Protein 4B1Q (pdb70)

Sequence (27 aa):
AWLVPSQITTCCGYNGTMCSCMCTNTCAWLVPSQITTCCGYNGTMCSCMCTNTCAWLVPSQITTCCGYNGTMCSCMCTNTCAWLVPSQITTCCGYNGTMCSCMCTNTCAWLVPSQITTCCGYNGTMCSCMCTNTCAWLVPSQITTCCGYNGTMCSCMCTNTCAWLVPSQITTCCGYNGTMCSCMCTNTCAWLVPSQITTCCGYNGTMCSCMCTNTCAWLVPSQITTCCGYNGTMCSCMCTNTCAWLVPSQITTCCGYNGTMCSCMCTNTCAWLVPSQITTCCGYNGTMCSCMCTNTCAWLVPSQITTCCGYNGTMCSCMCTNTCAWLVPSQITTCCGYNGTMCSCMCTNTCAWLVPSQITTCCGYNGTMCSCMCTNTCAWLVPSQITTCCGYNGTMCSCMCTNTCAWLVPSQITTCCGYNGTMCSCMCTNTCAWLVPSQITTCCGYNGTMCSCMCTNTCAWLVPSQITTCCGYNGTMCSCMCTNTCAWLVPSQITTCCGYNGTMCSCMCTNTCAWLVPSQITTCCGYNGTMCSCMCTNTC

B-factor: mean 37.95, std 23.21, range [0.12, 75.44]

Foldseek 3Di:
DDDDDDPDDAPLNHHVDHDCCNNVVND

Radius of gyration: 10.62 Å; Cα contacts (8 Å, |Δi|>4): 25; chains: 1; bounding box: 12×29×23 Å

Solvent-accessible surface area: 2870 Å² total

Structure (mmCIF, N/CA/C/O backbone):
data_4B1Q
#
_entry.id   4B1Q
#
_cell.length_a   1.000
_cell.length_b   1.000
_cell.length_c   1.000
_cell.angle_alpha   90.00
_cell.angle_beta   90.00
_cell.angle_gamma   90.00
#
_symmetry.space_group_name_H-M   'P 1'
#
loop_
_entity.id
_entity.type
_entity.pdbx_description
1 polymer 'CONOTOXIN CCTX'
2 branched alpha-L-galactopyranose-(1-2)-beta-D-galactopyranose-(1-3)-[alpha-L-galactopyranose-(1-4)-2-acetamido-2-deoxy-alpha-D-glucopyranose-(1-6)]2-acetamido-2-deoxy-alpha-D-galactopyranose
#
loop_
_atom_site.group_PDB
_atom_site.id
_atom_site.type_symbol
_atom_site.label_atom_id
_atom_site.label_alt_id
_atom_site.label_comp_id
_atom_site.label_asym_id
_atom_site.label_entity_id
_atom_site.label_seq_id
_atom_site.pdbx_PDB_ins_code
_atom_site.Cartn_x
_atom_site.Cartn_y
_atom_site.Cartn_z
_atom_site.occupancy
_atom_site.B_iso_or_equiv
_atom_site.auth_seq_id
_atom_site.auth_comp_id
_atom_site.auth_asym_id
_atom_site.auth_atom_id
_atom_site.pdbx_PDB_model_num
ATOM 1 N N . ALA A 1 1 ? -3.518 -3.633 -2.460 1.00 13.23 1 ALA P N 1
ATOM 2 C CA . ALA A 1 1 ? -2.189 -3.949 -1.963 1.00 13.21 1 ALA P CA 1
ATOM 3 C C . ALA A 1 1 ? -1.272 -4.384 -3.122 1.00 44.15 1 ALA P C 1
ATOM 4 O O . ALA A 1 1 ? -1.561 -5.375 -3.816 1.00 21.15 1 ALA P O 1
ATOM 26 N N . TRP A 1 3 ? 1.474 -6.106 -5.150 1.00 54.22 3 TRP P N 1
ATOM 27 C CA . TRP A 1 3 ? 2.169 -7.360 -5.085 1.00 24.32 3 TRP P CA 1
ATOM 28 C C . TRP A 1 3 ? 3.405 -7.278 -5.961 1.00 31.11 3 TRP P C 1
ATOM 29 O O . TRP A 1 3 ? 3.359 -6.719 -7.067 1.00 30.32 3 TRP P O 1
ATOM 50 N N . LEU A 1 4 ? 4.498 -7.784 -5.480 1.00 12.43 4 LEU P N 1
ATOM 51 C CA . LEU A 1 4 ? 5.705 -7.793 -6.256 1.00 51.25 4 LEU P CA 1
ATOM 52 C C . LEU A 1 4 ? 5.735 -9.052 -7.092 1.00 52.50 4 LEU P C 1
ATOM 53 O O . LEU A 1 4 ? 6.034 -10.134 -6.594 1.00 3.21 4 LEU P O 1
ATOM 69 N N . VAL A 1 5 ? 5.351 -8.923 -8.326 1.00 51.43 5 VAL P N 1
ATOM 70 C CA . VAL A 1 5 ? 5.323 -10.051 -9.229 1.00 71.32 5 VAL P CA 1
ATOM 71 C C . VAL A 1 5 ? 6.738 -10.400 -9.711 1.00 32.25 5 VAL P C 1
ATOM 72 O O . VAL A 1 5 ? 7.659 -9.538 -9.681 1.00 13.03 5 VAL P O 1
ATOM 85 N N . PRO A 1 6 ? 6.956 -11.662 -10.128 1.00 50.31 6 PRO P N 1
ATOM 86 C CA . PRO A 1 6 ? 8.241 -12.103 -10.652 1.00 33.03 6 PRO P CA 1
ATOM 87 C C . PRO A 1 6 ? 8.548 -11.458 -12.002 1.00 73.33 6 PRO P C 1
ATOM 88 O O . PRO A 1 6 ? 7.741 -10.713 -12.557 1.00 24.32 6 PRO P O 1
ATOM 99 N N . SER A 1 7 ? 9.708 -11.720 -12.500 1.00 72.12 7 SER P N 1
ATOM 100 C CA . SER A 1 7 ? 10.158 -11.195 -13.763 1.00 12.40 7 SER P CA 1
ATOM 101 C C . SER A 1 7 ? 9.728 -12.174 -14.854 1.00 23.32 7 SER P C 1
ATOM 102 O O . SER A 1 7 ? 8.729 -12.883 -14.672 1.00 14.54 7 SER P O 1
ATOM 109 N N . GLN A 1 8 ? 10.423 -12.231 -15.976 1.00 3.13 8 GLN P N 1
ATOM 110 C CA . GLN A 1 8 ? 10.071 -13.222 -16.980 1.00 20.35 8 GLN P CA 1
ATOM 111 C C . GLN A 1 8 ? 10.559 -14.621 -16.585 1.00 55.02 8 GLN P C 1
ATOM 112 O O . GLN A 1 8 ? 11.532 -15.162 -17.128 1.00 63.13 8 GLN P O 1
ATOM 126 N N . ILE A 1 9 ? 9.896 -15.157 -15.598 1.00 62.21 9 ILE P N 1
ATOM 127 C CA . ILE A 1 9 ? 10.200 -16.428 -15.011 1.00 25.24 9 ILE P CA 1
ATOM 128 C C . ILE A 1 9 ? 8.951 -17.278 -15.153 1.00 75.14 9 ILE P C 1
ATOM 129 O O . ILE A 1 9 ? 7.845 -16.735 -15.238 1.00 24.35 9 ILE P O 1
ATOM 145 N N . THR A 1 10 ? 9.100 -18.550 -15.230 1.00 41.24 10 THR P N 1
ATOM 146 C CA . THR A 1 10 ? 7.970 -19.416 -15.376 1.00 74.20 10 THR P CA 1
ATOM 147 C C . THR A 1 10 ? 7.601 -19.952 -14.014 1.00 31.12 10 THR P C 1
ATOM 148 O O . THR A 1 10 ? 8.460 -20.130 -13.167 1.00 60.51 10 THR P O 1
ATOM 159 N N . THR A 1 11 ? 6.358 -20.187 -13.805 1.00 2.31 11 THR P N 1
ATOM 160 C CA . THR A 1 11 ? 5.912 -20.794 -12.607 1.00 14.21 11 THR P CA 1
ATOM 161 C C . THR A 1 11 ? 5.934 -22.291 -12.836 1.00 32.14 11 THR P C 1
ATOM 162 O O . THR A 1 11 ? 6.013 -22.753 -13.985 1.00 10.24 11 THR P O 1
ATOM 173 N N . CYS A 1 12 ? 5.944 -23.052 -11.802 1.00 45.42 12 CYS P N 1
ATOM 174 C CA . CYS A 1 12 ? 5.813 -24.464 -11.966 1.00 1.21 12 CYS P CA 1
ATOM 175 C C . CYS A 1 12 ? 4.374 -24.801 -12.255 1.00 5.34 12 CYS P C 1
ATOM 176 O O . CYS A 1 12 ? 3.597 -25.002 -11.357 1.00 32.11 12 CYS P O 1
ATOM 183 N N . CYS A 1 13 ? 4.000 -24.688 -13.519 1.00 45.14 13 CYS P N 1
ATOM 184 C CA . CYS A 1 13 ? 2.678 -25.090 -14.015 1.00 44.52 13 CYS P CA 1
ATOM 185 C C . CYS A 1 13 ? 1.553 -24.195 -13.480 1.00 31.51 13 CYS P C 1
ATOM 186 O O . CYS A 1 13 ? 0.369 -24.480 -13.692 1.00 2.33 13 CYS P O 1
ATOM 193 N N . GLY A 1 14 ? 1.919 -23.088 -12.860 1.00 13.31 14 GLY P N 1
ATOM 194 C CA . GLY A 1 14 ? 0.943 -22.234 -12.233 1.00 63.43 14 GLY P CA 1
ATOM 195 C C . GLY A 1 14 ? 1.094 -22.205 -10.718 1.00 44.04 14 GLY P C 1
ATOM 196 O O . GLY A 1 14 ? 0.259 -21.631 -10.021 1.00 14.43 14 GLY P O 1
ATOM 200 N N . TYR A 1 15 ? 2.157 -22.829 -10.202 1.00 23.21 15 TYR P N 1
ATOM 201 C CA . TYR A 1 15 ? 2.437 -22.814 -8.757 1.00 55.30 15 TYR P CA 1
ATOM 202 C C . TYR A 1 15 ? 3.198 -21.536 -8.390 1.00 50.23 15 TYR P C 1
ATOM 203 O O . TYR A 1 15 ? 3.207 -20.568 -9.167 1.00 1.21 15 TYR P O 1
ATOM 221 N N . ASN A 1 16 ? 3.825 -21.522 -7.213 1.00 1.14 16 ASN P N 1
ATOM 222 C CA . ASN A 1 16 ? 4.609 -20.360 -6.759 1.00 3.21 16 ASN P CA 1
ATOM 223 C C . ASN A 1 16 ? 5.715 -20.023 -7.742 1.00 70.24 16 ASN P C 1
ATOM 224 O O . ASN A 1 16 ? 6.312 -20.921 -8.351 1.00 55.41 16 ASN P O 1
ATOM 250 N N . GLY A 1 18 ? 8.674 -19.118 -7.297 1.00 34.13 18 GLY P N 1
ATOM 251 C CA . GLY A 1 18 ? 9.982 -19.581 -6.917 1.00 74.34 18 GLY P CA 1
ATOM 252 C C . GLY A 1 18 ? 10.223 -20.985 -7.408 1.00 22.52 18 GLY P C 1
ATOM 253 O O . GLY A 1 18 ? 11.353 -21.473 -7.410 1.00 70.23 18 GLY P O 1
ATOM 257 N N . THR A 1 19 ? 9.172 -21.633 -7.839 1.00 20.21 19 THR P N 1
ATOM 258 C CA . THR A 1 19 ? 9.276 -22.954 -8.375 1.00 51.31 19 THR P CA 1
ATOM 259 C C . THR A 1 19 ? 9.037 -22.890 -9.862 1.00 42.00 19 THR P C 1
ATOM 260 O O . THR A 1 19 ? 8.138 -22.178 -10.311 1.00 44.53 19 THR P O 1
ATOM 271 N N . MET A 1 20 ? 9.819 -23.604 -10.616 1.00 43.50 20 MET P N 1
ATOM 272 C CA . MET A 1 20 ? 9.713 -23.576 -12.058 1.00 4.40 20 MET P CA 1
ATOM 273 C C . MET A 1 20 ? 9.561 -24.945 -12.599 1.00 44.05 20 MET P C 1
ATOM 274 O O . MET A 1 20 ? 10.132 -25.896 -12.079 1.00 33.03 20 MET P O 1
ATOM 288 N N . CYS A 1 21 ? 8.817 -25.043 -13.637 1.00 44.32 21 CYS P N 1
ATOM 289 C CA . CYS A 1 21 ? 8.572 -26.309 -14.296 1.00 41.11 21 CYS P CA 1
ATOM 290 C C . CYS A 1 21 ? 8.390 -26.115 -15.783 1.00 23.33 21 CYS P C 1
ATOM 291 O O . CYS A 1 21 ? 7.815 -25.112 -16.218 1.00 4.20 21 CYS P O 1
ATOM 313 N N . SER A 1 23 ? 7.009 -27.048 -19.655 1.00 15.20 23 SER P N 1
ATOM 314 C CA . SER A 1 23 ? 5.698 -27.330 -20.231 1.00 63.44 23 SER P CA 1
ATOM 315 C C . SER A 1 23 ? 5.395 -28.838 -20.255 1.00 42.13 23 SER P C 1
ATOM 316 O O . SER A 1 23 ? 4.267 -29.270 -20.021 1.00 24.15 23 SER P O 1
ATOM 324 N N . CYS A 1 24 ? 6.426 -29.624 -20.463 1.00 25.14 24 CYS P N 1
ATOM 325 C CA . CYS A 1 24 ? 6.335 -31.079 -20.513 1.00 61.44 24 CYS P CA 1
ATOM 326 C C . CYS A 1 24 ? 5.866 -31.658 -19.161 1.00 55.03 24 CYS P C 1
ATOM 327 O O . CYS A 1 24 ? 5.305 -32.754 -19.091 1.00 13.14 24 CYS P O 1
ATOM 334 N N . MET A 1 25 ? 6.065 -30.899 -18.098 1.00 62.04 25 MET P N 1
ATOM 335 C CA . MET A 1 25 ? 5.673 -31.326 -16.767 1.00 13.24 25 MET P CA 1
ATOM 336 C C . MET A 1 25 ? 4.397 -30.628 -16.350 1.00 72.45 25 MET P C 1
ATOM 337 O O . MET A 1 25 ? 3.823 -30.928 -15.308 1.00 62.22 25 MET P O 1
ATOM 351 N N . CYS A 1 26 ? 3.951 -29.712 -17.164 1.00 53.44 26 CYS P N 1
ATOM 352 C CA . CYS A 1 26 ? 2.783 -28.923 -16.850 1.00 64.34 26 CYS P CA 1
ATOM 353 C C . CYS A 1 26 ? 1.592 -29.320 -17.689 1.00 41.01 26 CYS P C 1
ATOM 354 O O . CYS A 1 26 ? 0.525 -29.600 -17.160 1.00 11.21 26 CYS P O 1
ATOM 361 N N . THR A 1 27 ? 1.776 -29.380 -18.978 1.00 14.32 27 THR P N 1
ATOM 362 C CA . THR A 1 27 ? 0.723 -29.745 -19.881 1.00 53.45 27 THR P CA 1
ATOM 363 C C . THR A 1 27 ? 1.112 -30.996 -20.642 1.00 12.14 27 THR P C 1
ATOM 364 O O . THR A 1 27 ? 0.435 -31.414 -21.561 1.00 53.23 27 THR P O 1
ATOM 375 N N . ASN A 1 28 ? 2.248 -31.569 -20.230 1.00 52.32 28 ASN P N 1
ATOM 376 C CA . ASN A 1 28 ? 2.851 -32.798 -20.798 1.00 64.14 28 ASN P CA 1
ATOM 377 C C . ASN A 1 28 ? 3.265 -32.611 -22.270 1.00 11.21 28 ASN P C 1
ATOM 378 O O . ASN A 1 28 ? 3.663 -33.546 -22.944 1.00 62.22 28 ASN P O 1
ATOM 389 N N . THR A 1 29 ? 3.223 -31.395 -22.735 1.00 35.42 29 THR P N 1
ATOM 390 C CA . THR A 1 29 ? 3.559 -31.086 -24.087 1.00 34.04 29 THR P CA 1
ATOM 391 C C . THR A 1 29 ? 5.067 -30.897 -24.259 1.00 64.12 29 THR P C 1
ATOM 392 O O . THR A 1 29 ? 5.652 -29.909 -23.784 1.00 4.21 29 THR P O 1
ATOM 403 N N . CYS A 1 30 ? 5.691 -31.869 -24.875 1.00 54.30 30 CYS P N 1
ATOM 404 C CA . CYS A 1 30 ? 7.097 -31.854 -25.136 1.00 10.12 30 CYS P CA 1
ATOM 405 C C . CYS A 1 30 ? 7.433 -32.734 -26.324 1.00 60.40 30 CYS P C 1
ATOM 406 O O . CYS A 1 30 ? 6.803 -33.800 -26.523 1.00 0.35 30 CYS P O 1
ATOM 531 N N . ALA A 1 1 ? 1.070 -2.449 2.803 1.00 53.13 1 ALA P N 2
ATOM 532 C CA . ALA A 1 1 ? 1.892 -3.638 2.961 1.00 51.14 1 ALA P CA 2
ATOM 533 C C . ALA A 1 1 ? 2.903 -3.752 1.815 1.00 22.34 1 ALA P C 2
ATOM 534 O O . ALA A 1 1 ? 2.512 -3.777 0.641 1.00 33.34 1 ALA P O 2
ATOM 556 N N . TRP A 1 3 ? 4.850 -5.718 -0.398 1.00 43.32 3 TRP P N 2
ATOM 557 C CA . TRP A 1 3 ? 5.057 -7.005 -0.959 1.00 35.04 3 TRP P CA 2
ATOM 558 C C . TRP A 1 3 ? 5.800 -6.832 -2.250 1.00 33.30 3 TRP P C 2
ATOM 559 O O . TRP A 1 3 ? 5.278 -6.242 -3.205 1.00 72.31 3 TRP P O 2
ATOM 580 N N . LEU A 1 4 ? 7.016 -7.280 -2.268 1.00 60.15 4 LEU P N 2
ATOM 581 C CA . LEU A 1 4 ? 7.830 -7.172 -3.443 1.00 43.03 4 LEU P CA 2
ATOM 582 C C . LEU A 1 4 ? 7.602 -8.380 -4.298 1.00 24.31 4 LEU P C 2
ATOM 583 O O . LEU A 1 4 ? 7.772 -9.515 -3.835 1.00 30.41 4 LEU P O 2
ATOM 599 N N . VAL A 1 5 ? 7.172 -8.156 -5.510 1.00 23.11 5 VAL P N 2
ATOM 600 C CA . VAL A 1 5 ? 6.940 -9.250 -6.429 1.00 72.45 5 VAL P CA 2
ATOM 601 C C . VAL A 1 5 ? 8.267 -9.913 -6.810 1.00 51.34 5 VAL P C 2
ATOM 602 O O . VAL A 1 5 ? 9.322 -9.237 -6.844 1.00 64.45 5 VAL P O 2
ATOM 615 N N . PRO A 1 6 ? 8.256 -11.239 -7.074 1.00 64.54 6 PRO P N 2
ATOM 616 C CA . PRO A 1 6 ? 9.460 -11.963 -7.448 1.00 25.15 6 PRO P CA 2
ATOM 617 C C . PRO A 1 6 ? 9.982 -11.506 -8.791 1.00 44.41 6 PRO P C 2
ATOM 618 O O . PRO A 1 6 ? 9.317 -10.775 -9.513 1.00 2.22 6 PRO P O 2
ATOM 629 N N . SER A 1 7 ? 11.145 -11.919 -9.104 1.00 71.41 7 SER P N 2
ATOM 630 C CA . SER A 1 7 ? 11.814 -11.534 -10.323 1.00 35.12 7 SER P CA 2
ATOM 631 C C . SER A 1 7 ? 11.381 -12.432 -11.484 1.00 0.53 7 SER P C 2
ATOM 632 O O . SER A 1 7 ? 10.262 -12.981 -11.456 1.00 34.31 7 SER P O 2
ATOM 639 N N . GLN A 1 8 ? 12.205 -12.557 -12.519 1.00 44.21 8 GLN P N 2
ATOM 640 C CA . GLN A 1 8 ? 11.854 -13.393 -13.661 1.00 12.25 8 GLN P CA 2
ATOM 641 C C . GLN A 1 8 ? 11.963 -14.895 -13.360 1.00 22.22 8 GLN P C 2
ATOM 642 O O . GLN A 1 8 ? 12.810 -15.625 -13.886 1.00 14.41 8 GLN P O 2
ATOM 656 N N . ILE A 1 9 ? 11.100 -15.323 -12.508 1.00 74.33 9 ILE P N 2
ATOM 657 C CA . ILE A 1 9 ? 11.031 -16.671 -12.063 1.00 3.13 9 ILE P CA 2
ATOM 658 C C . ILE A 1 9 ? 9.666 -17.181 -12.472 1.00 41.34 9 ILE P C 2
ATOM 659 O O . ILE A 1 9 ? 8.727 -16.385 -12.609 1.00 65.34 9 ILE P O 2
ATOM 675 N N . THR A 1 10 ? 9.549 -18.442 -12.714 1.00 23.42 10 THR P N 2
ATOM 676 C CA . THR A 1 10 ? 8.282 -19.009 -13.064 1.00 31.43 10 THR P CA 2
ATOM 677 C C . THR A 1 10 ? 7.855 -19.922 -11.921 1.00 51.10 10 THR P C 2
ATOM 678 O O . THR A 1 10 ? 8.707 -20.423 -11.175 1.00 24.00 10 THR P O 2
ATOM 689 N N . THR A 1 11 ? 6.579 -20.112 -11.756 1.00 21.23 11 THR P N 2
ATOM 690 C CA . THR A 1 11 ? 6.104 -21.085 -10.831 1.00 13.40 11 THR P CA 2
ATOM 691 C C . THR A 1 11 ? 6.020 -22.411 -11.574 1.00 61.30 11 THR P C 2
ATOM 692 O O . THR A 1 11 ? 6.152 -22.455 -12.804 1.00 52.43 11 THR P O 2
ATOM 703 N N . CYS A 1 12 ? 5.852 -23.472 -10.881 1.00 63.53 12 CYS P N 2
ATOM 704 C CA . CYS A 1 12 ? 5.696 -24.734 -11.531 1.00 12.54 12 CYS P CA 2
ATOM 705 C C . CYS A 1 12 ? 4.264 -24.895 -11.949 1.00 45.43 12 CYS P C 2
ATOM 706 O O . CYS A 1 12 ? 3.412 -25.167 -11.116 1.00 73.21 12 CYS P O 2
ATOM 713 N N . CYS A 1 13 ? 3.992 -24.562 -13.211 1.00 52.44 13 CYS P N 2
ATOM 714 C CA . CYS A 1 13 ? 2.679 -24.755 -13.830 1.00 14.23 13 CYS P CA 2
ATOM 715 C C . CYS A 1 13 ? 1.623 -23.855 -13.178 1.00 24.21 13 CYS P C 2
ATOM 716 O O . CYS A 1 13 ? 0.414 -24.130 -13.230 1.00 11.22 13 CYS P O 2
ATOM 723 N N . GLY A 1 14 ? 2.086 -22.753 -12.618 1.00 21.52 14 GLY P N 2
ATOM 724 C CA . GLY A 1 14 ? 1.218 -21.826 -11.947 1.00 53.12 14 GLY P CA 2
ATOM 725 C C . GLY A 1 14 ? 0.874 -22.270 -10.544 1.00 72.52 14 GLY P C 2
ATOM 726 O O . GLY A 1 14 ? -0.177 -21.908 -10.019 1.00 11.30 14 GLY P O 2
ATOM 730 N N . TYR A 1 15 ? 1.735 -23.067 -9.941 1.00 35.03 15 TYR P N 2
ATOM 731 C CA . TYR A 1 15 ? 1.479 -23.569 -8.607 1.00 73.20 15 TYR P CA 2
ATOM 732 C C . TYR A 1 15 ? 2.423 -23.004 -7.553 1.00 35.40 15 TYR P C 2
ATOM 733 O O . TYR A 1 15 ? 2.228 -21.894 -7.045 1.00 62.33 15 TYR P O 2
ATOM 751 N N . ASN A 1 16 ? 3.456 -23.747 -7.245 1.00 42.21 16 ASN P N 2
ATOM 752 C CA . ASN A 1 16 ? 4.404 -23.344 -6.235 1.00 65.23 16 ASN P CA 2
ATOM 753 C C . ASN A 1 16 ? 5.524 -22.584 -6.883 1.00 41.11 16 ASN P C 2
ATOM 754 O O . ASN A 1 16 ? 6.053 -23.022 -7.912 1.00 21.34 16 ASN P O 2
ATOM 780 N N . GLY A 1 18 ? 8.468 -21.923 -5.486 1.00 53.41 18 GLY P N 2
ATOM 781 C CA . GLY A 1 18 ? 9.751 -22.507 -5.161 1.00 54.45 18 GLY P CA 2
ATOM 782 C C . GLY A 1 18 ? 10.168 -23.492 -6.215 1.00 60.11 18 GLY P C 2
ATOM 783 O O . GLY A 1 18 ? 11.339 -23.769 -6.391 1.00 34.01 18 GLY P O 2
ATOM 787 N N . THR A 1 19 ? 9.194 -23.994 -6.922 1.00 20.25 19 THR P N 2
ATOM 788 C CA . THR A 1 19 ? 9.412 -24.908 -7.999 1.00 32.23 19 THR P CA 2
ATOM 789 C C . THR A 1 19 ? 9.159 -24.189 -9.321 1.00 43.45 19 THR P C 2
ATOM 790 O O . THR A 1 19 ? 8.360 -23.257 -9.371 1.00 13.42 19 THR P O 2
ATOM 801 N N . MET A 1 20 ? 9.807 -24.607 -10.359 1.00 1.32 20 MET P N 2
ATOM 802 C CA . MET A 1 20 ? 9.635 -24.008 -11.659 1.00 52.11 20 MET P CA 2
ATOM 803 C C . MET A 1 20 ? 9.634 -25.105 -12.696 1.00 62.20 20 MET P C 2
ATOM 804 O O . MET A 1 20 ? 10.575 -25.894 -12.769 1.00 5.23 20 MET P O 2
ATOM 818 N N . CYS A 1 21 ? 8.596 -25.163 -13.491 1.00 24.35 21 CYS P N 2
ATOM 819 C CA . CYS A 1 21 ? 8.443 -26.241 -14.435 1.00 64.22 21 CYS P CA 2
ATOM 820 C C . CYS A 1 21 ? 8.152 -25.731 -15.839 1.00 54.13 21 CYS P C 2
ATOM 821 O O . CYS A 1 21 ? 7.338 -24.802 -16.019 1.00 42.20 21 CYS P O 2
ATOM 843 N N . SER A 1 23 ? 6.942 -26.264 -19.971 1.00 10.13 23 SER P N 2
ATOM 844 C CA . SER A 1 23 ? 5.700 -26.702 -20.576 1.00 25.42 23 SER P CA 2
ATOM 845 C C . SER A 1 23 ? 5.559 -28.219 -20.580 1.00 10.31 23 SER P C 2
ATOM 846 O O . SER A 1 23 ? 4.523 -28.727 -20.186 1.00 30.01 23 SER P O 2
ATOM 854 N N . CYS A 1 24 ? 6.627 -28.934 -20.926 1.00 13.35 24 CYS P N 2
ATOM 855 C CA . CYS A 1 24 ? 6.574 -30.402 -20.996 1.00 2.31 24 CYS P CA 2
ATOM 856 C C . CYS A 1 24 ? 6.322 -31.025 -19.619 1.00 42.42 24 CYS P C 2
ATOM 857 O O . CYS A 1 24 ? 5.821 -32.119 -19.519 1.00 32.14 24 CYS P O 2
ATOM 864 N N . MET A 1 25 ? 6.622 -30.307 -18.560 1.00 12.44 25 MET P N 2
ATOM 865 C CA . MET A 1 25 ? 6.347 -30.821 -17.226 1.00 52.22 25 MET P CA 2
ATOM 866 C C . MET A 1 25 ? 4.905 -30.557 -16.852 1.00 22.24 25 MET P C 2
ATOM 867 O O . MET A 1 25 ? 4.286 -31.324 -16.117 1.00 34.21 25 MET P O 2
ATOM 881 N N . CYS A 1 26 ? 4.357 -29.503 -17.408 1.00 42.51 26 CYS P N 2
ATOM 882 C CA . CYS A 1 26 ? 2.999 -29.107 -17.124 1.00 54.32 26 CYS P CA 2
ATOM 883 C C . CYS A 1 26 ? 2.009 -29.912 -17.948 1.00 73.10 26 CYS P C 2
ATOM 884 O O . CYS A 1 26 ? 0.993 -30.373 -17.426 1.00 10.32 26 CYS P O 2
ATOM 891 N N . THR A 1 27 ? 2.319 -30.121 -19.208 1.00 60.53 27 THR P N 2
ATOM 892 C CA . THR A 1 27 ? 1.465 -30.881 -20.085 1.00 62.21 27 THR P CA 2
ATOM 893 C C . THR A 1 27 ? 1.753 -32.375 -19.938 1.00 62.04 27 THR P C 2
ATOM 894 O O . THR A 1 27 ? 0.872 -33.212 -20.118 1.00 11.15 27 THR P O 2
ATOM 905 N N . ASN A 1 28 ? 3.020 -32.672 -19.606 1.00 54.13 28 ASN P N 2
ATOM 906 C CA . ASN A 1 28 ? 3.596 -34.035 -19.461 1.00 45.04 28 ASN P CA 2
ATOM 907 C C . ASN A 1 28 ? 3.995 -34.585 -20.833 1.00 14.01 28 ASN P C 2
ATOM 908 O O . ASN A 1 28 ? 4.665 -35.615 -20.962 1.00 52.40 28 ASN P O 2
ATOM 919 N N . THR A 1 29 ? 3.635 -33.849 -21.849 1.00 44.03 29 THR P N 2
ATOM 920 C CA . THR A 1 29 ? 3.938 -34.188 -23.203 1.00 45.33 29 THR P CA 2
ATOM 921 C C . THR A 1 29 ? 4.811 -33.088 -23.785 1.00 22.22 29 THR P C 2
ATOM 922 O O . THR A 1 29 ? 4.429 -31.915 -23.760 1.00 60.14 29 THR P O 2
ATOM 933 N N . CYS A 1 30 ? 5.980 -33.443 -24.248 1.00 22.03 30 CYS P N 2
ATOM 934 C CA . CYS A 1 30 ? 6.887 -32.480 -24.860 1.00 2.03 30 CYS P CA 2
ATOM 935 C C . CYS A 1 30 ? 6.446 -32.159 -26.286 1.00 14.14 30 CYS P C 2
ATOM 936 O O . CYS A 1 30 ? 5.326 -31.656 -26.517 1.00 34.40 30 CYS P O 2
ATOM 1061 N N . ALA A 1 1 ? -0.377 1.959 -4.176 1.00 55.14 1 ALA P N 3
ATOM 1062 C CA . ALA A 1 1 ? 1.028 1.793 -4.514 1.00 75.32 1 ALA P CA 3
ATOM 1063 C C . ALA A 1 1 ? 1.345 0.310 -4.730 1.00 20.23 1 ALA P C 3
ATOM 1064 O O . ALA A 1 1 ? 0.861 -0.548 -3.975 1.00 51.43 1 ALA P O 3
ATOM 1086 N N . TRP A 1 3 ? 3.726 -3.155 -5.025 1.00 32.21 3 TRP P N 3
ATOM 1087 C CA . TRP A 1 3 ? 4.785 -3.750 -4.264 1.00 13.52 3 TRP P CA 3
ATOM 1088 C C . TRP A 1 3 ? 5.839 -4.221 -5.226 1.00 42.50 3 TRP P C 3
ATOM 1089 O O . TRP A 1 3 ? 5.704 -4.024 -6.443 1.00 3.01 3 TRP P O 3
ATOM 1110 N N . LEU A 1 4 ? 6.862 -4.826 -4.727 1.00 23.44 4 LEU P N 3
ATOM 1111 C CA . LEU A 1 4 ? 7.873 -5.363 -5.602 1.00 33.11 4 LEU P CA 3
ATOM 1112 C C . LEU A 1 4 ? 7.431 -6.699 -6.095 1.00 0.31 4 LEU P C 3
ATOM 1113 O O . LEU A 1 4 ? 7.582 -7.711 -5.400 1.00 11.52 4 LEU P O 3
ATOM 1129 N N . VAL A 1 5 ? 6.801 -6.691 -7.235 1.00 3.51 5 VAL P N 3
ATOM 1130 C CA . VAL A 1 5 ? 6.345 -7.899 -7.870 1.00 72.22 5 VAL P CA 3
ATOM 1131 C C . VAL A 1 5 ? 7.548 -8.637 -8.433 1.00 14.14 5 VAL P C 3
ATOM 1132 O O . VAL A 1 5 ? 8.638 -8.040 -8.581 1.00 14.24 5 VAL P O 3
ATOM 1145 N N . PRO A 1 6 ? 7.423 -9.925 -8.717 1.00 43.32 6 PRO P N 3
ATOM 1146 C CA . PRO A 1 6 ? 8.510 -10.670 -9.291 1.00 71.10 6 PRO P CA 3
ATOM 1147 C C . PRO A 1 6 ? 8.751 -10.253 -10.734 1.00 50.45 6 PRO P C 3
ATOM 1148 O O . PRO A 1 6 ? 7.941 -9.539 -11.355 1.00 73.13 6 PRO P O 3
ATOM 1159 N N . SER A 1 7 ? 9.843 -10.670 -11.252 1.00 1.34 7 SER P N 3
ATOM 1160 C CA . SER A 1 7 ? 10.233 -10.342 -12.595 1.00 24.13 7 SER P CA 3
ATOM 1161 C C . SER A 1 7 ? 9.583 -11.368 -13.531 1.00 65.21 7 SER P C 3
ATOM 1162 O O . SER A 1 7 ? 8.580 -12.000 -13.153 1.00 1.21 7 SER P O 3
ATOM 1169 N N . GLN A 1 8 ? 10.093 -11.528 -14.739 1.00 22.23 8 GLN P N 3
ATOM 1170 C CA . GLN A 1 8 ? 9.591 -12.584 -15.588 1.00 21.22 8 GLN P CA 3
ATOM 1171 C C . GLN A 1 8 ? 10.103 -13.943 -15.102 1.00 1.31 8 GLN P C 3
ATOM 1172 O O . GLN A 1 8 ? 11.108 -14.476 -15.571 1.00 71.51 8 GLN P O 3
ATOM 1186 N N . ILE A 1 9 ? 9.459 -14.445 -14.095 1.00 35.42 9 ILE P N 3
ATOM 1187 C CA . ILE A 1 9 ? 9.816 -15.700 -13.523 1.00 31.21 9 ILE P CA 3
ATOM 1188 C C . ILE A 1 9 ? 8.743 -16.678 -13.883 1.00 70.22 9 ILE P C 3
ATOM 1189 O O . ILE A 1 9 ? 7.543 -16.340 -13.857 1.00 41.34 9 ILE P O 3
ATOM 1205 N N . THR A 1 10 ? 9.146 -17.838 -14.228 1.00 60.21 10 THR P N 3
ATOM 1206 C CA . THR A 1 10 ? 8.256 -18.867 -14.652 1.00 33.05 10 THR P CA 3
ATOM 1207 C C . THR A 1 10 ? 7.664 -19.530 -13.425 1.00 12.40 10 THR P C 3
ATOM 1208 O O . THR A 1 10 ? 8.332 -19.677 -12.403 1.00 74.22 10 THR P O 3
ATOM 1219 N N . THR A 1 11 ? 6.449 -19.908 -13.519 1.00 41.33 11 THR P N 3
ATOM 1220 C CA . THR A 1 11 ? 5.806 -20.602 -12.468 1.00 40.31 11 THR P CA 3
ATOM 1221 C C . THR A 1 11 ? 5.745 -22.051 -12.872 1.00 15.14 11 THR P C 3
ATOM 1222 O O . THR A 1 11 ? 5.702 -22.362 -14.071 1.00 21.04 11 THR P O 3
ATOM 1233 N N . CYS A 1 12 ? 5.807 -22.933 -11.937 1.00 45.30 12 CYS P N 3
ATOM 1234 C CA . CYS A 1 12 ? 5.669 -24.321 -12.260 1.00 62.45 12 CYS P CA 3
ATOM 1235 C C . CYS A 1 12 ? 4.200 -24.606 -12.442 1.00 65.23 12 CYS P C 3
ATOM 1236 O O . CYS A 1 12 ? 3.441 -24.540 -11.486 1.00 70.11 12 CYS P O 3
ATOM 1243 N N . CYS A 1 13 ? 3.793 -24.766 -13.700 1.00 4.22 13 CYS P N 3
ATOM 1244 C CA . CYS A 1 13 ? 2.418 -25.105 -14.080 1.00 14.02 13 CYS P CA 3
ATOM 1245 C C . CYS A 1 13 ? 1.412 -24.039 -13.639 1.00 65.45 13 CYS P C 3
ATOM 1246 O O . CYS A 1 13 ? 0.229 -24.326 -13.445 1.00 63.33 13 CYS P O 3
ATOM 1253 N N . GLY A 1 14 ? 1.876 -22.806 -13.518 1.00 1.42 14 GLY P N 3
ATOM 1254 C CA . GLY A 1 14 ? 1.007 -21.715 -13.152 1.00 64.32 14 GLY P CA 3
ATOM 1255 C C . GLY A 1 14 ? 0.874 -21.532 -11.657 1.00 53.21 14 GLY P C 3
ATOM 1256 O O . GLY A 1 14 ? 0.079 -20.704 -11.197 1.00 24.05 14 GLY P O 3
ATOM 1260 N N . TYR A 1 15 ? 1.639 -22.279 -10.883 1.00 13.34 15 TYR P N 3
ATOM 1261 C CA . TYR A 1 15 ? 1.540 -22.184 -9.450 1.00 40.24 15 TYR P CA 3
ATOM 1262 C C . TYR A 1 15 ? 2.422 -21.088 -8.880 1.00 74.35 15 TYR P C 3
ATOM 1263 O O . TYR A 1 15 ? 2.120 -19.899 -9.011 1.00 1.33 15 TYR P O 3
ATOM 1281 N N . ASN A 1 16 ? 3.526 -21.469 -8.311 1.00 1.22 16 ASN P N 3
ATOM 1282 C CA . ASN A 1 16 ? 4.415 -20.524 -7.685 1.00 13.42 16 ASN P CA 3
ATOM 1283 C C . ASN A 1 16 ? 5.624 -20.320 -8.549 1.00 60.34 16 ASN P C 3
ATOM 1284 O O . ASN A 1 16 ? 6.060 -21.254 -9.227 1.00 31.22 16 ASN P O 3
ATOM 1310 N N . GLY A 1 18 ? 8.472 -19.626 -7.288 1.00 50.01 18 GLY P N 3
ATOM 1311 C CA . GLY A 1 18 ? 9.561 -20.227 -6.530 1.00 14.32 18 GLY P CA 3
ATOM 1312 C C . GLY A 1 18 ? 9.866 -21.630 -7.025 1.00 2.54 18 GLY P C 3
ATOM 1313 O O . GLY A 1 18 ? 10.941 -22.164 -6.791 1.00 30.34 18 GLY P O 3
ATOM 1317 N N . THR A 1 19 ? 8.903 -22.209 -7.696 1.00 61.41 19 THR P N 3
ATOM 1318 C CA . THR A 1 19 ? 9.040 -23.497 -8.307 1.00 41.44 19 THR P CA 3
ATOM 1319 C C . THR A 1 19 ? 9.058 -23.301 -9.808 1.00 33.12 19 THR P C 3
ATOM 1320 O O . THR A 1 19 ? 8.273 -22.516 -10.336 1.00 63.04 19 THR P O 3
ATOM 1331 N N . MET A 1 20 ? 9.888 -24.007 -10.487 1.00 32.31 20 MET P N 3
ATOM 1332 C CA . MET A 1 20 ? 10.021 -23.823 -11.911 1.00 33.55 20 MET P CA 3
ATOM 1333 C C . MET A 1 20 ? 10.168 -25.177 -12.557 1.00 52.21 20 MET P C 3
ATOM 1334 O O . MET A 1 20 ? 10.949 -26.018 -12.095 1.00 60.32 20 MET P O 3
ATOM 1348 N N . CYS A 1 21 ? 9.395 -25.410 -13.577 1.00 43.24 21 CYS P N 3
ATOM 1349 C CA . CYS A 1 21 ? 9.407 -26.648 -14.283 1.00 20.33 21 CYS P CA 3
ATOM 1350 C C . CYS A 1 21 ? 9.029 -26.354 -15.729 1.00 31.23 21 CYS P C 3
ATOM 1351 O O . CYS A 1 21 ? 8.417 -25.288 -16.004 1.00 43.44 21 CYS P O 3
ATOM 1373 N N . SER A 1 23 ? 7.208 -26.698 -19.499 1.00 51.53 23 SER P N 3
ATOM 1374 C CA . SER A 1 23 ? 5.843 -26.785 -19.972 1.00 54.55 23 SER P CA 3
ATOM 1375 C C . SER A 1 23 ? 5.438 -28.264 -20.093 1.00 14.54 23 SER P C 3
ATOM 1376 O O . SER A 1 23 ? 4.309 -28.648 -19.779 1.00 2.03 23 SER P O 3
ATOM 1384 N N . CYS A 1 24 ? 6.411 -29.085 -20.480 1.00 51.33 24 CYS P N 3
ATOM 1385 C CA . CYS A 1 24 ? 6.244 -30.522 -20.646 1.00 2.23 24 CYS P CA 3
ATOM 1386 C C . CYS A 1 24 ? 5.821 -31.217 -19.334 1.00 43.25 24 CYS P C 3
ATOM 1387 O O . CYS A 1 24 ? 5.187 -32.268 -19.356 1.00 21.11 24 CYS P O 3
ATOM 1394 N N . MET A 1 25 ? 6.116 -30.606 -18.192 1.00 53.24 25 MET P N 3
ATOM 1395 C CA . MET A 1 25 ? 5.752 -31.208 -16.905 1.00 60.41 25 MET P CA 3
ATOM 1396 C C . MET A 1 25 ? 4.361 -30.780 -16.498 1.00 63.12 25 MET P C 3
ATOM 1397 O O . MET A 1 25 ? 3.811 -31.240 -15.500 1.00 22.44 25 MET P O 3
ATOM 1411 N N . CYS A 1 26 ? 3.797 -29.907 -17.278 1.00 4.32 26 CYS P N 3
ATOM 1412 C CA . CYS A 1 26 ? 2.493 -29.371 -17.003 1.00 54.24 26 CYS P CA 3
ATOM 1413 C C . CYS A 1 26 ? 1.461 -29.946 -17.958 1.00 1.54 26 CYS P C 3
ATOM 1414 O O . CYS A 1 26 ? 0.393 -30.392 -17.541 1.00 62.34 26 CYS P O 3
ATOM 1421 N N . THR A 1 27 ? 1.787 -29.966 -19.231 1.00 44.01 27 THR P N 3
ATOM 1422 C CA . THR A 1 27 ? 0.890 -30.487 -20.238 1.00 3.23 27 THR P CA 3
ATOM 1423 C C . THR A 1 27 ? 1.121 -31.982 -20.433 1.00 34.23 27 THR P C 3
ATOM 1424 O O . THR A 1 27 ? 0.353 -32.663 -21.119 1.00 32.41 27 THR P O 3
ATOM 1435 N N . ASN A 1 28 ? 2.227 -32.468 -19.851 1.00 44.53 28 ASN P N 3
ATOM 1436 C CA . ASN A 1 28 ? 2.674 -33.873 -19.941 1.00 53.33 28 ASN P CA 3
ATOM 1437 C C . ASN A 1 28 ? 3.066 -34.199 -21.393 1.00 32.42 28 ASN P C 3
ATOM 1438 O O . ASN A 1 28 ? 3.162 -35.346 -21.800 1.00 24.13 28 ASN P O 3
ATOM 1449 N N . THR A 1 29 ? 3.299 -33.155 -22.159 1.00 4.01 29 THR P N 3
ATOM 1450 C CA . THR A 1 29 ? 3.707 -33.264 -23.531 1.00 32.24 29 THR P CA 3
ATOM 1451 C C . THR A 1 29 ? 4.812 -32.245 -23.761 1.00 22.41 29 THR P C 3
ATOM 1452 O O . THR A 1 29 ? 4.651 -31.074 -23.422 1.00 34.32 29 THR P O 3
ATOM 1463 N N . CYS A 1 30 ? 5.938 -32.677 -24.257 1.00 34.43 30 CYS P N 3
ATOM 1464 C CA . CYS A 1 30 ? 7.047 -31.753 -24.505 1.00 14.22 30 CYS P CA 3
ATOM 1465 C C . CYS A 1 30 ? 6.854 -30.986 -25.800 1.00 34.25 30 CYS P C 3
ATOM 1466 O O . CYS A 1 30 ? 5.741 -30.961 -26.368 1.00 0.12 30 CYS P O 3
ATOM 1591 N N . ALA A 1 1 ? -5.089 -2.692 2.779 1.00 23.40 1 ALA P N 4
ATOM 1592 C CA . ALA A 1 1 ? -3.718 -3.064 3.100 1.00 64.24 1 ALA P CA 4
ATOM 1593 C C . ALA A 1 1 ? -2.980 -3.429 1.814 1.00 5.32 1 ALA P C 4
ATOM 1594 O O . ALA A 1 1 ? -3.551 -4.117 0.953 1.00 24.51 1 ALA P O 4
ATOM 1616 N N . TRP A 1 3 ? 0.080 -5.063 -0.688 1.00 73.33 3 TRP P N 4
ATOM 1617 C CA . TRP A 1 3 ? 0.701 -6.359 -0.822 1.00 11.43 3 TRP P CA 4
ATOM 1618 C C . TRP A 1 3 ? 2.115 -6.190 -1.371 1.00 0.35 3 TRP P C 4
ATOM 1619 O O . TRP A 1 3 ? 2.355 -5.318 -2.215 1.00 34.02 3 TRP P O 4
ATOM 1640 N N . LEU A 1 4 ? 3.048 -6.979 -0.885 1.00 11.02 4 LEU P N 4
ATOM 1641 C CA . LEU A 1 4 ? 4.401 -6.944 -1.405 1.00 51.25 4 LEU P CA 4
ATOM 1642 C C . LEU A 1 4 ? 4.483 -7.833 -2.632 1.00 53.11 4 LEU P C 4
ATOM 1643 O O . LEU A 1 4 ? 4.445 -9.065 -2.531 1.00 1.43 4 LEU P O 4
ATOM 1659 N N . VAL A 1 5 ? 4.546 -7.211 -3.783 1.00 31.11 5 VAL P N 4
ATOM 1660 C CA . VAL A 1 5 ? 4.528 -7.932 -5.034 1.00 32.34 5 VAL P CA 4
ATOM 1661 C C . VAL A 1 5 ? 5.925 -8.298 -5.528 1.00 23.41 5 VAL P C 4
ATOM 1662 O O . VAL A 1 5 ? 6.848 -7.450 -5.564 1.00 33.33 5 VAL P O 4
ATOM 1675 N N . PRO A 1 6 ? 6.107 -9.575 -5.904 1.00 64.40 6 PRO P N 4
ATOM 1676 C CA . PRO A 1 6 ? 7.365 -10.058 -6.441 1.00 53.11 6 PRO P CA 4
ATOM 1677 C C . PRO A 1 6 ? 7.601 -9.550 -7.866 1.00 11.03 6 PRO P C 4
ATOM 1678 O O . PRO A 1 6 ? 6.752 -8.857 -8.454 1.00 4.53 6 PRO P O 4
ATOM 1689 N N . SER A 1 7 ? 8.736 -9.864 -8.397 1.00 34.14 7 SER P N 4
ATOM 1690 C CA . SER A 1 7 ? 9.108 -9.442 -9.712 1.00 44.40 7 SER P CA 4
ATOM 1691 C C . SER A 1 7 ? 8.801 -10.578 -10.704 1.00 24.43 7 SER P C 4
ATOM 1692 O O . SER A 1 7 ? 7.863 -11.357 -10.487 1.00 3.13 7 SER P O 4
ATOM 1699 N N . GLN A 1 8 ? 9.563 -10.657 -11.779 1.00 40.34 8 GLN P N 4
ATOM 1700 C CA . GLN A 1 8 ? 9.389 -11.691 -12.779 1.00 10.54 8 GLN P CA 4
ATOM 1701 C C . GLN A 1 8 ? 9.755 -13.086 -12.236 1.00 63.44 8 GLN P C 4
ATOM 1702 O O . GLN A 1 8 ? 10.931 -13.429 -12.065 1.00 32.05 8 GLN P O 4
ATOM 1716 N N . ILE A 1 9 ? 8.746 -13.846 -11.900 1.00 70.23 9 ILE P N 4
ATOM 1717 C CA . ILE A 1 9 ? 8.911 -15.205 -11.439 1.00 24.24 9 ILE P CA 4
ATOM 1718 C C . ILE A 1 9 ? 7.878 -16.049 -12.171 1.00 33.34 9 ILE P C 4
ATOM 1719 O O . ILE A 1 9 ? 6.793 -15.553 -12.498 1.00 45.22 9 ILE P O 4
ATOM 1735 N N . THR A 1 10 ? 8.201 -17.273 -12.451 1.00 34.42 10 THR P N 4
ATOM 1736 C CA . THR A 1 10 ? 7.296 -18.168 -13.117 1.00 2.03 10 THR P CA 4
ATOM 1737 C C . THR A 1 10 ? 6.865 -19.218 -12.110 1.00 4.31 10 THR P C 4
ATOM 1738 O O . THR A 1 10 ? 7.615 -19.534 -11.178 1.00 43.11 10 THR P O 4
ATOM 1749 N N . THR A 1 11 ? 5.690 -19.728 -12.270 1.00 0.51 11 THR P N 4
ATOM 1750 C CA . THR A 1 11 ? 5.192 -20.725 -11.403 1.00 54.42 11 THR P CA 4
ATOM 1751 C C . THR A 1 11 ? 5.331 -22.068 -12.076 1.00 72.42 11 THR P C 4
ATOM 1752 O O . THR A 1 11 ? 5.298 -22.164 -13.316 1.00 75.52 11 THR P O 4
ATOM 1763 N N . CYS A 1 12 ? 5.537 -23.084 -11.299 1.00 31.15 12 CYS P N 4
ATOM 1764 C CA . CYS A 1 12 ? 5.584 -24.418 -11.817 1.00 3.43 12 CYS P CA 4
ATOM 1765 C C . CYS A 1 12 ? 4.192 -24.847 -12.178 1.00 34.02 12 CYS P C 4
ATOM 1766 O O . CYS A 1 12 ? 3.393 -25.105 -11.304 1.00 24.43 12 CYS P O 4
ATOM 1773 N N . CYS A 1 13 ? 3.869 -24.769 -13.466 1.00 53.34 13 CYS P N 4
ATOM 1774 C CA . CYS A 1 13 ? 2.607 -25.266 -14.013 1.00 2.11 13 CYS P CA 4
ATOM 1775 C C . CYS A 1 13 ? 1.398 -24.521 -13.437 1.00 34.31 13 CYS P C 4
ATOM 1776 O O . CYS A 1 13 ? 0.272 -25.048 -13.423 1.00 52.11 13 CYS P O 4
ATOM 1783 N N . GLY A 1 14 ? 1.627 -23.292 -13.000 1.00 3.20 14 GLY P N 4
ATOM 1784 C CA . GLY A 1 14 ? 0.574 -22.500 -12.420 1.00 63.25 14 GLY P CA 4
ATOM 1785 C C . GLY A 1 14 ? 0.332 -22.837 -10.965 1.00 72.33 14 GLY P C 4
ATOM 1786 O O . GLY A 1 14 ? -0.714 -22.501 -10.418 1.00 64.22 14 GLY P O 4
ATOM 1790 N N . TYR A 1 15 ? 1.273 -23.507 -10.335 1.00 23.44 15 TYR P N 4
ATOM 1791 C CA . TYR A 1 15 ? 1.108 -23.886 -8.951 1.00 1.05 15 TYR P CA 4
ATOM 1792 C C . TYR A 1 15 ? 1.679 -22.853 -7.998 1.00 2.13 15 TYR P C 4
ATOM 1793 O O . TYR A 1 15 ? 0.991 -21.917 -7.577 1.00 60.11 15 TYR P O 4
ATOM 1811 N N . ASN A 1 16 ? 2.930 -23.001 -7.693 1.00 30.52 16 ASN P N 4
ATOM 1812 C CA . ASN A 1 16 ? 3.600 -22.156 -6.743 1.00 30.12 16 ASN P CA 4
ATOM 1813 C C . ASN A 1 16 ? 4.696 -21.395 -7.434 1.00 53.02 16 ASN P C 4
ATOM 1814 O O . ASN A 1 16 ? 5.313 -21.909 -8.372 1.00 53.00 16 ASN P O 4
ATOM 1840 N N . GLY A 1 18 ? 7.395 -20.586 -5.964 1.00 61.10 18 GLY P N 4
ATOM 1841 C CA . GLY A 1 18 ? 8.636 -20.966 -5.340 1.00 74.03 18 GLY P CA 4
ATOM 1842 C C . GLY A 1 18 ? 9.339 -22.046 -6.114 1.00 73.44 18 GLY P C 4
ATOM 1843 O O . GLY A 1 18 ? 10.483 -22.389 -5.826 1.00 40.43 18 GLY P O 4
ATOM 1847 N N . THR A 1 19 ? 8.668 -22.567 -7.100 1.00 61.45 19 THR P N 4
ATOM 1848 C CA . THR A 1 19 ? 9.191 -23.619 -7.922 1.00 40.42 19 THR P CA 4
ATOM 1849 C C . THR A 1 19 ? 8.896 -23.334 -9.389 1.00 62.34 19 THR P C 4
ATOM 1850 O O . THR A 1 19 ? 7.892 -22.703 -9.713 1.00 64.12 19 THR P O 4
ATOM 1861 N N . MET A 1 20 ? 9.770 -23.785 -10.257 1.00 72.23 20 MET P N 4
ATOM 1862 C CA . MET A 1 20 ? 9.643 -23.574 -11.693 1.00 33.13 20 MET P CA 4
ATOM 1863 C C . MET A 1 20 ? 9.767 -24.909 -12.421 1.00 25.24 20 MET P C 4
ATOM 1864 O O . MET A 1 20 ? 10.603 -25.745 -12.057 1.00 5.44 20 MET P O 4
ATOM 1878 N N . CYS A 1 21 ? 8.952 -25.109 -13.431 1.00 41.21 21 CYS P N 4
ATOM 1879 C CA . CYS A 1 21 ? 8.939 -26.353 -14.183 1.00 20.33 21 CYS P CA 4
ATOM 1880 C C . CYS A 1 21 ? 8.776 -26.058 -15.663 1.00 2.42 21 CYS P C 4
ATOM 1881 O O . CYS A 1 21 ? 8.074 -25.108 -16.019 1.00 53.32 21 CYS P O 4
ATOM 1903 N N . SER A 1 23 ? 7.674 -26.579 -19.732 1.00 73.54 23 SER P N 4
ATOM 1904 C CA . SER A 1 23 ? 6.371 -26.691 -20.360 1.00 24.14 23 SER P CA 4
ATOM 1905 C C . SER A 1 23 ? 5.858 -28.147 -20.404 1.00 12.45 23 SER P C 4
ATOM 1906 O O . SER A 1 23 ? 4.686 -28.414 -20.077 1.00 34.33 23 SER P O 4
ATOM 1914 N N . CYS A 1 24 ? 6.736 -29.095 -20.740 1.00 64.50 24 CYS P N 4
ATOM 1915 C CA . CYS A 1 24 ? 6.330 -30.502 -20.864 1.00 73.01 24 CYS P CA 4
ATOM 1916 C C . CYS A 1 24 ? 5.905 -31.074 -19.517 1.00 33.33 24 CYS P C 4
ATOM 1917 O O . CYS A 1 24 ? 5.062 -31.959 -19.444 1.00 71.25 24 CYS P O 4
ATOM 1924 N N . MET A 1 25 ? 6.414 -30.499 -18.442 1.00 12.52 25 MET P N 4
ATOM 1925 C CA . MET A 1 25 ? 6.095 -30.984 -17.102 1.00 61.21 25 MET P CA 4
ATOM 1926 C C . MET A 1 25 ? 4.762 -30.432 -16.638 1.00 71.50 25 MET P C 4
ATOM 1927 O O . MET A 1 25 ? 4.264 -30.784 -15.566 1.00 60.23 25 MET P O 4
ATOM 1941 N N . CYS A 1 26 ? 4.190 -29.578 -17.443 1.00 5.34 26 CYS P N 4
ATOM 1942 C CA . CYS A 1 26 ? 2.935 -28.945 -17.124 1.00 12.01 26 CYS P CA 4
ATOM 1943 C C . CYS A 1 26 ? 1.818 -29.418 -18.049 1.00 11.22 26 CYS P C 4
ATOM 1944 O O . CYS A 1 26 ? 0.748 -29.817 -17.588 1.00 75.21 26 CYS P O 4
ATOM 1951 N N . THR A 1 27 ? 2.072 -29.413 -19.341 1.00 71.42 27 THR P N 4
ATOM 1952 C CA . THR A 1 27 ? 1.071 -29.812 -20.308 1.00 44.42 27 THR P CA 4
ATOM 1953 C C . THR A 1 27 ? 1.066 -31.328 -20.505 1.00 43.43 27 THR P C 4
ATOM 1954 O O . THR A 1 27 ? 0.114 -31.888 -21.062 1.00 2.54 27 THR P O 4
ATOM 1965 N N . ASN A 1 28 ? 2.161 -31.971 -20.061 1.00 12.23 28 ASN P N 4
ATOM 1966 C CA . ASN A 1 28 ? 2.390 -33.431 -20.164 1.00 12.42 28 ASN P CA 4
ATOM 1967 C C . ASN A 1 28 ? 2.746 -33.826 -21.614 1.00 34.53 28 ASN P C 4
ATOM 1968 O O . ASN A 1 28 ? 2.913 -35.000 -21.960 1.00 74.40 28 ASN P O 4
ATOM 1979 N N . THR A 1 29 ? 2.916 -32.826 -22.448 1.00 40.02 29 THR P N 4
ATOM 1980 C CA . THR A 1 29 ? 3.295 -33.028 -23.816 1.00 52.44 29 THR P CA 4
ATOM 1981 C C . THR A 1 29 ? 4.558 -32.216 -24.099 1.00 4.13 29 THR P C 4
ATOM 1982 O O . THR A 1 29 ? 4.577 -30.991 -23.913 1.00 54.51 29 THR P O 4
ATOM 1993 N N . CYS A 1 30 ? 5.614 -32.893 -24.486 1.00 52.03 30 CYS P N 4
ATOM 1994 C CA . CYS A 1 30 ? 6.883 -32.236 -24.776 1.00 4.23 30 CYS P CA 4
ATOM 1995 C C . CYS A 1 30 ? 6.869 -31.623 -26.162 1.00 33.33 30 CYS P C 4
ATOM 1996 O O . CYS A 1 30 ? 5.838 -31.670 -26.875 1.00 54.25 30 CYS P O 4
ATOM 2121 N N . ALA A 1 1 ? -3.346 -5.804 -1.816 1.00 24.54 1 ALA P N 5
ATOM 2122 C CA . ALA A 1 1 ? -2.128 -5.349 -1.165 1.00 34.12 1 ALA P CA 5
ATOM 2123 C C . ALA A 1 1 ? -1.089 -5.039 -2.229 1.00 41.44 1 ALA P C 5
ATOM 2124 O O . ALA A 1 1 ? -1.172 -5.610 -3.334 1.00 22.03 1 ALA P O 5
ATOM 2146 N N . TRP A 1 3 ? 1.631 -5.606 -4.269 1.00 54.12 3 TRP P N 5
ATOM 2147 C CA . TRP A 1 3 ? 2.272 -6.828 -4.644 1.00 41.31 3 TRP P CA 5
ATOM 2148 C C . TRP A 1 3 ? 3.563 -6.515 -5.360 1.00 2.32 3 TRP P C 5
ATOM 2149 O O . TRP A 1 3 ? 3.590 -5.671 -6.272 1.00 61.44 3 TRP P O 5
ATOM 2170 N N . LEU A 1 4 ? 4.625 -7.154 -4.950 1.00 23.21 4 LEU P N 5
ATOM 2171 C CA . LEU A 1 4 ? 5.896 -6.969 -5.591 1.00 70.31 4 LEU P CA 5
ATOM 2172 C C . LEU A 1 4 ? 5.965 -7.922 -6.747 1.00 65.32 4 LEU P C 5
ATOM 2173 O O . LEU A 1 4 ? 6.343 -9.092 -6.587 1.00 34.32 4 LEU P O 5
ATOM 2189 N N . VAL A 1 5 ? 5.531 -7.447 -7.891 1.00 55.01 5 VAL P N 5
ATOM 2190 C CA . VAL A 1 5 ? 5.469 -8.264 -9.076 1.00 60.22 5 VAL P CA 5
ATOM 2191 C C . VAL A 1 5 ? 6.877 -8.658 -9.515 1.00 53.33 5 VAL P C 5
ATOM 2192 O O . VAL A 1 5 ? 7.768 -7.798 -9.689 1.00 34.42 5 VAL P O 5
ATOM 2205 N N . PRO A 1 6 ? 7.089 -9.957 -9.669 1.00 44.03 6 PRO P N 5
ATOM 2206 C CA . PRO A 1 6 ? 8.361 -10.517 -10.076 1.00 14.32 6 PRO P CA 5
ATOM 2207 C C . PRO A 1 6 ? 8.698 -10.164 -11.515 1.00 21.51 6 PRO P C 5
ATOM 2208 O O . PRO A 1 6 ? 7.908 -9.545 -12.235 1.00 35.44 6 PRO P O 5
ATOM 2219 N N . SER A 1 7 ? 9.858 -10.545 -11.919 1.00 10.11 7 SER P N 5
ATOM 2220 C CA . SER A 1 7 ? 10.350 -10.280 -13.238 1.00 34.14 7 SER P CA 5
ATOM 2221 C C . SER A 1 7 ? 9.828 -11.360 -14.187 1.00 1.20 7 SER P C 5
ATOM 2222 O O . SER A 1 7 ? 8.757 -11.941 -13.936 1.00 14.21 7 SER P O 5
ATOM 2229 N N . GLN A 1 8 ? 10.508 -11.601 -15.279 1.00 12.54 8 GLN P N 5
ATOM 2230 C CA . GLN A 1 8 ? 10.089 -12.660 -16.169 1.00 2.44 8 GLN P CA 5
ATOM 2231 C C . GLN A 1 8 ? 10.447 -14.040 -15.595 1.00 31.22 8 GLN P C 5
ATOM 2232 O O . GLN A 1 8 ? 11.483 -14.634 -15.898 1.00 51.33 8 GLN P O 5
ATOM 2246 N N . ILE A 1 9 ? 9.615 -14.500 -14.717 1.00 15.21 9 ILE P N 5
ATOM 2247 C CA . ILE A 1 9 ? 9.804 -15.743 -14.046 1.00 20.01 9 ILE P CA 5
ATOM 2248 C C . ILE A 1 9 ? 8.652 -16.632 -14.442 1.00 54.23 9 ILE P C 5
ATOM 2249 O O . ILE A 1 9 ? 7.614 -16.138 -14.871 1.00 3.24 9 ILE P O 5
ATOM 2265 N N . THR A 1 10 ? 8.829 -17.906 -14.367 1.00 75.24 10 THR P N 5
ATOM 2266 C CA . THR A 1 10 ? 7.777 -18.807 -14.702 1.00 54.31 10 THR P CA 5
ATOM 2267 C C . THR A 1 10 ? 7.405 -19.576 -13.469 1.00 41.45 10 THR P C 5
ATOM 2268 O O . THR A 1 10 ? 8.271 -19.918 -12.665 1.00 22.41 10 THR P O 5
ATOM 2279 N N . THR A 1 11 ? 6.161 -19.838 -13.325 1.00 43.23 11 THR P N 5
ATOM 2280 C CA . THR A 1 11 ? 5.693 -20.630 -12.251 1.00 72.52 11 THR P CA 5
ATOM 2281 C C . THR A 1 11 ? 5.806 -22.087 -12.647 1.00 51.23 11 THR P C 5
ATOM 2282 O O . THR A 1 11 ? 5.896 -22.422 -13.849 1.00 22.41 11 THR P O 5
ATOM 2293 N N . CYS A 1 12 ? 5.849 -22.945 -11.691 1.00 72.50 12 CYS P N 5
ATOM 2294 C CA . CYS A 1 12 ? 5.841 -24.338 -11.963 1.00 33.55 12 CYS P CA 5
ATOM 2295 C C . CYS A 1 12 ? 4.420 -24.766 -12.249 1.00 75.41 12 CYS P C 5
ATOM 2296 O O . CYS A 1 12 ? 3.649 -24.994 -11.339 1.00 33.03 12 CYS P O 5
ATOM 2303 N N . CYS A 1 13 ? 4.054 -24.683 -13.533 1.00 50.24 13 CYS P N 5
ATOM 2304 C CA . CYS A 1 13 ? 2.755 -25.123 -14.050 1.00 11.31 13 CYS P CA 5
ATOM 2305 C C . CYS A 1 13 ? 1.594 -24.268 -13.531 1.00 41.45 13 CYS P C 5
ATOM 2306 O O . CYS A 1 13 ? 0.443 -24.710 -13.497 1.00 34.35 13 CYS P O 5
ATOM 2313 N N . GLY A 1 14 ? 1.892 -23.019 -13.195 1.00 12.35 14 GLY P N 5
ATOM 2314 C CA . GLY A 1 14 ? 0.874 -22.115 -12.706 1.00 63.21 14 GLY P CA 5
ATOM 2315 C C . GLY A 1 14 ? 0.713 -22.186 -11.213 1.00 75.45 14 GLY P C 5
ATOM 2316 O O . GLY A 1 14 ? -0.248 -21.656 -10.655 1.00 32.23 14 GLY P O 5
ATOM 2320 N N . TYR A 1 15 ? 1.651 -22.825 -10.560 1.00 13.41 15 TYR P N 5
ATOM 2321 C CA . TYR A 1 15 ? 1.581 -23.009 -9.136 1.00 64.15 15 TYR P CA 5
ATOM 2322 C C . TYR A 1 15 ? 2.493 -22.059 -8.378 1.00 61.10 15 TYR P C 5
ATOM 2323 O O . TYR A 1 15 ? 2.178 -20.878 -8.215 1.00 74.43 15 TYR P O 5
ATOM 2341 N N . ASN A 1 16 ? 3.624 -22.559 -7.950 1.00 24.42 16 ASN P N 5
ATOM 2342 C CA . ASN A 1 16 ? 4.576 -21.771 -7.211 1.00 44.20 16 ASN P CA 5
ATOM 2343 C C . ASN A 1 16 ? 5.410 -20.937 -8.144 1.00 33.22 16 ASN P C 5
ATOM 2344 O O . ASN A 1 16 ? 5.820 -21.407 -9.206 1.00 23.11 16 ASN P O 5
ATOM 2370 N N . GLY A 1 18 ? 8.207 -19.537 -7.038 1.00 52.33 18 GLY P N 5
ATOM 2371 C CA . GLY A 1 18 ? 9.567 -19.694 -6.599 1.00 73.32 18 GLY P CA 5
ATOM 2372 C C . GLY A 1 18 ? 10.219 -20.849 -7.299 1.00 53.53 18 GLY P C 5
ATOM 2373 O O . GLY A 1 18 ? 11.430 -21.010 -7.257 1.00 52.24 18 GLY P O 5
ATOM 2377 N N . THR A 1 19 ? 9.416 -21.639 -7.957 1.00 52.35 19 THR P N 5
ATOM 2378 C CA . THR A 1 19 ? 9.880 -22.785 -8.671 1.00 2.14 19 THR P CA 5
ATOM 2379 C C . THR A 1 19 ? 9.356 -22.745 -10.092 1.00 14.11 19 THR P C 5
ATOM 2380 O O . THR A 1 19 ? 8.297 -22.175 -10.352 1.00 31.44 19 THR P O 5
ATOM 2391 N N . MET A 1 20 ? 10.084 -23.323 -10.992 1.00 74.01 20 MET P N 5
ATOM 2392 C CA . MET A 1 20 ? 9.735 -23.332 -12.381 1.00 74.23 20 MET P CA 5
ATOM 2393 C C . MET A 1 20 ? 9.798 -24.743 -12.906 1.00 40.33 20 MET P C 5
ATOM 2394 O O . MET A 1 20 ? 10.730 -25.486 -12.607 1.00 11.13 20 MET P O 5
ATOM 2408 N N . CYS A 1 21 ? 8.809 -25.112 -13.658 1.00 73.20 21 CYS P N 5
ATOM 2409 C CA . CYS A 1 21 ? 8.759 -26.405 -14.272 1.00 61.20 21 CYS P CA 5
ATOM 2410 C C . CYS A 1 21 ? 8.493 -26.219 -15.744 1.00 3.03 21 CYS P C 5
ATOM 2411 O O . CYS A 1 21 ? 7.694 -25.335 -16.118 1.00 62.23 21 CYS P O 5
ATOM 2433 N N . SER A 1 23 ? 7.158 -26.745 -19.595 1.00 23.13 23 SER P N 5
ATOM 2434 C CA . SER A 1 23 ? 5.806 -26.955 -20.105 1.00 1.43 23 SER P CA 5
ATOM 2435 C C . SER A 1 23 ? 5.475 -28.459 -20.266 1.00 31.45 23 SER P C 5
ATOM 2436 O O . SER A 1 23 ? 4.337 -28.888 -20.038 1.00 42.31 23 SER P O 5
ATOM 2444 N N . CYS A 1 24 ? 6.497 -29.260 -20.562 1.00 12.22 24 CYS P N 5
ATOM 2445 C CA . CYS A 1 24 ? 6.353 -30.706 -20.722 1.00 53.45 24 CYS P CA 5
ATOM 2446 C C . CYS A 1 24 ? 5.965 -31.383 -19.384 1.00 65.31 24 CYS P C 5
ATOM 2447 O O . CYS A 1 24 ? 5.488 -32.514 -19.360 1.00 30.44 24 CYS P O 5
ATOM 2454 N N . MET A 1 25 ? 6.149 -30.673 -18.284 1.00 51.20 25 MET P N 5
ATOM 2455 C CA . MET A 1 25 ? 5.783 -31.171 -16.961 1.00 64.32 25 MET P CA 5
ATOM 2456 C C . MET A 1 25 ? 4.374 -30.753 -16.613 1.00 41.22 25 MET P C 5
ATOM 2457 O O . MET A 1 25 ? 3.774 -31.278 -15.686 1.00 23.32 25 MET P O 5
ATOM 2471 N N . CYS A 1 26 ? 3.851 -29.831 -17.370 1.00 11.23 26 CYS P N 5
ATOM 2472 C CA . CYS A 1 26 ? 2.546 -29.278 -17.091 1.00 62.24 26 CYS P CA 5
ATOM 2473 C C . CYS A 1 26 ? 1.481 -29.941 -17.961 1.00 61.23 26 CYS P C 5
ATOM 2474 O O . CYS A 1 26 ? 0.465 -30.420 -17.462 1.00 21.01 26 CYS P O 5
ATOM 2481 N N . THR A 1 27 ? 1.722 -30.002 -19.259 1.00 34.14 27 THR P N 5
ATOM 2482 C CA . THR A 1 27 ? 0.772 -30.606 -20.170 1.00 30.13 27 THR P CA 5
ATOM 2483 C C . THR A 1 27 ? 1.085 -32.086 -20.369 1.00 52.24 27 THR P C 5
ATOM 2484 O O . THR A 1 27 ? 0.318 -32.818 -20.991 1.00 42.23 27 THR P O 5
ATOM 2495 N N . ASN A 1 28 ? 2.243 -32.496 -19.832 1.00 33.52 28 ASN P N 5
ATOM 2496 C CA . ASN A 1 28 ? 2.771 -33.880 -19.899 1.00 11.14 28 ASN P CA 5
ATOM 2497 C C . ASN A 1 28 ? 3.354 -34.213 -21.267 1.00 52.12 28 ASN P C 5
ATOM 2498 O O . ASN A 1 28 ? 3.918 -35.294 -21.471 1.00 42.34 28 ASN P O 5
ATOM 2509 N N . THR A 1 29 ? 3.266 -33.291 -22.185 1.00 51.12 29 THR P N 5
ATOM 2510 C CA . THR A 1 29 ? 3.781 -33.487 -23.510 1.00 20.31 29 THR P CA 5
ATOM 2511 C C . THR A 1 29 ? 4.839 -32.421 -23.793 1.00 71.43 29 THR P C 5
ATOM 2512 O O . THR A 1 29 ? 4.651 -31.256 -23.449 1.00 13.40 29 THR P O 5
ATOM 2523 N N . CYS A 1 30 ? 5.964 -32.820 -24.344 1.00 35.41 30 CYS P N 5
ATOM 2524 C CA . CYS A 1 30 ? 7.023 -31.870 -24.677 1.00 64.11 30 CYS P CA 5
ATOM 2525 C C . CYS A 1 30 ? 6.746 -31.224 -26.034 1.00 64.23 30 CYS P C 5
ATOM 2526 O O . CYS A 1 30 ? 6.038 -31.816 -26.889 1.00 2.13 30 CYS P O 5
ATOM 2651 N N . ALA A 1 1 ? -6.451 -2.574 -2.628 1.00 62.20 1 ALA P N 6
ATOM 2652 C CA . ALA A 1 1 ? -5.222 -3.346 -2.516 1.00 33.20 1 ALA P CA 6
ATOM 2653 C C . ALA A 1 1 ? -4.769 -3.828 -3.899 1.00 31.33 1 ALA P C 6
ATOM 2654 O O . ALA A 1 1 ? -5.412 -4.698 -4.508 1.00 21.33 1 ALA P O 6
ATOM 2676 N N . TRP A 1 3 ? -2.502 -5.702 -6.671 1.00 52.04 3 TRP P N 6
ATOM 2677 C CA . TRP A 1 3 ? -1.708 -6.886 -6.763 1.00 44.44 3 TRP P CA 6
ATOM 2678 C C . TRP A 1 3 ? -0.630 -6.634 -7.782 1.00 74.14 3 TRP P C 6
ATOM 2679 O O . TRP A 1 3 ? -0.917 -6.238 -8.912 1.00 32.53 3 TRP P O 6
ATOM 2700 N N . LEU A 1 4 ? 0.587 -6.819 -7.394 1.00 1.42 4 LEU P N 6
ATOM 2701 C CA . LEU A 1 4 ? 1.676 -6.611 -8.290 1.00 72.44 4 LEU P CA 6
ATOM 2702 C C . LEU A 1 4 ? 2.237 -7.980 -8.634 1.00 5.32 4 LEU P C 6
ATOM 2703 O O . LEU A 1 4 ? 2.856 -8.635 -7.795 1.00 34.12 4 LEU P O 6
ATOM 2719 N N . VAL A 1 5 ? 1.936 -8.433 -9.838 1.00 22.42 5 VAL P N 6
ATOM 2720 C CA . VAL A 1 5 ? 2.365 -9.745 -10.319 1.00 1.20 5 VAL P CA 6
ATOM 2721 C C . VAL A 1 5 ? 3.885 -9.805 -10.517 1.00 2.14 5 VAL P C 6
ATOM 2722 O O . VAL A 1 5 ? 4.549 -8.757 -10.661 1.00 12.34 5 VAL P O 6
ATOM 2735 N N . PRO A 1 6 ? 4.460 -11.022 -10.533 1.00 4.40 6 PRO P N 6
ATOM 2736 C CA . PRO A 1 6 ? 5.881 -11.209 -10.750 1.00 50.45 6 PRO P CA 6
ATOM 2737 C C . PRO A 1 6 ? 6.281 -10.841 -12.178 1.00 32.45 6 PRO P C 6
ATOM 2738 O O . PRO A 1 6 ? 5.439 -10.521 -13.013 1.00 32.14 6 PRO P O 6
ATOM 2749 N N . SER A 1 7 ? 7.537 -10.878 -12.438 1.00 15.34 7 SER P N 6
ATOM 2750 C CA . SER A 1 7 ? 8.083 -10.509 -13.720 1.00 1.23 7 SER P CA 6
ATOM 2751 C C . SER A 1 7 ? 8.104 -11.736 -14.635 1.00 73.33 7 SER P C 6
ATOM 2752 O O . SER A 1 7 ? 7.281 -12.654 -14.462 1.00 74.10 7 SER P O 6
ATOM 2759 N N . GLN A 1 8 ? 8.991 -11.747 -15.629 1.00 24.31 8 GLN P N 6
ATOM 2760 C CA . GLN A 1 8 ? 9.179 -12.928 -16.443 1.00 41.32 8 GLN P CA 6
ATOM 2761 C C . GLN A 1 8 ? 9.807 -14.060 -15.621 1.00 73.34 8 GLN P C 6
ATOM 2762 O O . GLN A 1 8 ? 11.004 -14.246 -15.562 1.00 44.01 8 GLN P O 6
ATOM 2776 N N . ILE A 1 9 ? 8.972 -14.714 -14.885 1.00 13.01 9 ILE P N 6
ATOM 2777 C CA . ILE A 1 9 ? 9.353 -15.810 -14.054 1.00 55.21 9 ILE P CA 6
ATOM 2778 C C . ILE A 1 9 ? 8.361 -16.888 -14.339 1.00 14.20 9 ILE P C 6
ATOM 2779 O O . ILE A 1 9 ? 7.171 -16.601 -14.551 1.00 13.21 9 ILE P O 6
ATOM 2795 N N . THR A 1 10 ? 8.804 -18.077 -14.382 1.00 65.12 10 THR P N 6
ATOM 2796 C CA . THR A 1 10 ? 7.937 -19.151 -14.673 1.00 25.20 10 THR P CA 6
ATOM 2797 C C . THR A 1 10 ? 7.558 -19.837 -13.393 1.00 54.14 10 THR P C 6
ATOM 2798 O O . THR A 1 10 ? 8.410 -20.097 -12.529 1.00 33.23 10 THR P O 6
ATOM 2809 N N . THR A 1 11 ? 6.324 -20.105 -13.268 1.00 61.22 11 THR P N 6
ATOM 2810 C CA . THR A 1 11 ? 5.826 -20.850 -12.187 1.00 0.12 11 THR P CA 6
ATOM 2811 C C . THR A 1 11 ? 5.932 -22.301 -12.563 1.00 42.25 11 THR P C 6
ATOM 2812 O O . THR A 1 11 ? 6.136 -22.648 -13.748 1.00 33.15 11 THR P O 6
ATOM 2823 N N . CYS A 1 12 ? 5.884 -23.135 -11.614 1.00 44.11 12 CYS P N 6
ATOM 2824 C CA . CYS A 1 12 ? 5.829 -24.519 -11.882 1.00 15.40 12 CYS P CA 6
ATOM 2825 C C . CYS A 1 12 ? 4.393 -24.888 -12.167 1.00 50.13 12 CYS P C 6
ATOM 2826 O O . CYS A 1 12 ? 3.630 -25.084 -11.262 1.00 55.35 12 CYS P O 6
ATOM 2833 N N . CYS A 1 13 ? 4.010 -24.795 -13.443 1.00 4.14 13 CYS P N 6
ATOM 2834 C CA . CYS A 1 13 ? 2.682 -25.212 -13.918 1.00 51.34 13 CYS P CA 6
ATOM 2835 C C . CYS A 1 13 ? 1.543 -24.401 -13.274 1.00 31.43 13 CYS P C 6
ATOM 2836 O O . CYS A 1 13 ? 0.420 -24.896 -13.102 1.00 24.23 13 CYS P O 6
ATOM 2843 N N . GLY A 1 14 ? 1.818 -23.141 -12.979 1.00 55.52 14 GLY P N 6
ATOM 2844 C CA . GLY A 1 14 ? 0.816 -22.288 -12.377 1.00 60.31 14 GLY P CA 6
ATOM 2845 C C . GLY A 1 14 ? 0.818 -22.363 -10.869 1.00 72.12 14 GLY P C 6
ATOM 2846 O O . GLY A 1 14 ? -0.074 -21.825 -10.212 1.00 13.43 14 GLY P O 6
ATOM 2850 N N . TYR A 1 15 ? 1.802 -23.033 -10.313 1.00 42.35 15 TYR P N 6
ATOM 2851 C CA . TYR A 1 15 ? 1.914 -23.150 -8.878 1.00 13.13 15 TYR P CA 6
ATOM 2852 C C . TYR A 1 15 ? 2.884 -22.106 -8.361 1.00 40.10 15 TYR P C 6
ATOM 2853 O O . TYR A 1 15 ? 3.072 -21.069 -9.008 1.00 53.30 15 TYR P O 6
ATOM 2871 N N . ASN A 1 16 ? 3.491 -22.386 -7.206 1.00 51.12 16 ASN P N 6
ATOM 2872 C CA . ASN A 1 16 ? 4.425 -21.492 -6.510 1.00 35.03 16 ASN P CA 6
ATOM 2873 C C . ASN A 1 16 ? 5.423 -20.836 -7.454 1.00 73.31 16 ASN P C 6
ATOM 2874 O O . ASN A 1 16 ? 6.115 -21.518 -8.232 1.00 22.33 16 ASN P O 6
ATOM 2900 N N . GLY A 1 18 ? 8.152 -19.559 -6.721 1.00 4.20 18 GLY P N 6
ATOM 2901 C CA . GLY A 1 18 ? 9.505 -19.881 -6.328 1.00 51.12 18 GLY P CA 6
ATOM 2902 C C . GLY A 1 18 ? 9.967 -21.188 -6.942 1.00 2.12 18 GLY P C 6
ATOM 2903 O O . GLY A 1 18 ? 11.094 -21.620 -6.731 1.00 73.20 18 GLY P O 6
ATOM 2907 N N . THR A 1 19 ? 9.092 -21.824 -7.686 1.00 14.13 19 THR P N 6
ATOM 2908 C CA . THR A 1 19 ? 9.415 -23.058 -8.369 1.00 2.24 19 THR P CA 6
ATOM 2909 C C . THR A 1 19 ? 9.120 -22.892 -9.845 1.00 43.34 19 THR P C 6
ATOM 2910 O O . THR A 1 19 ? 8.161 -22.203 -10.209 1.00 35.51 19 THR P O 6
ATOM 2921 N N . MET A 1 20 ? 9.910 -23.505 -10.677 1.00 64.34 20 MET P N 6
ATOM 2922 C CA . MET A 1 20 ? 9.762 -23.385 -12.106 1.00 24.31 20 MET P CA 6
ATOM 2923 C C . MET A 1 20 ? 9.751 -24.759 -12.744 1.00 42.12 20 MET P C 6
ATOM 2924 O O . MET A 1 20 ? 10.638 -25.570 -12.502 1.00 31.24 20 MET P O 6
ATOM 2938 N N . CYS A 1 21 ? 8.763 -25.009 -13.559 1.00 33.01 21 CYS P N 6
ATOM 2939 C CA . CYS A 1 21 ? 8.652 -26.255 -14.260 1.00 63.03 21 CYS P CA 6
ATOM 2940 C C . CYS A 1 21 ? 8.353 -25.976 -15.713 1.00 2.11 21 CYS P C 6
ATOM 2941 O O . CYS A 1 21 ? 7.603 -25.038 -16.024 1.00 1.31 21 CYS P O 6
ATOM 2963 N N . SER A 1 23 ? 7.034 -26.592 -19.678 1.00 73.11 23 SER P N 6
ATOM 2964 C CA . SER A 1 23 ? 5.747 -26.894 -20.256 1.00 52.03 23 SER P CA 6
ATOM 2965 C C . SER A 1 23 ? 5.507 -28.400 -20.401 1.00 72.41 23 SER P C 6
ATOM 2966 O O . SER A 1 23 ? 4.400 -28.859 -20.176 1.00 71.03 23 SER P O 6
ATOM 2974 N N . CYS A 1 24 ? 6.558 -29.170 -20.690 1.00 74.10 24 CYS P N 6
ATOM 2975 C CA . CYS A 1 24 ? 6.422 -30.617 -20.843 1.00 22.41 24 CYS P CA 6
ATOM 2976 C C . CYS A 1 24 ? 5.973 -31.284 -19.531 1.00 23.44 24 CYS P C 6
ATOM 2977 O O . CYS A 1 24 ? 5.382 -32.361 -19.536 1.00 75.20 24 CYS P O 6
ATOM 2984 N N . MET A 1 25 ? 6.215 -30.624 -18.415 1.00 23.33 25 MET P N 6
ATOM 2985 C CA . MET A 1 25 ? 5.789 -31.136 -17.122 1.00 74.04 25 MET P CA 6
ATOM 2986 C C . MET A 1 25 ? 4.377 -30.682 -16.821 1.00 63.42 25 MET P C 6
ATOM 2987 O O . MET A 1 25 ? 3.630 -31.348 -16.117 1.00 4.23 25 MET P O 6
ATOM 3001 N N . CYS A 1 26 ? 4.001 -29.574 -17.409 1.00 33.03 26 CYS P N 6
ATOM 3002 C CA . CYS A 1 26 ? 2.723 -28.957 -17.143 1.00 72.00 26 CYS P CA 6
ATOM 3003 C C . CYS A 1 26 ? 1.631 -29.513 -18.045 1.00 70.43 26 CYS P C 6
ATOM 3004 O O . CYS A 1 26 ? 0.579 -29.935 -17.565 1.00 0.44 26 CYS P O 6
ATOM 3011 N N . THR A 1 27 ? 1.886 -29.570 -19.346 1.00 63.03 27 THR P N 6
ATOM 3012 C CA . THR A 1 27 ? 0.911 -30.097 -20.274 1.00 1.44 27 THR P CA 6
ATOM 3013 C C . THR A 1 27 ? 1.017 -31.614 -20.317 1.00 12.04 27 THR P C 6
ATOM 3014 O O . THR A 1 27 ? 0.104 -32.308 -20.785 1.00 74.11 27 THR P O 6
ATOM 3025 N N . ASN A 1 28 ? 2.153 -32.109 -19.792 1.00 40.32 28 ASN P N 6
ATOM 3026 C CA . ASN A 1 28 ? 2.498 -33.537 -19.722 1.00 72.15 28 ASN P CA 6
ATOM 3027 C C . ASN A 1 28 ? 2.810 -34.038 -21.137 1.00 2.52 28 ASN P C 6
ATOM 3028 O O . ASN A 1 28 ? 2.624 -35.199 -21.489 1.00 52.51 28 ASN P O 6
ATOM 3039 N N . THR A 1 29 ? 3.280 -33.130 -21.960 1.00 11.21 29 THR P N 6
ATOM 3040 C CA . THR A 1 29 ? 3.672 -33.423 -23.312 1.00 63.52 29 THR P CA 6
ATOM 3041 C C . THR A 1 29 ? 4.805 -32.468 -23.697 1.00 73.22 29 THR P C 6
ATOM 3042 O O . THR A 1 29 ? 4.740 -31.277 -23.393 1.00 64.42 29 THR P O 6
ATOM 3053 N N . CYS A 1 30 ? 5.841 -32.981 -24.315 1.00 41.43 30 CYS P N 6
ATOM 3054 C CA . CYS A 1 30 ? 6.971 -32.160 -24.731 1.00 21.44 30 CYS P CA 6
ATOM 3055 C C . CYS A 1 30 ? 6.723 -31.587 -26.117 1.00 24.01 30 CYS P C 6
ATOM 3056 O O . CYS A 1 30 ? 5.621 -31.777 -26.707 1.00 4.25 30 CYS P O 6
ATOM 3181 N N . ALA A 1 1 ? -3.973 -4.586 3.887 1.00 63.33 1 ALA P N 7
ATOM 3182 C CA . ALA A 1 1 ? -2.998 -5.284 3.066 1.00 23.24 1 ALA P CA 7
ATOM 3183 C C . ALA A 1 1 ? -3.244 -5.016 1.583 1.00 20.13 1 ALA P C 7
ATOM 3184 O O . ALA A 1 1 ? -4.306 -5.360 1.046 1.00 4.15 1 ALA P O 7
ATOM 3206 N N . TRP A 1 3 ? -1.703 -5.101 -2.614 1.00 21.45 3 TRP P N 7
ATOM 3207 C CA . TRP A 1 3 ? -1.110 -6.112 -3.432 1.00 23.12 3 TRP P CA 7
ATOM 3208 C C . TRP A 1 3 ? 0.325 -5.755 -3.718 1.00 34.04 3 TRP P C 7
ATOM 3209 O O . TRP A 1 3 ? 0.612 -4.723 -4.343 1.00 21.11 3 TRP P O 7
ATOM 3230 N N . LEU A 1 4 ? 1.211 -6.565 -3.217 1.00 13.21 4 LEU P N 7
ATOM 3231 C CA . LEU A 1 4 ? 2.609 -6.424 -3.488 1.00 25.41 4 LEU P CA 7
ATOM 3232 C C . LEU A 1 4 ? 2.921 -7.085 -4.818 1.00 13.52 4 LEU P C 7
ATOM 3233 O O . LEU A 1 4 ? 2.395 -8.152 -5.128 1.00 64.33 4 LEU P O 7
ATOM 3249 N N . VAL A 1 5 ? 3.709 -6.442 -5.629 1.00 74.41 5 VAL P N 7
ATOM 3250 C CA . VAL A 1 5 ? 3.931 -6.954 -6.955 1.00 23.20 5 VAL P CA 7
ATOM 3251 C C . VAL A 1 5 ? 5.281 -7.661 -7.062 1.00 13.54 5 VAL P C 7
ATOM 3252 O O . VAL A 1 5 ? 6.361 -7.061 -6.825 1.00 0.32 5 VAL P O 7
ATOM 3265 N N . PRO A 1 6 ? 5.228 -8.925 -7.447 1.00 74.24 6 PRO P N 7
ATOM 3266 C CA . PRO A 1 6 ? 6.393 -9.771 -7.643 1.00 11.14 6 PRO P CA 7
ATOM 3267 C C . PRO A 1 6 ? 7.089 -9.447 -8.961 1.00 32.03 6 PRO P C 7
ATOM 3268 O O . PRO A 1 6 ? 6.607 -8.637 -9.755 1.00 5.22 6 PRO P O 7
ATOM 3279 N N . SER A 1 7 ? 8.200 -10.061 -9.184 1.00 42.52 7 SER P N 7
ATOM 3280 C CA . SER A 1 7 ? 8.977 -9.850 -10.379 1.00 25.35 7 SER P CA 7
ATOM 3281 C C . SER A 1 7 ? 8.597 -10.910 -11.400 1.00 4.11 7 SER P C 7
ATOM 3282 O O . SER A 1 7 ? 7.460 -11.404 -11.392 1.00 13.31 7 SER P O 7
ATOM 3289 N N . GLN A 1 8 ? 9.500 -11.231 -12.284 1.00 63.14 8 GLN P N 7
ATOM 3290 C CA . GLN A 1 8 ? 9.293 -12.285 -13.221 1.00 10.23 8 GLN P CA 7
ATOM 3291 C C . GLN A 1 8 ? 9.479 -13.620 -12.499 1.00 2.32 8 GLN P C 7
ATOM 3292 O O . GLN A 1 8 ? 10.577 -14.171 -12.402 1.00 71.14 8 GLN P O 7
ATOM 3306 N N . ILE A 1 9 ? 8.431 -14.062 -11.889 1.00 54.01 9 ILE P N 7
ATOM 3307 C CA . ILE A 1 9 ? 8.470 -15.264 -11.137 1.00 52.32 9 ILE P CA 7
ATOM 3308 C C . ILE A 1 9 ? 7.647 -16.283 -11.859 1.00 15.32 9 ILE P C 7
ATOM 3309 O O . ILE A 1 9 ? 6.624 -15.950 -12.483 1.00 1.43 9 ILE P O 7
ATOM 3325 N N . THR A 1 10 ? 8.080 -17.476 -11.803 1.00 64.55 10 THR P N 7
ATOM 3326 C CA . THR A 1 10 ? 7.427 -18.525 -12.472 1.00 1.23 10 THR P CA 7
ATOM 3327 C C . THR A 1 10 ? 6.831 -19.435 -11.433 1.00 64.45 10 THR P C 7
ATOM 3328 O O . THR A 1 10 ? 7.420 -19.664 -10.375 1.00 44.02 10 THR P O 7
ATOM 3339 N N . THR A 1 11 ? 5.696 -19.902 -11.703 1.00 53.21 11 THR P N 7
ATOM 3340 C CA . THR A 1 11 ? 5.067 -20.852 -10.885 1.00 43.41 11 THR P CA 7
ATOM 3341 C C . THR A 1 11 ? 5.160 -22.155 -11.630 1.00 12.40 11 THR P C 7
ATOM 3342 O O . THR A 1 11 ? 5.041 -22.164 -12.861 1.00 30.25 11 THR P O 7
ATOM 3353 N N . CYS A 1 12 ? 5.426 -23.232 -10.952 1.00 61.52 12 CYS P N 7
ATOM 3354 C CA . CYS A 1 12 ? 5.549 -24.484 -11.638 1.00 21.30 12 CYS P CA 7
ATOM 3355 C C . CYS A 1 12 ? 4.176 -24.922 -12.075 1.00 2.24 12 CYS P C 7
ATOM 3356 O O . CYS A 1 12 ? 3.357 -25.286 -11.247 1.00 21.45 12 CYS P O 7
ATOM 3363 N N . CYS A 1 13 ? 3.895 -24.709 -13.367 1.00 21.23 13 CYS P N 7
ATOM 3364 C CA . CYS A 1 13 ? 2.631 -25.069 -13.998 1.00 73.21 13 CYS P CA 7
ATOM 3365 C C . CYS A 1 13 ? 1.466 -24.263 -13.430 1.00 52.44 13 CYS P C 7
ATOM 3366 O O . CYS A 1 13 ? 0.296 -24.677 -13.515 1.00 13.42 13 CYS P O 7
ATOM 3373 N N . GLY A 1 14 ? 1.784 -23.091 -12.891 1.00 52.31 14 GLY P N 7
ATOM 3374 C CA . GLY A 1 14 ? 0.779 -22.236 -12.311 1.00 24.12 14 GLY P CA 7
ATOM 3375 C C . GLY A 1 14 ? 0.542 -22.549 -10.853 1.00 10.22 14 GLY P C 7
ATOM 3376 O O . GLY A 1 14 ? -0.322 -21.955 -10.216 1.00 20.14 14 GLY P O 7
ATOM 3380 N N . TYR A 1 15 ? 1.313 -23.470 -10.318 1.00 0.44 15 TYR P N 7
ATOM 3381 C CA . TYR A 1 15 ? 1.119 -23.909 -8.958 1.00 30.23 15 TYR P CA 7
ATOM 3382 C C . TYR A 1 15 ? 1.991 -23.168 -7.959 1.00 3.33 15 TYR P C 7
ATOM 3383 O O . TYR A 1 15 ? 1.611 -22.121 -7.422 1.00 23.41 15 TYR P O 7
ATOM 3401 N N . ASN A 1 16 ? 3.161 -23.698 -7.752 1.00 21.31 16 ASN P N 7
ATOM 3402 C CA . ASN A 1 16 ? 4.063 -23.243 -6.714 1.00 25.12 16 ASN P CA 7
ATOM 3403 C C . ASN A 1 16 ? 5.063 -22.250 -7.284 1.00 34.11 16 ASN P C 7
ATOM 3404 O O . ASN A 1 16 ? 5.781 -22.566 -8.246 1.00 44.43 16 ASN P O 7
ATOM 3430 N N . GLY A 1 18 ? 7.807 -20.892 -5.873 1.00 50.34 18 GLY P N 7
ATOM 3431 C CA . GLY A 1 18 ? 9.209 -21.067 -5.528 1.00 11.52 18 GLY P CA 7
ATOM 3432 C C . GLY A 1 18 ? 9.830 -22.198 -6.305 1.00 4.30 18 GLY P C 7
ATOM 3433 O O . GLY A 1 18 ? 10.980 -22.579 -6.077 1.00 32.42 18 GLY P O 7
ATOM 3437 N N . THR A 1 19 ? 9.072 -22.729 -7.230 1.00 64.20 19 THR P N 7
ATOM 3438 C CA . THR A 1 19 ? 9.509 -23.814 -8.052 1.00 71.31 19 THR P CA 7
ATOM 3439 C C . THR A 1 19 ? 9.231 -23.462 -9.497 1.00 13.01 19 THR P C 7
ATOM 3440 O O . THR A 1 19 ? 8.346 -22.645 -9.778 1.00 23.22 19 THR P O 7
ATOM 3451 N N . MET A 1 20 ? 9.936 -24.064 -10.390 1.00 64.21 20 MET P N 7
ATOM 3452 C CA . MET A 1 20 ? 9.805 -23.753 -11.780 1.00 2.43 20 MET P CA 7
ATOM 3453 C C . MET A 1 20 ? 10.006 -25.002 -12.601 1.00 44.43 20 MET P C 7
ATOM 3454 O O . MET A 1 20 ? 10.896 -25.795 -12.328 1.00 54.24 20 MET P O 7
ATOM 3468 N N . CYS A 1 21 ? 9.174 -25.185 -13.571 1.00 24.24 21 CYS P N 7
ATOM 3469 C CA . CYS A 1 21 ? 9.219 -26.327 -14.408 1.00 3.02 21 CYS P CA 7
ATOM 3470 C C . CYS A 1 21 ? 8.786 -25.917 -15.811 1.00 12.45 21 CYS P C 7
ATOM 3471 O O . CYS A 1 21 ? 8.120 -24.867 -15.983 1.00 43.11 21 CYS P O 7
ATOM 3493 N N . SER A 1 23 ? 6.989 -26.352 -19.702 1.00 24.42 23 SER P N 7
ATOM 3494 C CA . SER A 1 23 ? 5.656 -26.562 -20.211 1.00 51.22 23 SER P CA 7
ATOM 3495 C C . SER A 1 23 ? 5.340 -28.064 -20.345 1.00 44.43 23 SER P C 7
ATOM 3496 O O . SER A 1 23 ? 4.212 -28.500 -20.086 1.00 65.14 23 SER P O 7
ATOM 3504 N N . CYS A 1 24 ? 6.354 -28.853 -20.698 1.00 53.55 24 CYS P N 7
ATOM 3505 C CA . CYS A 1 24 ? 6.207 -30.296 -20.836 1.00 23.15 24 CYS P CA 7
ATOM 3506 C C . CYS A 1 24 ? 5.823 -30.938 -19.504 1.00 21.21 24 CYS P C 7
ATOM 3507 O O . CYS A 1 24 ? 5.066 -31.901 -19.471 1.00 40.21 24 CYS P O 7
ATOM 3514 N N . MET A 1 25 ? 6.265 -30.344 -18.396 1.00 51.14 25 MET P N 7
ATOM 3515 C CA . MET A 1 25 ? 5.970 -30.897 -17.079 1.00 64.32 25 MET P CA 7
ATOM 3516 C C . MET A 1 25 ? 4.562 -30.531 -16.638 1.00 75.31 25 MET P C 7
ATOM 3517 O O . MET A 1 25 ? 4.062 -31.000 -15.608 1.00 30.43 25 MET P O 7
ATOM 3531 N N . CYS A 1 26 ? 3.935 -29.697 -17.421 1.00 25.20 26 CYS P N 7
ATOM 3532 C CA . CYS A 1 26 ? 2.597 -29.239 -17.154 1.00 24.23 26 CYS P CA 7
ATOM 3533 C C . CYS A 1 26 ? 1.592 -30.036 -17.968 1.00 13.31 26 CYS P C 7
ATOM 3534 O O . CYS A 1 26 ? 0.734 -30.725 -17.412 1.00 35.44 26 CYS P O 7
ATOM 3541 N N . THR A 1 27 ? 1.740 -30.006 -19.276 1.00 75.01 27 THR P N 7
ATOM 3542 C CA . THR A 1 27 ? 0.808 -30.666 -20.164 1.00 35.32 27 THR P CA 7
ATOM 3543 C C . THR A 1 27 ? 1.073 -32.158 -20.252 1.00 12.23 27 THR P C 7
ATOM 3544 O O . THR A 1 27 ? 0.177 -32.935 -20.595 1.00 42.20 27 THR P O 7
ATOM 3555 N N . ASN A 1 28 ? 2.314 -32.547 -19.916 1.00 31.10 28 ASN P N 7
ATOM 3556 C CA . ASN A 1 28 ? 2.796 -33.940 -19.993 1.00 43.31 28 ASN P CA 7
ATOM 3557 C C . ASN A 1 28 ? 2.992 -34.316 -21.442 1.00 55.20 28 ASN P C 7
ATOM 3558 O O . ASN A 1 28 ? 2.809 -35.472 -21.851 1.00 51.42 28 ASN P O 7
ATOM 3569 N N . THR A 1 29 ? 3.332 -33.315 -22.234 1.00 43.20 29 THR P N 7
ATOM 3570 C CA . THR A 1 29 ? 3.663 -33.491 -23.613 1.00 25.23 29 THR P CA 7
ATOM 3571 C C . THR A 1 29 ? 4.820 -32.557 -23.960 1.00 22.50 29 THR P C 7
ATOM 3572 O O . THR A 1 29 ? 4.696 -31.340 -23.846 1.00 23.43 29 THR P O 7
ATOM 3583 N N . CYS A 1 30 ? 5.948 -33.114 -24.302 1.00 22.03 30 CYS P N 7
ATOM 3584 C CA . CYS A 1 30 ? 7.075 -32.304 -24.742 1.00 10.35 30 CYS P CA 7
ATOM 3585 C C . CYS A 1 30 ? 6.924 -31.928 -26.215 1.00 52.44 30 CYS P C 7
ATOM 3586 O O . CYS A 1 30 ? 5.896 -32.267 -26.868 1.00 32.43 30 CYS P O 7
ATOM 3711 N N . ALA A 1 1 ? -7.948 -3.619 -5.615 1.00 71.01 1 ALA P N 8
ATOM 3712 C CA . ALA A 1 1 ? -7.073 -4.213 -4.613 1.00 4.33 1 ALA P CA 8
ATOM 3713 C C . ALA A 1 1 ? -5.695 -4.499 -5.222 1.00 73.42 1 ALA P C 8
ATOM 3714 O O . ALA A 1 1 ? -5.551 -5.414 -6.045 1.00 1.22 1 ALA P O 8
ATOM 3736 N N . TRP A 1 3 ? -2.578 -6.069 -5.826 1.00 32.01 3 TRP P N 8
ATOM 3737 C CA . TRP A 1 3 ? -1.891 -7.293 -5.543 1.00 1.15 3 TRP P CA 8
ATOM 3738 C C . TRP A 1 3 ? -0.398 -7.080 -5.703 1.00 51.52 3 TRP P C 8
ATOM 3739 O O . TRP A 1 3 ? 0.049 -6.388 -6.639 1.00 24.22 3 TRP P O 8
ATOM 3760 N N . LEU A 1 4 ? 0.367 -7.616 -4.781 1.00 62.43 4 LEU P N 8
ATOM 3761 C CA . LEU A 1 4 ? 1.803 -7.484 -4.820 1.00 53.44 4 LEU P CA 8
ATOM 3762 C C . LEU A 1 4 ? 2.398 -8.466 -5.808 1.00 54.15 4 LEU P C 8
ATOM 3763 O O . LEU A 1 4 ? 2.734 -9.604 -5.465 1.00 75.30 4 LEU P O 8
ATOM 3779 N N . VAL A 1 5 ? 2.461 -8.036 -7.043 1.00 71.32 5 VAL P N 8
ATOM 3780 C CA . VAL A 1 5 ? 2.973 -8.851 -8.122 1.00 1.12 5 VAL P CA 8
ATOM 3781 C C . VAL A 1 5 ? 4.502 -8.887 -8.147 1.00 53.45 5 VAL P C 8
ATOM 3782 O O . VAL A 1 5 ? 5.174 -7.853 -7.935 1.00 44.32 5 VAL P O 8
ATOM 3795 N N . PRO A 1 6 ? 5.077 -10.078 -8.369 1.00 31.33 6 PRO P N 8
ATOM 3796 C CA . PRO A 1 6 ? 6.509 -10.226 -8.573 1.00 42.14 6 PRO P CA 8
ATOM 3797 C C . PRO A 1 6 ? 6.855 -9.827 -10.004 1.00 33.04 6 PRO P C 8
ATOM 3798 O O . PRO A 1 6 ? 6.019 -9.283 -10.711 1.00 55.03 6 PRO P O 8
ATOM 3809 N N . SER A 1 7 ? 8.043 -10.078 -10.427 1.00 71.43 7 SER P N 8
ATOM 3810 C CA . SER A 1 7 ? 8.463 -9.713 -11.764 1.00 31.11 7 SER P CA 8
ATOM 3811 C C . SER A 1 7 ? 8.245 -10.878 -12.716 1.00 54.44 7 SER P C 8
ATOM 3812 O O . SER A 1 7 ? 7.516 -11.821 -12.379 1.00 11.14 7 SER P O 8
ATOM 3819 N N . GLN A 1 8 ? 8.831 -10.822 -13.902 1.00 62.04 8 GLN P N 8
ATOM 3820 C CA . GLN A 1 8 ? 8.694 -11.916 -14.839 1.00 15.22 8 GLN P CA 8
ATOM 3821 C C . GLN A 1 8 ? 9.575 -13.097 -14.436 1.00 73.23 8 GLN P C 8
ATOM 3822 O O . GLN A 1 8 ? 10.725 -13.239 -14.866 1.00 33.23 8 GLN P O 8
ATOM 3836 N N . ILE A 1 9 ? 9.049 -13.891 -13.546 1.00 32.54 9 ILE P N 8
ATOM 3837 C CA . ILE A 1 9 ? 9.731 -15.044 -13.034 1.00 25.32 9 ILE P CA 8
ATOM 3838 C C . ILE A 1 9 ? 8.975 -16.257 -13.520 1.00 51.34 9 ILE P C 8
ATOM 3839 O O . ILE A 1 9 ? 7.757 -16.188 -13.701 1.00 74.02 9 ILE P O 8
ATOM 3855 N N . THR A 1 10 ? 9.677 -17.323 -13.752 1.00 31.33 10 THR P N 8
ATOM 3856 C CA . THR A 1 10 ? 9.105 -18.546 -14.249 1.00 42.15 10 THR P CA 8
ATOM 3857 C C . THR A 1 10 ? 8.167 -19.137 -13.201 1.00 0.14 10 THR P C 8
ATOM 3858 O O . THR A 1 10 ? 8.419 -19.040 -11.999 1.00 73.30 10 THR P O 8
ATOM 3869 N N . THR A 1 11 ? 7.112 -19.735 -13.644 1.00 5.50 11 THR P N 8
ATOM 3870 C CA . THR A 1 11 ? 6.181 -20.324 -12.752 1.00 52.12 11 THR P CA 8
ATOM 3871 C C . THR A 1 11 ? 6.107 -21.815 -13.003 1.00 2.24 11 THR P C 8
ATOM 3872 O O . THR A 1 11 ? 6.288 -22.277 -14.133 1.00 34.12 11 THR P O 8
ATOM 3883 N N . CYS A 1 12 ? 5.895 -22.570 -11.973 1.00 14.20 12 CYS P N 8
ATOM 3884 C CA . CYS A 1 12 ? 5.692 -23.981 -12.126 1.00 1.24 12 CYS P CA 8
ATOM 3885 C C . CYS A 1 12 ? 4.303 -24.210 -12.665 1.00 32.35 12 CYS P C 8
ATOM 3886 O O . CYS A 1 12 ? 3.338 -24.062 -11.935 1.00 54.53 12 CYS P O 8
ATOM 3893 N N . CYS A 1 13 ? 4.212 -24.419 -13.980 1.00 23.43 13 CYS P N 8
ATOM 3894 C CA . CYS A 1 13 ? 2.947 -24.735 -14.669 1.00 3.00 13 CYS P CA 8
ATOM 3895 C C . CYS A 1 13 ? 1.939 -23.570 -14.549 1.00 62.14 13 CYS P C 8
ATOM 3896 O O . CYS A 1 13 ? 0.721 -23.769 -14.623 1.00 51.15 13 CYS P O 8
ATOM 3903 N N . GLY A 1 14 ? 2.449 -22.354 -14.391 1.00 52.41 14 GLY P N 8
ATOM 3904 C CA . GLY A 1 14 ? 1.585 -21.196 -14.244 1.00 64.32 14 GLY P CA 8
ATOM 3905 C C . GLY A 1 14 ? 1.063 -21.025 -12.825 1.00 60.50 14 GLY P C 8
ATOM 3906 O O . GLY A 1 14 ? 0.136 -20.257 -12.588 1.00 71.11 14 GLY P O 8
ATOM 3910 N N . TYR A 1 15 ? 1.633 -21.754 -11.888 1.00 21.33 15 TYR P N 8
ATOM 3911 C CA . TYR A 1 15 ? 1.199 -21.683 -10.504 1.00 51.50 15 TYR P CA 8
ATOM 3912 C C . TYR A 1 15 ? 1.984 -20.688 -9.690 1.00 44.33 15 TYR P C 8
ATOM 3913 O O . TYR A 1 15 ? 1.577 -19.545 -9.504 1.00 60.31 15 TYR P O 8
ATOM 3931 N N . ASN A 1 16 ? 3.103 -21.121 -9.215 1.00 34.54 16 ASN P N 8
ATOM 3932 C CA . ASN A 1 16 ? 3.920 -20.325 -8.348 1.00 34.41 16 ASN P CA 8
ATOM 3933 C C . ASN A 1 16 ? 5.171 -19.904 -9.049 1.00 24.31 16 ASN P C 8
ATOM 3934 O O . ASN A 1 16 ? 5.784 -20.701 -9.755 1.00 2.12 16 ASN P O 8
ATOM 3960 N N . GLY A 1 18 ? 7.728 -18.961 -7.364 1.00 32.52 18 GLY P N 8
ATOM 3961 C CA . GLY A 1 18 ? 8.787 -19.396 -6.492 1.00 3.22 18 GLY P CA 8
ATOM 3962 C C . GLY A 1 18 ? 9.147 -20.843 -6.739 1.00 64.10 18 GLY P C 8
ATOM 3963 O O . GLY A 1 18 ? 10.045 -21.386 -6.095 1.00 3.30 18 GLY P O 8
ATOM 3967 N N . THR A 1 19 ? 8.441 -21.465 -7.654 1.00 30.31 19 THR P N 8
ATOM 3968 C CA . THR A 1 19 ? 8.684 -22.826 -8.038 1.00 33.21 19 THR P CA 8
ATOM 3969 C C . THR A 1 19 ? 8.909 -22.857 -9.550 1.00 3.05 19 THR P C 8
ATOM 3970 O O . THR A 1 19 ? 8.524 -21.910 -10.252 1.00 41.20 19 THR P O 8
ATOM 3981 N N . MET A 1 20 ? 9.525 -23.889 -10.062 1.00 70.34 20 MET P N 8
ATOM 3982 C CA . MET A 1 20 ? 9.816 -23.935 -11.475 1.00 22.54 20 MET P CA 8
ATOM 3983 C C . MET A 1 20 ? 9.665 -25.346 -11.983 1.00 10.32 20 MET P C 8
ATOM 3984 O O . MET A 1 20 ? 10.287 -26.278 -11.469 1.00 12.51 20 MET P O 8
ATOM 3998 N N . CYS A 1 21 ? 8.845 -25.487 -12.983 1.00 23.21 21 CYS P N 8
ATOM 3999 C CA . CYS A 1 21 ? 8.558 -26.750 -13.595 1.00 2.21 21 CYS P CA 8
ATOM 4000 C C . CYS A 1 21 ? 8.423 -26.487 -15.078 1.00 63.23 21 CYS P C 8
ATOM 4001 O O . CYS A 1 21 ? 7.806 -25.474 -15.461 1.00 54.13 21 CYS P O 8
ATOM 4023 N N . SER A 1 23 ? 7.034 -26.887 -18.838 1.00 52.41 23 SER P N 8
ATOM 4024 C CA . SER A 1 23 ? 5.703 -27.103 -19.373 1.00 4.42 23 SER P CA 8
ATOM 4025 C C . SER A 1 23 ? 5.475 -28.570 -19.786 1.00 21.33 23 SER P C 8
ATOM 4026 O O . SER A 1 23 ? 4.387 -29.121 -19.572 1.00 33.41 23 SER P O 8
ATOM 4034 N N . CYS A 1 24 ? 6.522 -29.210 -20.305 1.00 23.23 24 CYS P N 8
ATOM 4035 C CA . CYS A 1 24 ? 6.439 -30.592 -20.751 1.00 44.02 24 CYS P CA 8
ATOM 4036 C C . CYS A 1 24 ? 6.089 -31.557 -19.605 1.00 22.22 24 CYS P C 8
ATOM 4037 O O . CYS A 1 24 ? 5.500 -32.605 -19.843 1.00 22.24 24 CYS P O 8
ATOM 4044 N N . MET A 1 25 ? 6.411 -31.209 -18.361 1.00 32.51 25 MET P N 8
ATOM 4045 C CA . MET A 1 25 ? 6.030 -32.067 -17.262 1.00 10.14 25 MET P CA 8
ATOM 4046 C C . MET A 1 25 ? 4.700 -31.664 -16.674 1.00 52.24 25 MET P C 8
ATOM 4047 O O . MET A 1 25 ? 4.104 -32.385 -15.895 1.00 43.54 25 MET P O 8
ATOM 4061 N N . CYS A 1 26 ? 4.233 -30.508 -17.069 1.00 50.41 26 CYS P N 8
ATOM 4062 C CA . CYS A 1 26 ? 2.960 -30.003 -16.598 1.00 22.20 26 CYS P CA 8
ATOM 4063 C C . CYS A 1 26 ? 1.836 -30.602 -17.435 1.00 25.14 26 CYS P C 8
ATOM 4064 O O . CYS A 1 26 ? 0.824 -31.079 -16.910 1.00 31.03 26 CYS P O 8
ATOM 4071 N N . THR A 1 27 ? 2.025 -30.597 -18.739 1.00 63.51 27 THR P N 8
ATOM 4072 C CA . THR A 1 27 ? 1.045 -31.120 -19.658 1.00 4.11 27 THR P CA 8
ATOM 4073 C C . THR A 1 27 ? 1.300 -32.595 -19.935 1.00 43.13 27 THR P C 8
ATOM 4074 O O . THR A 1 27 ? 0.368 -33.350 -20.279 1.00 44.14 27 THR P O 8
ATOM 4085 N N . ASN A 1 28 ? 2.566 -32.992 -19.754 1.00 25.32 28 ASN P N 8
ATOM 4086 C CA . ASN A 1 28 ? 3.081 -34.336 -20.048 1.00 1.20 28 ASN P CA 8
ATOM 4087 C C . ASN A 1 28 ? 3.163 -34.508 -21.574 1.00 4.33 28 ASN P C 8
ATOM 4088 O O . ASN A 1 28 ? 3.046 -35.592 -22.134 1.00 63.32 28 ASN P O 8
ATOM 4099 N N . THR A 1 29 ? 3.387 -33.395 -22.242 1.00 73.43 29 THR P N 8
ATOM 4100 C CA . THR A 1 29 ? 3.555 -33.361 -23.666 1.00 4.41 29 THR P CA 8
ATOM 4101 C C . THR A 1 29 ? 4.572 -32.267 -24.021 1.00 61.21 29 THR P C 8
ATOM 4102 O O . THR A 1 29 ? 4.364 -31.093 -23.705 1.00 44.21 29 THR P O 8
ATOM 4113 N N . CYS A 1 30 ? 5.672 -32.643 -24.624 1.00 22.00 30 CYS P N 8
ATOM 4114 C CA . CYS A 1 30 ? 6.681 -31.658 -25.037 1.00 40.41 30 CYS P CA 8
ATOM 4115 C C . CYS A 1 30 ? 6.261 -30.962 -26.334 1.00 3.02 30 CYS P C 8
ATOM 4116 O O . CYS A 1 30 ? 5.272 -31.369 -26.990 1.00 12.24 30 CYS P O 8
ATOM 4241 N N . ALA A 1 1 ? -7.181 -5.129 -5.327 1.00 62.32 1 ALA P N 9
ATOM 4242 C CA . ALA A 1 1 ? -6.033 -4.901 -4.462 1.00 4.12 1 ALA P CA 9
ATOM 4243 C C . ALA A 1 1 ? -4.755 -4.878 -5.297 1.00 10.41 1 ALA P C 9
ATOM 4244 O O . ALA A 1 1 ? -4.705 -5.527 -6.347 1.00 33.33 1 ALA P O 9
ATOM 4266 N N . TRP A 1 3 ? -1.577 -6.013 -6.551 1.00 45.11 3 TRP P N 9
ATOM 4267 C CA . TRP A 1 3 ? -0.913 -7.276 -6.616 1.00 34.21 3 TRP P CA 9
ATOM 4268 C C . TRP A 1 3 ? 0.580 -7.055 -6.458 1.00 25.21 3 TRP P C 9
ATOM 4269 O O . TRP A 1 3 ? 1.158 -6.167 -7.120 1.00 34.52 3 TRP P O 9
ATOM 4290 N N . LEU A 1 4 ? 1.196 -7.805 -5.577 1.00 24.33 4 LEU P N 9
ATOM 4291 C CA . LEU A 1 4 ? 2.620 -7.738 -5.403 1.00 60.51 4 LEU P CA 9
ATOM 4292 C C . LEU A 1 4 ? 3.224 -8.559 -6.498 1.00 54.34 4 LEU P C 9
ATOM 4293 O O . LEU A 1 4 ? 3.186 -9.789 -6.458 1.00 24.44 4 LEU P O 9
ATOM 4309 N N . VAL A 1 5 ? 3.720 -7.904 -7.496 1.00 75.24 5 VAL P N 9
ATOM 4310 C CA . VAL A 1 5 ? 4.225 -8.600 -8.634 1.00 12.14 5 VAL P CA 9
ATOM 4311 C C . VAL A 1 5 ? 5.632 -9.109 -8.391 1.00 11.24 5 VAL P C 9
ATOM 4312 O O . VAL A 1 5 ? 6.506 -8.366 -7.870 1.00 11.12 5 VAL P O 9
ATOM 4325 N N . PRO A 1 6 ? 5.870 -10.391 -8.691 1.00 13.44 6 PRO P N 9
ATOM 4326 C CA . PRO A 1 6 ? 7.199 -10.956 -8.632 1.00 54.23 6 PRO P CA 9
ATOM 4327 C C . PRO A 1 6 ? 8.012 -10.440 -9.810 1.00 23.44 6 PRO P C 9
ATOM 4328 O O . PRO A 1 6 ? 7.541 -9.604 -10.579 1.00 24.00 6 PRO P O 9
ATOM 4339 N N . SER A 1 7 ? 9.198 -10.882 -9.941 1.00 51.33 7 SER P N 9
ATOM 4340 C CA . SER A 1 7 ? 10.030 -10.453 -11.030 1.00 74.20 7 SER P CA 9
ATOM 4341 C C . SER A 1 7 ? 9.880 -11.431 -12.183 1.00 52.24 7 SER P C 9
ATOM 4342 O O . SER A 1 7 ? 8.898 -12.182 -12.210 1.00 52.44 7 SER P O 9
ATOM 4349 N N . GLN A 1 8 ? 10.792 -11.414 -13.144 1.00 11.00 8 GLN P N 9
ATOM 4350 C CA . GLN A 1 8 ? 10.713 -12.367 -14.237 1.00 33.13 8 GLN P CA 9
ATOM 4351 C C . GLN A 1 8 ? 11.075 -13.778 -13.753 1.00 43.23 8 GLN P C 9
ATOM 4352 O O . GLN A 1 8 ? 12.253 -14.176 -13.691 1.00 1.32 8 GLN P O 9
ATOM 4366 N N . ILE A 1 9 ? 10.062 -14.485 -13.320 1.00 1.11 9 ILE P N 9
ATOM 4367 C CA . ILE A 1 9 ? 10.183 -15.806 -12.768 1.00 44.03 9 ILE P CA 9
ATOM 4368 C C . ILE A 1 9 ? 9.076 -16.643 -13.359 1.00 43.31 9 ILE P C 9
ATOM 4369 O O . ILE A 1 9 ? 7.996 -16.125 -13.643 1.00 43.45 9 ILE P O 9
ATOM 4385 N N . THR A 1 10 ? 9.333 -17.885 -13.556 1.00 74.12 10 THR P N 9
ATOM 4386 C CA . THR A 1 10 ? 8.341 -18.780 -14.055 1.00 10.53 10 THR P CA 9
ATOM 4387 C C . THR A 1 10 ? 7.761 -19.538 -12.883 1.00 21.22 10 THR P C 9
ATOM 4388 O O . THR A 1 10 ? 8.480 -19.903 -11.950 1.00 31.44 10 THR P O 9
ATOM 4399 N N . THR A 1 11 ? 6.507 -19.763 -12.933 1.00 71.34 11 THR P N 9
ATOM 4400 C CA . THR A 1 11 ? 5.841 -20.539 -11.957 1.00 53.30 11 THR P CA 9
ATOM 4401 C C . THR A 1 11 ? 5.855 -21.988 -12.422 1.00 3.34 11 THR P C 9
ATOM 4402 O O . THR A 1 11 ? 5.993 -22.258 -13.626 1.00 31.44 11 THR P O 9
ATOM 4413 N N . CYS A 1 12 ? 5.767 -22.902 -11.517 1.00 44.01 12 CYS P N 9
ATOM 4414 C CA . CYS A 1 12 ? 5.704 -24.290 -11.871 1.00 13.03 12 CYS P CA 9
ATOM 4415 C C . CYS A 1 12 ? 4.322 -24.588 -12.377 1.00 11.54 12 CYS P C 9
ATOM 4416 O O . CYS A 1 12 ? 3.388 -24.641 -11.602 1.00 60.50 12 CYS P O 9
ATOM 4423 N N . CYS A 1 13 ? 4.181 -24.634 -13.701 1.00 54.15 13 CYS P N 9
ATOM 4424 C CA . CYS A 1 13 ? 2.916 -24.979 -14.363 1.00 10.22 13 CYS P CA 9
ATOM 4425 C C . CYS A 1 13 ? 1.813 -23.964 -14.066 1.00 30.21 13 CYS P C 9
ATOM 4426 O O . CYS A 1 13 ? 0.623 -24.278 -14.140 1.00 31.01 13 CYS P O 9
ATOM 4433 N N . GLY A 1 14 ? 2.213 -22.738 -13.781 1.00 3.02 14 GLY P N 9
ATOM 4434 C CA . GLY A 1 14 ? 1.259 -21.696 -13.482 1.00 75.53 14 GLY P CA 9
ATOM 4435 C C . GLY A 1 14 ? 0.855 -21.667 -12.034 1.00 4.14 14 GLY P C 9
ATOM 4436 O O . GLY A 1 14 ? -0.054 -20.931 -11.651 1.00 2.45 14 GLY P O 9
ATOM 4440 N N . TYR A 1 15 ? 1.527 -22.441 -11.215 1.00 41.04 15 TYR P N 9
ATOM 4441 C CA . TYR A 1 15 ? 1.161 -22.526 -9.835 1.00 55.32 15 TYR P CA 9
ATOM 4442 C C . TYR A 1 15 ? 1.998 -21.622 -8.963 1.00 35.34 15 TYR P C 9
ATOM 4443 O O . TYR A 1 15 ? 1.724 -20.424 -8.841 1.00 34.43 15 TYR P O 9
ATOM 4461 N N . ASN A 1 16 ? 3.028 -22.170 -8.406 1.00 32.53 16 ASN P N 9
ATOM 4462 C CA . ASN A 1 16 ? 3.859 -21.462 -7.466 1.00 53.44 16 ASN P CA 9
ATOM 4463 C C . ASN A 1 16 ? 5.118 -21.001 -8.137 1.00 0.53 16 ASN P C 9
ATOM 4464 O O . ASN A 1 16 ? 5.637 -21.693 -9.000 1.00 53.24 16 ASN P O 9
ATOM 4490 N N . GLY A 1 18 ? 7.884 -20.388 -6.412 1.00 60.50 18 GLY P N 9
ATOM 4491 C CA . GLY A 1 18 ? 8.999 -20.941 -5.655 1.00 61.34 18 GLY P CA 9
ATOM 4492 C C . GLY A 1 18 ? 9.568 -22.162 -6.337 1.00 32.43 18 GLY P C 9
ATOM 4493 O O . GLY A 1 18 ? 10.689 -22.585 -6.072 1.00 73.22 18 GLY P O 9
ATOM 4497 N N . THR A 1 19 ? 8.795 -22.708 -7.222 1.00 53.12 19 THR P N 9
ATOM 4498 C CA . THR A 1 19 ? 9.174 -23.832 -8.002 1.00 64.11 19 THR P CA 9
ATOM 4499 C C . THR A 1 19 ? 8.981 -23.488 -9.465 1.00 3.21 19 THR P C 9
ATOM 4500 O O . THR A 1 19 ? 8.132 -22.667 -9.800 1.00 60.35 19 THR P O 9
ATOM 4511 N N . MET A 1 20 ? 9.759 -24.072 -10.313 1.00 3.04 20 MET P N 9
ATOM 4512 C CA . MET A 1 20 ? 9.709 -23.770 -11.717 1.00 35.13 20 MET P CA 9
ATOM 4513 C C . MET A 1 20 ? 9.712 -25.062 -12.495 1.00 44.00 20 MET P C 9
ATOM 4514 O O . MET A 1 20 ? 10.567 -25.916 -12.284 1.00 64.01 20 MET P O 9
ATOM 4528 N N . CYS A 1 21 ? 8.756 -25.223 -13.373 1.00 53.33 21 CYS P N 9
ATOM 4529 C CA . CYS A 1 21 ? 8.613 -26.460 -14.109 1.00 71.41 21 CYS P CA 9
ATOM 4530 C C . CYS A 1 21 ? 8.340 -26.169 -15.569 1.00 65.24 21 CYS P C 9
ATOM 4531 O O . CYS A 1 21 ? 7.503 -25.309 -15.871 1.00 73.14 21 CYS P O 9
ATOM 4553 N N . SER A 1 23 ? 6.915 -26.716 -19.390 1.00 25.20 23 SER P N 9
ATOM 4554 C CA . SER A 1 23 ? 5.583 -27.046 -19.873 1.00 13.45 23 SER P CA 9
ATOM 4555 C C . SER A 1 23 ? 5.387 -28.557 -20.125 1.00 64.12 23 SER P C 9
ATOM 4556 O O . SER A 1 23 ? 4.278 -29.080 -19.944 1.00 43.52 23 SER P O 9
ATOM 4564 N N . CYS A 1 24 ? 6.457 -29.266 -20.476 1.00 0.41 24 CYS P N 9
ATOM 4565 C CA . CYS A 1 24 ? 6.368 -30.700 -20.703 1.00 4.41 24 CYS P CA 9
ATOM 4566 C C . CYS A 1 24 ? 6.105 -31.453 -19.393 1.00 32.11 24 CYS P C 9
ATOM 4567 O O . CYS A 1 24 ? 5.629 -32.577 -19.398 1.00 0.40 24 CYS P O 9
ATOM 4574 N N . MET A 1 25 ? 6.378 -30.816 -18.268 1.00 51.41 25 MET P N 9
ATOM 4575 C CA . MET A 1 25 ? 6.070 -31.401 -16.974 1.00 0.10 25 MET P CA 9
ATOM 4576 C C . MET A 1 25 ? 4.701 -30.946 -16.512 1.00 0.54 25 MET P C 9
ATOM 4577 O O . MET A 1 25 ? 4.174 -31.411 -15.504 1.00 53.42 25 MET P O 9
ATOM 4591 N N . CYS A 1 26 ? 4.130 -30.049 -17.262 1.00 71.12 26 CYS P N 9
ATOM 4592 C CA . CYS A 1 26 ? 2.839 -29.490 -16.951 1.00 41.51 26 CYS P CA 9
ATOM 4593 C C . CYS A 1 26 ? 1.736 -30.206 -17.719 1.00 63.23 26 CYS P C 9
ATOM 4594 O O . CYS A 1 26 ? 0.846 -30.807 -17.115 1.00 12.00 26 CYS P O 9
ATOM 4601 N N . THR A 1 27 ? 1.813 -30.193 -19.031 1.00 4.34 27 THR P N 9
ATOM 4602 C CA . THR A 1 27 ? 0.828 -30.866 -19.845 1.00 53.45 27 THR P CA 9
ATOM 4603 C C . THR A 1 27 ? 1.243 -32.291 -20.168 1.00 70.12 27 THR P C 9
ATOM 4604 O O . THR A 1 27 ? 0.520 -33.007 -20.838 1.00 21.32 27 THR P O 9
ATOM 4615 N N . ASN A 1 28 ? 2.450 -32.670 -19.710 1.00 45.32 28 ASN P N 9
ATOM 4616 C CA . ASN A 1 28 ? 3.042 -34.032 -19.876 1.00 54.21 28 ASN P CA 9
ATOM 4617 C C . ASN A 1 28 ? 3.558 -34.219 -21.322 1.00 22.52 28 ASN P C 9
ATOM 4618 O O . ASN A 1 28 ? 4.311 -35.140 -21.629 1.00 63.34 28 ASN P O 9
ATOM 4629 N N . THR A 1 29 ? 3.188 -33.319 -22.160 1.00 74.32 29 THR P N 9
ATOM 4630 C CA . THR A 1 29 ? 3.565 -33.295 -23.534 1.00 64.13 29 THR P CA 9
ATOM 4631 C C . THR A 1 29 ? 4.706 -32.304 -23.740 1.00 44.12 29 THR P C 9
ATOM 4632 O O . THR A 1 29 ? 4.687 -31.211 -23.172 1.00 20.03 29 THR P O 9
ATOM 4643 N N . CYS A 1 30 ? 5.704 -32.684 -24.505 1.00 72.20 30 CYS P N 9
ATOM 4644 C CA . CYS A 1 30 ? 6.839 -31.801 -24.780 1.00 73.12 30 CYS P CA 9
ATOM 4645 C C . CYS A 1 30 ? 6.607 -31.008 -26.053 1.00 3.01 30 CYS P C 9
ATOM 4646 O O . CYS A 1 30 ? 5.443 -30.708 -26.422 1.00 44.12 30 CYS P O 9
ATOM 4771 N N . ALA A 1 1 ? -9.352 -5.054 -3.553 1.00 55.11 1 ALA P N 10
ATOM 4772 C CA . ALA A 1 1 ? -8.016 -5.457 -3.962 1.00 14.53 1 ALA P CA 10
ATOM 4773 C C . ALA A 1 1 ? -8.098 -6.683 -4.867 1.00 35.11 1 ALA P C 10
ATOM 4774 O O . ALA A 1 1 ? -8.935 -7.567 -4.636 1.00 2.35 1 ALA P O 10
ATOM 4796 N N . TRP A 1 3 ? -5.732 -9.658 -7.353 1.00 64.25 3 TRP P N 10
ATOM 4797 C CA . TRP A 1 3 ? -4.629 -10.537 -7.085 1.00 63.45 3 TRP P CA 10
ATOM 4798 C C . TRP A 1 3 ? -3.354 -9.743 -7.279 1.00 42.22 3 TRP P C 10
ATOM 4799 O O . TRP A 1 3 ? -3.180 -9.083 -8.320 1.00 31.11 3 TRP P O 10
ATOM 4820 N N . LEU A 1 4 ? -2.501 -9.760 -6.293 1.00 40.34 4 LEU P N 10
ATOM 4821 C CA . LEU A 1 4 ? -1.235 -9.089 -6.387 1.00 50.32 4 LEU P CA 10
ATOM 4822 C C . LEU A 1 4 ? -0.313 -9.956 -7.212 1.00 13.14 4 LEU P C 10
ATOM 4823 O O . LEU A 1 4 ? 0.300 -10.900 -6.706 1.00 24.03 4 LEU P O 10
ATOM 4839 N N . VAL A 1 5 ? -0.304 -9.691 -8.497 1.00 64.11 5 VAL P N 10
ATOM 4840 C CA . VAL A 1 5 ? 0.448 -10.484 -9.442 1.00 13.20 5 VAL P CA 10
ATOM 4841 C C . VAL A 1 5 ? 1.955 -10.260 -9.331 1.00 45.44 5 VAL P C 10
ATOM 4842 O O . VAL A 1 5 ? 2.424 -9.113 -9.164 1.00 42.41 5 VAL P O 10
ATOM 4855 N N . PRO A 1 6 ? 2.735 -11.358 -9.404 1.00 15.32 6 PRO P N 10
ATOM 4856 C CA . PRO A 1 6 ? 4.188 -11.293 -9.376 1.00 1.44 6 PRO P CA 10
ATOM 4857 C C . PRO A 1 6 ? 4.741 -10.691 -10.667 1.00 35.34 6 PRO P C 10
ATOM 4858 O O . PRO A 1 6 ? 3.989 -10.241 -11.532 1.00 21.02 6 PRO P O 10
ATOM 4869 N N . SER A 1 7 ? 6.025 -10.668 -10.783 1.00 30.44 7 SER P N 10
ATOM 4870 C CA . SER A 1 7 ? 6.697 -10.128 -11.940 1.00 72.20 7 SER P CA 10
ATOM 4871 C C . SER A 1 7 ? 6.776 -11.175 -13.045 1.00 62.12 7 SER P C 10
ATOM 4872 O O . SER A 1 7 ? 5.979 -12.121 -13.065 1.00 63.24 7 SER P O 10
ATOM 4879 N N . GLN A 1 8 ? 7.693 -11.007 -13.975 1.00 30.02 8 GLN P N 10
ATOM 4880 C CA . GLN A 1 8 ? 7.874 -11.969 -15.039 1.00 32.24 8 GLN P CA 10
ATOM 4881 C C . GLN A 1 8 ? 8.552 -13.221 -14.496 1.00 12.41 8 GLN P C 10
ATOM 4882 O O . GLN A 1 8 ? 9.778 -13.341 -14.460 1.00 31.23 8 GLN P O 10
ATOM 4896 N N . ILE A 1 9 ? 7.726 -14.078 -13.951 1.00 53.45 9 ILE P N 10
ATOM 4897 C CA . ILE A 1 9 ? 8.126 -15.319 -13.353 1.00 63.54 9 ILE P CA 10
ATOM 4898 C C . ILE A 1 9 ? 7.116 -16.350 -13.818 1.00 61.10 9 ILE P C 10
ATOM 4899 O O . ILE A 1 9 ? 5.940 -16.012 -14.013 1.00 54.42 9 ILE P O 10
ATOM 4915 N N . THR A 1 10 ? 7.540 -17.545 -14.019 1.00 53.25 10 THR P N 10
ATOM 4916 C CA . THR A 1 10 ? 6.653 -18.598 -14.425 1.00 3.34 10 THR P CA 10
ATOM 4917 C C . THR A 1 10 ? 6.292 -19.401 -13.188 1.00 51.15 10 THR P C 10
ATOM 4918 O O . THR A 1 10 ? 7.091 -19.497 -12.256 1.00 32.53 10 THR P O 10
ATOM 4929 N N . THR A 1 11 ? 5.125 -19.948 -13.161 1.00 51.51 11 THR P N 10
ATOM 4930 C CA . THR A 1 11 ? 4.747 -20.798 -12.088 1.00 4.31 11 THR P CA 10
ATOM 4931 C C . THR A 1 11 ? 5.118 -22.204 -12.478 1.00 62.21 11 THR P C 10
ATOM 4932 O O . THR A 1 11 ? 5.277 -22.507 -13.672 1.00 45.02 11 THR P O 10
ATOM 4943 N N . CYS A 1 12 ? 5.312 -23.045 -11.528 1.00 23.41 12 CYS P N 10
ATOM 4944 C CA . CYS A 1 12 ? 5.516 -24.417 -11.833 1.00 21.33 12 CYS P CA 10
ATOM 4945 C C . CYS A 1 12 ? 4.190 -25.032 -12.176 1.00 4.52 12 CYS P C 10
ATOM 4946 O O . CYS A 1 12 ? 3.435 -25.386 -11.302 1.00 34.33 12 CYS P O 10
ATOM 4953 N N . CYS A 1 13 ? 3.851 -24.966 -13.458 1.00 13.44 13 CYS P N 10
ATOM 4954 C CA . CYS A 1 13 ? 2.679 -25.626 -14.026 1.00 43.24 13 CYS P CA 10
ATOM 4955 C C . CYS A 1 13 ? 1.359 -25.098 -13.458 1.00 33.15 13 CYS P C 10
ATOM 4956 O O . CYS A 1 13 ? 0.346 -25.811 -13.426 1.00 2.21 13 CYS P O 10
ATOM 4963 N N . GLY A 1 14 ? 1.360 -23.837 -13.073 1.00 3.41 14 GLY P N 10
ATOM 4964 C CA . GLY A 1 14 ? 0.174 -23.225 -12.537 1.00 70.54 14 GLY P CA 10
ATOM 4965 C C . GLY A 1 14 ? 0.002 -23.485 -11.065 1.00 63.12 14 GLY P C 10
ATOM 4966 O O . GLY A 1 14 ? -1.103 -23.385 -10.537 1.00 2.32 14 GLY P O 10
ATOM 4970 N N . TYR A 1 15 ? 1.075 -23.837 -10.399 1.00 20.42 15 TYR P N 10
ATOM 4971 C CA . TYR A 1 15 ? 1.020 -24.076 -8.976 1.00 1.24 15 TYR P CA 10
ATOM 4972 C C . TYR A 1 15 ? 1.536 -22.881 -8.208 1.00 22.13 15 TYR P C 10
ATOM 4973 O O . TYR A 1 15 ? 0.776 -22.014 -7.777 1.00 71.14 15 TYR P O 10
ATOM 4991 N N . ASN A 1 16 ? 2.825 -22.823 -8.075 1.00 4.20 16 ASN P N 10
ATOM 4992 C CA . ASN A 1 16 ? 3.479 -21.783 -7.326 1.00 32.20 16 ASN P CA 10
ATOM 4993 C C . ASN A 1 16 ? 4.459 -21.071 -8.202 1.00 33.11 16 ASN P C 10
ATOM 4994 O O . ASN A 1 16 ? 5.232 -21.718 -8.924 1.00 54.23 16 ASN P O 10
ATOM 5020 N N . GLY A 1 18 ? 6.984 -19.221 -7.202 1.00 53.50 18 GLY P N 10
ATOM 5021 C CA . GLY A 1 18 ? 8.340 -19.262 -6.659 1.00 32.35 18 GLY P CA 10
ATOM 5022 C C . GLY A 1 18 ? 9.134 -20.463 -7.151 1.00 52.44 18 GLY P C 10
ATOM 5023 O O . GLY A 1 18 ? 10.330 -20.586 -6.882 1.00 2.05 18 GLY P O 10
ATOM 5027 N N . THR A 1 19 ? 8.468 -21.329 -7.864 1.00 62.54 19 THR P N 10
ATOM 5028 C CA . THR A 1 19 ? 9.051 -22.513 -8.431 1.00 45.41 19 THR P CA 10
ATOM 5029 C C . THR A 1 19 ? 8.716 -22.526 -9.912 1.00 44.13 19 THR P C 10
ATOM 5030 O O . THR A 1 19 ? 7.656 -22.046 -10.289 1.00 25.24 19 THR P O 10
ATOM 5041 N N . MET A 1 20 ? 9.572 -23.060 -10.729 1.00 23.13 20 MET P N 10
ATOM 5042 C CA . MET A 1 20 ? 9.331 -23.090 -12.155 1.00 75.11 20 MET P CA 10
ATOM 5043 C C . MET A 1 20 ? 9.637 -24.466 -12.685 1.00 63.05 20 MET P C 10
ATOM 5044 O O . MET A 1 20 ? 10.621 -25.095 -12.284 1.00 40.43 20 MET P O 10
ATOM 5058 N N . CYS A 1 21 ? 8.793 -24.947 -13.544 1.00 55.32 21 CYS P N 10
ATOM 5059 C CA . CYS A 1 21 ? 8.930 -26.257 -14.105 1.00 20.24 21 CYS P CA 10
ATOM 5060 C C . CYS A 1 21 ? 8.796 -26.169 -15.610 1.00 34.03 21 CYS P C 10
ATOM 5061 O O . CYS A 1 21 ? 8.103 -25.269 -16.109 1.00 61.45 21 CYS P O 10
ATOM 5083 N N . SER A 1 23 ? 7.807 -26.753 -19.535 1.00 41.21 23 SER P N 10
ATOM 5084 C CA . SER A 1 23 ? 6.510 -26.798 -20.171 1.00 61.12 23 SER P CA 10
ATOM 5085 C C . SER A 1 23 ? 5.966 -28.220 -20.312 1.00 30.24 23 SER P C 10
ATOM 5086 O O . SER A 1 23 ? 4.772 -28.457 -20.097 1.00 43.13 23 SER P O 10
ATOM 5094 N N . CYS A 1 24 ? 6.853 -29.172 -20.568 1.00 41.02 24 CYS P N 10
ATOM 5095 C CA . CYS A 1 24 ? 6.460 -30.562 -20.743 1.00 14.44 24 CYS P CA 10
ATOM 5096 C C . CYS A 1 24 ? 5.933 -31.166 -19.438 1.00 43.10 24 CYS P C 10
ATOM 5097 O O . CYS A 1 24 ? 5.192 -32.136 -19.455 1.00 32.31 24 CYS P O 10
ATOM 5104 N N . MET A 1 25 ? 6.264 -30.563 -18.318 1.00 21.03 25 MET P N 10
ATOM 5105 C CA . MET A 1 25 ? 5.763 -31.038 -17.037 1.00 3.14 25 MET P CA 10
ATOM 5106 C C . MET A 1 25 ? 4.434 -30.388 -16.731 1.00 33.23 25 MET P C 10
ATOM 5107 O O . MET A 1 25 ? 3.696 -30.837 -15.870 1.00 42.54 25 MET P O 10
ATOM 5121 N N . CYS A 1 26 ? 4.126 -29.346 -17.469 1.00 13.13 26 CYS P N 10
ATOM 5122 C CA . CYS A 1 26 ? 2.944 -28.546 -17.213 1.00 32.30 26 CYS P CA 10
ATOM 5123 C C . CYS A 1 26 ? 1.804 -28.884 -18.167 1.00 10.35 26 CYS P C 10
ATOM 5124 O O . CYS A 1 26 ? 0.642 -28.868 -17.782 1.00 71.51 26 CYS P O 10
ATOM 5131 N N . THR A 1 27 ? 2.126 -29.163 -19.412 1.00 52.13 27 THR P N 10
ATOM 5132 C CA . THR A 1 27 ? 1.128 -29.588 -20.372 1.00 3.33 27 THR P CA 10
ATOM 5133 C C . THR A 1 27 ? 1.163 -31.103 -20.495 1.00 64.22 27 THR P C 10
ATOM 5134 O O . THR A 1 27 ? 0.403 -31.705 -21.259 1.00 41.14 27 THR P O 10
ATOM 5145 N N . ASN A 1 28 ? 2.133 -31.696 -19.783 1.00 43.03 28 ASN P N 10
ATOM 5146 C CA . ASN A 1 28 ? 2.363 -33.154 -19.693 1.00 35.43 28 ASN P CA 10
ATOM 5147 C C . ASN A 1 28 ? 2.846 -33.729 -21.038 1.00 23.45 28 ASN P C 10
ATOM 5148 O O . ASN A 1 28 ? 3.114 -34.922 -21.168 1.00 31.35 28 ASN P O 10
ATOM 5159 N N . THR A 1 29 ? 3.029 -32.864 -21.992 1.00 11.43 29 THR P N 10
ATOM 5160 C CA . THR A 1 29 ? 3.402 -33.236 -23.318 1.00 52.10 29 THR P CA 10
ATOM 5161 C C . THR A 1 29 ? 4.601 -32.404 -23.761 1.00 1.52 29 THR P C 10
ATOM 5162 O O . THR A 1 29 ? 4.667 -31.204 -23.473 1.00 51.02 29 THR P O 10
ATOM 5173 N N . CYS A 1 30 ? 5.559 -33.026 -24.397 1.00 54.13 30 CYS P N 10
ATOM 5174 C CA . CYS A 1 30 ? 6.749 -32.311 -24.857 1.00 72.40 30 CYS P CA 10
ATOM 5175 C C . CYS A 1 30 ? 6.553 -31.831 -26.283 1.00 75.43 30 CYS P C 10
ATOM 5176 O O . CYS A 1 30 ? 5.538 -32.166 -26.925 1.00 70.51 30 CYS P O 10
ATOM 5301 N N . ALA A 1 1 ? -10.506 -7.295 -0.642 1.00 51.32 1 ALA P N 11
ATOM 5302 C CA . ALA A 1 1 ? -9.356 -8.162 -0.505 1.00 12.03 1 ALA P CA 11
ATOM 5303 C C . ALA A 1 1 ? -8.408 -7.953 -1.678 1.00 50.11 1 ALA P C 11
ATOM 5304 O O . ALA A 1 1 ? -8.752 -8.273 -2.818 1.00 12.10 1 ALA P O 11
ATOM 5326 N N . TRP A 1 3 ? -5.072 -8.567 -3.995 1.00 14.11 3 TRP P N 11
ATOM 5327 C CA . TRP A 1 3 ? -4.181 -9.616 -4.374 1.00 54.11 3 TRP P CA 11
ATOM 5328 C C . TRP A 1 3 ? -2.824 -9.039 -4.694 1.00 53.52 3 TRP P C 11
ATOM 5329 O O . TRP A 1 3 ? -2.672 -8.227 -5.634 1.00 22.35 3 TRP P O 11
ATOM 5350 N N . LEU A 1 4 ? -1.862 -9.408 -3.898 1.00 24.04 4 LEU P N 11
ATOM 5351 C CA . LEU A 1 4 ? -0.499 -8.961 -4.066 1.00 31.43 4 LEU P CA 11
ATOM 5352 C C . LEU A 1 4 ? 0.150 -9.697 -5.219 1.00 54.14 4 LEU P C 11
ATOM 5353 O O . LEU A 1 4 ? 0.505 -10.881 -5.112 1.00 65.42 4 LEU P O 11
ATOM 5369 N N . VAL A 1 5 ? 0.259 -9.009 -6.326 1.00 11.14 5 VAL P N 11
ATOM 5370 C CA . VAL A 1 5 ? 0.803 -9.578 -7.535 1.00 31.02 5 VAL P CA 11
ATOM 5371 C C . VAL A 1 5 ? 2.326 -9.505 -7.588 1.00 52.32 5 VAL P C 11
ATOM 5372 O O . VAL A 1 5 ? 2.938 -8.449 -7.308 1.00 43.11 5 VAL P O 11
ATOM 5385 N N . PRO A 1 6 ? 2.973 -10.629 -7.915 1.00 42.13 6 PRO P N 11
ATOM 5386 C CA . PRO A 1 6 ? 4.405 -10.667 -8.092 1.00 13.24 6 PRO P CA 11
ATOM 5387 C C . PRO A 1 6 ? 4.782 -10.100 -9.459 1.00 63.22 6 PRO P C 11
ATOM 5388 O O . PRO A 1 6 ? 3.967 -9.466 -10.132 1.00 54.44 6 PRO P O 11
ATOM 5399 N N . SER A 1 7 ? 5.982 -10.297 -9.850 1.00 0.31 7 SER P N 11
ATOM 5400 C CA . SER A 1 7 ? 6.452 -9.816 -11.113 1.00 63.21 7 SER P CA 11
ATOM 5401 C C . SER A 1 7 ? 6.425 -10.972 -12.101 1.00 60.52 7 SER P C 11
ATOM 5402 O O . SER A 1 7 ? 5.657 -11.936 -11.904 1.00 42.54 7 SER P O 11
ATOM 5409 N N . GLN A 1 8 ? 7.207 -10.909 -13.147 1.00 72.44 8 GLN P N 11
ATOM 5410 C CA . GLN A 1 8 ? 7.248 -12.005 -14.064 1.00 64.20 8 GLN P CA 11
ATOM 5411 C C . GLN A 1 8 ? 8.194 -13.083 -13.569 1.00 2.20 8 GLN P C 11
ATOM 5412 O O . GLN A 1 8 ? 9.365 -13.137 -13.927 1.00 73.32 8 GLN P O 11
ATOM 5426 N N . ILE A 1 9 ? 7.703 -13.880 -12.673 1.00 74.45 9 ILE P N 11
ATOM 5427 C CA . ILE A 1 9 ? 8.464 -14.953 -12.120 1.00 34.35 9 ILE P CA 11
ATOM 5428 C C . ILE A 1 9 ? 7.836 -16.220 -12.631 1.00 72.31 9 ILE P C 11
ATOM 5429 O O . ILE A 1 9 ? 6.603 -16.301 -12.738 1.00 11.41 9 ILE P O 11
ATOM 5445 N N . THR A 1 10 ? 8.631 -17.173 -12.972 1.00 43.53 10 THR P N 11
ATOM 5446 C CA . THR A 1 10 ? 8.124 -18.390 -13.528 1.00 60.41 10 THR P CA 11
ATOM 5447 C C . THR A 1 10 ? 7.494 -19.214 -12.424 1.00 51.43 10 THR P C 11
ATOM 5448 O O . THR A 1 10 ? 7.954 -19.194 -11.284 1.00 50.02 10 THR P O 11
ATOM 5459 N N . THR A 1 11 ? 6.453 -19.891 -12.745 1.00 64.51 11 THR P N 11
ATOM 5460 C CA . THR A 1 11 ? 5.804 -20.735 -11.807 1.00 71.04 11 THR P CA 11
ATOM 5461 C C . THR A 1 11 ? 5.753 -22.114 -12.398 1.00 14.14 11 THR P C 11
ATOM 5462 O O . THR A 1 11 ? 5.668 -22.270 -13.617 1.00 33.33 11 THR P O 11
ATOM 5473 N N . CYS A 1 12 ? 5.884 -23.096 -11.588 1.00 40.45 12 CYS P N 11
ATOM 5474 C CA . CYS A 1 12 ? 5.734 -24.436 -12.044 1.00 51.11 12 CYS P CA 11
ATOM 5475 C C . CYS A 1 12 ? 4.261 -24.674 -12.259 1.00 73.53 12 CYS P C 11
ATOM 5476 O O . CYS A 1 12 ? 3.521 -24.668 -11.304 1.00 5.50 12 CYS P O 11
ATOM 5483 N N . CYS A 1 13 ? 3.833 -24.717 -13.516 1.00 32.13 13 CYS P N 11
ATOM 5484 C CA . CYS A 1 13 ? 2.445 -25.042 -13.898 1.00 32.31 13 CYS P CA 11
ATOM 5485 C C . CYS A 1 13 ? 1.397 -24.131 -13.227 1.00 15.42 13 CYS P C 11
ATOM 5486 O O . CYS A 1 13 ? 0.232 -24.543 -13.011 1.00 22.13 13 CYS P O 11
ATOM 5493 N N . GLY A 1 14 ? 1.787 -22.895 -12.943 1.00 51.51 14 GLY P N 11
ATOM 5494 C CA . GLY A 1 14 ? 0.898 -21.955 -12.312 1.00 24.34 14 GLY P CA 11
ATOM 5495 C C . GLY A 1 14 ? 0.649 -22.276 -10.853 1.00 20.31 14 GLY P C 11
ATOM 5496 O O . GLY A 1 14 ? -0.419 -21.968 -10.319 1.00 2.12 14 GLY P O 11
ATOM 5500 N N . TYR A 1 15 ? 1.601 -22.945 -10.217 1.00 41.04 15 TYR P N 11
ATOM 5501 C CA . TYR A 1 15 ? 1.489 -23.247 -8.800 1.00 15.35 15 TYR P CA 11
ATOM 5502 C C . TYR A 1 15 ? 1.994 -22.093 -7.959 1.00 62.01 15 TYR P C 11
ATOM 5503 O O . TYR A 1 15 ? 1.218 -21.276 -7.469 1.00 4.21 15 TYR P O 11
ATOM 5521 N N . ASN A 1 16 ? 3.289 -22.020 -7.824 1.00 42.14 16 ASN P N 11
ATOM 5522 C CA . ASN A 1 16 ? 3.956 -20.989 -7.035 1.00 22.31 16 ASN P CA 11
ATOM 5523 C C . ASN A 1 16 ? 5.231 -20.578 -7.722 1.00 20.23 16 ASN P C 11
ATOM 5524 O O . ASN A 1 16 ? 5.880 -21.411 -8.374 1.00 72.31 16 ASN P O 11
ATOM 5550 N N . GLY A 1 18 ? 7.958 -19.986 -6.393 1.00 33.23 18 GLY P N 11
ATOM 5551 C CA . GLY A 1 18 ? 9.100 -20.564 -5.722 1.00 4.24 18 GLY P CA 11
ATOM 5552 C C . GLY A 1 18 ? 9.442 -21.917 -6.308 1.00 44.32 18 GLY P C 11
ATOM 5553 O O . GLY A 1 18 ? 10.413 -22.561 -5.901 1.00 21.51 18 GLY P O 11
ATOM 5557 N N . THR A 1 19 ? 8.649 -22.338 -7.274 1.00 72.44 19 THR P N 11
ATOM 5558 C CA . THR A 1 19 ? 8.832 -23.599 -7.936 1.00 55.31 19 THR P CA 11
ATOM 5559 C C . THR A 1 19 ? 8.819 -23.368 -9.432 1.00 72.12 19 THR P C 11
ATOM 5560 O O . THR A 1 19 ? 8.038 -22.553 -9.922 1.00 65.40 19 THR P O 11
ATOM 5571 N N . MET A 1 20 ? 9.658 -24.064 -10.150 1.00 21.22 20 MET P N 11
ATOM 5572 C CA . MET A 1 20 ? 9.727 -23.920 -11.593 1.00 41.00 20 MET P CA 11
ATOM 5573 C C . MET A 1 20 ? 9.731 -25.272 -12.256 1.00 72.53 20 MET P C 11
ATOM 5574 O O . MET A 1 20 ? 10.179 -26.266 -11.659 1.00 54.10 20 MET P O 11
ATOM 5588 N N . CYS A 1 21 ? 9.236 -25.310 -13.461 1.00 34.53 21 CYS P N 11
ATOM 5589 C CA . CYS A 1 21 ? 9.194 -26.504 -14.282 1.00 12.35 21 CYS P CA 11
ATOM 5590 C C . CYS A 1 21 ? 8.706 -26.103 -15.667 1.00 2.22 21 CYS P C 11
ATOM 5591 O O . CYS A 1 21 ? 7.928 -25.146 -15.789 1.00 74.05 21 CYS P O 11
ATOM 5613 N N . SER A 1 23 ? 6.857 -26.323 -19.507 1.00 63.41 23 SER P N 11
ATOM 5614 C CA . SER A 1 23 ? 5.510 -26.563 -20.018 1.00 43.40 23 SER P CA 11
ATOM 5615 C C . SER A 1 23 ? 5.254 -28.067 -20.216 1.00 1.23 23 SER P C 11
ATOM 5616 O O . SER A 1 23 ? 4.151 -28.571 -19.948 1.00 71.11 23 SER P O 11
ATOM 5624 N N . CYS A 1 24 ? 6.297 -28.781 -20.627 1.00 20.30 24 CYS P N 11
ATOM 5625 C CA . CYS A 1 24 ? 6.247 -30.226 -20.816 1.00 21.15 24 CYS P CA 11
ATOM 5626 C C . CYS A 1 24 ? 5.900 -30.953 -19.509 1.00 61.43 24 CYS P C 11
ATOM 5627 O O . CYS A 1 24 ? 5.358 -32.026 -19.528 1.00 33.32 24 CYS P O 11
ATOM 5634 N N . MET A 1 25 ? 6.155 -30.329 -18.381 1.00 53.00 25 MET P N 11
ATOM 5635 C CA . MET A 1 25 ? 5.872 -30.954 -17.097 1.00 41.11 25 MET P CA 11
ATOM 5636 C C . MET A 1 25 ? 4.472 -30.616 -16.627 1.00 11.42 25 MET P C 11
ATOM 5637 O O . MET A 1 25 ? 3.980 -31.167 -15.647 1.00 21.45 25 MET P O 11
ATOM 5651 N N . CYS A 1 26 ? 3.834 -29.726 -17.333 1.00 21.52 26 CYS P N 11
ATOM 5652 C CA . CYS A 1 26 ? 2.508 -29.295 -16.988 1.00 13.12 26 CYS P CA 11
ATOM 5653 C C . CYS A 1 26 ? 1.472 -30.068 -17.768 1.00 42.12 26 CYS P C 11
ATOM 5654 O O . CYS A 1 26 ? 0.433 -30.458 -17.224 1.00 23.41 26 CYS P O 11
ATOM 5661 N N . THR A 1 27 ? 1.740 -30.297 -19.029 1.00 65.35 27 THR P N 11
ATOM 5662 C CA . THR A 1 27 ? 0.840 -31.058 -19.864 1.00 41.31 27 THR P CA 11
ATOM 5663 C C . THR A 1 27 ? 1.342 -32.487 -20.039 1.00 60.12 27 THR P C 11
ATOM 5664 O O . THR A 1 27 ? 0.642 -33.347 -20.585 1.00 30.14 27 THR P O 11
ATOM 5675 N N . ASN A 1 28 ? 2.574 -32.719 -19.57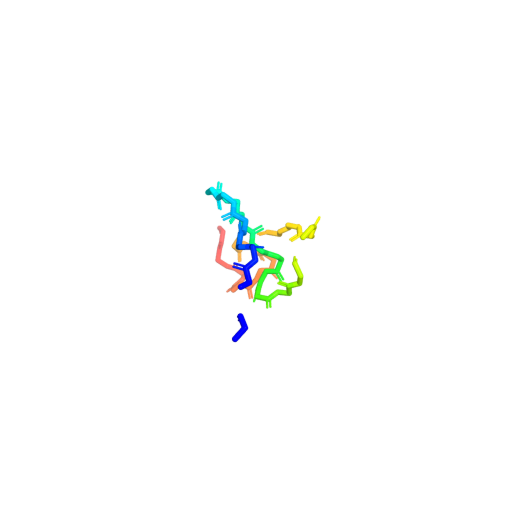9 1.00 55.14 28 ASN P N 11
ATOM 5676 C CA . ASN A 1 28 ? 3.263 -34.015 -19.675 1.00 61.35 28 ASN P CA 11
ATOM 5677 C C . ASN A 1 28 ? 3.519 -34.379 -21.124 1.00 12.45 28 ASN P C 11
ATOM 5678 O O . ASN A 1 28 ? 3.659 -35.546 -21.483 1.00 61.32 28 ASN P O 11
ATOM 5689 N N . THR A 1 29 ? 3.619 -33.360 -21.952 1.00 2.11 29 THR P N 11
ATOM 5690 C CA . THR A 1 29 ? 3.858 -33.521 -23.353 1.00 60.14 29 THR P CA 11
ATOM 5691 C C . THR A 1 29 ? 4.944 -32.533 -23.808 1.00 20.40 29 THR P C 11
ATOM 5692 O O . THR A 1 29 ? 4.748 -31.316 -23.748 1.00 10.21 29 THR P O 11
ATOM 5703 N N . CYS A 1 30 ? 6.086 -33.049 -24.195 1.00 54.35 30 CYS P N 11
ATOM 5704 C CA . CYS A 1 30 ? 7.150 -32.217 -24.748 1.00 74.20 30 CYS P CA 11
ATOM 5705 C C . CYS A 1 30 ? 6.915 -31.988 -26.237 1.00 64.32 30 CYS P C 11
ATOM 5706 O O . CYS A 1 30 ? 5.897 -32.467 -26.809 1.00 43.43 30 CYS P O 11
ATOM 5831 N N . ALA A 1 1 ? -7.387 -3.595 -2.911 1.00 34.21 1 ALA P N 12
ATOM 5832 C CA . ALA A 1 1 ? -5.990 -3.884 -3.209 1.00 24.33 1 ALA P CA 12
ATOM 5833 C C . ALA A 1 1 ? -5.833 -4.304 -4.672 1.00 31.41 1 ALA P C 12
ATOM 5834 O O . ALA A 1 1 ? -6.739 -4.921 -5.248 1.00 53.32 1 ALA P O 12
ATOM 5856 N N . TRP A 1 3 ? -3.689 -6.166 -7.998 1.00 3.35 3 TRP P N 12
ATOM 5857 C CA . TRP A 1 3 ? -2.905 -7.328 -8.277 1.00 13.43 3 TRP P CA 12
ATOM 5858 C C . TRP A 1 3 ? -1.658 -6.879 -8.991 1.00 33.35 3 TRP P C 12
ATOM 5859 O O . TRP A 1 3 ? -1.715 -6.414 -10.140 1.00 32.23 3 TRP P O 12
ATOM 5880 N N . LEU A 1 4 ? -0.560 -6.953 -8.315 1.00 24.43 4 LEU P N 12
ATOM 5881 C CA . LEU A 1 4 ? 0.687 -6.585 -8.895 1.00 64.24 4 LEU P CA 12
ATOM 5882 C C . LEU A 1 4 ? 1.234 -7.755 -9.657 1.00 41.31 4 LEU P C 12
ATOM 5883 O O . LEU A 1 4 ? 1.720 -8.726 -9.068 1.00 53.44 4 LEU P O 12
ATOM 5899 N N . VAL A 1 5 ? 1.080 -7.702 -10.958 1.00 3.14 5 VAL P N 12
ATOM 5900 C CA . VAL A 1 5 ? 1.597 -8.734 -11.818 1.00 52.44 5 VAL P CA 12
ATOM 5901 C C . VAL A 1 5 ? 3.120 -8.758 -11.743 1.00 42.42 5 VAL P C 12
ATOM 5902 O O . VAL A 1 5 ? 3.784 -7.688 -11.777 1.00 15.40 5 VAL P O 12
ATOM 5915 N N . PRO A 1 6 ? 3.704 -9.942 -11.573 1.00 74.11 6 PRO P N 12
ATOM 5916 C CA . PRO A 1 6 ? 5.137 -10.083 -11.532 1.00 23.21 6 PRO P CA 12
ATOM 5917 C C . PRO A 1 6 ? 5.757 -9.874 -12.905 1.00 34.10 6 PRO P C 12
ATOM 5918 O O . PRO A 1 6 ? 5.062 -9.588 -13.901 1.00 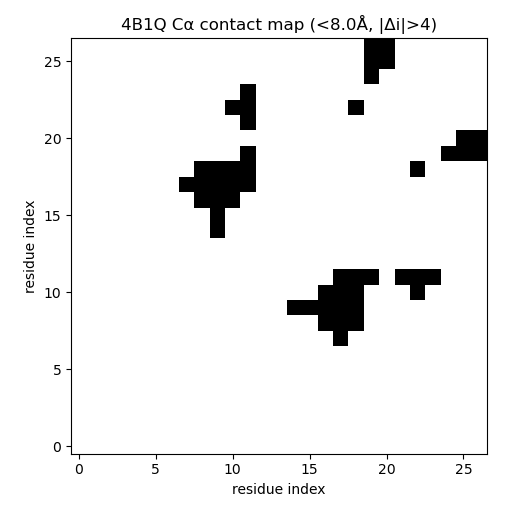54.33 6 PRO P O 12
ATOM 5929 N N . SER A 1 7 ? 7.041 -9.968 -12.957 1.00 13.42 7 SER P N 12
ATOM 5930 C CA . SER A 1 7 ? 7.776 -9.839 -14.179 1.00 62.11 7 SER P CA 12
ATOM 5931 C C . SER A 1 7 ? 7.614 -11.114 -15.009 1.00 72.23 7 SER P C 12
ATOM 5932 O O . SER A 1 7 ? 6.801 -12.003 -14.657 1.00 75.21 7 SER P O 12
ATOM 5939 N N . GLN A 1 8 ? 8.328 -11.229 -16.096 1.00 4.23 8 GLN P N 12
ATOM 5940 C CA . GLN A 1 8 ? 8.254 -12.443 -16.860 1.00 44.33 8 GLN P CA 12
ATOM 5941 C C . GLN A 1 8 ? 9.091 -13.540 -16.197 1.00 23.11 8 GLN P C 12
ATOM 5942 O O . GLN A 1 8 ? 10.250 -13.761 -16.522 1.00 14.34 8 GLN P O 12
ATOM 5956 N N . ILE A 1 9 ? 8.514 -14.141 -15.194 1.00 2.41 9 ILE P N 12
ATOM 5957 C CA . ILE A 1 9 ? 9.161 -15.171 -14.436 1.00 22.21 9 ILE P CA 12
ATOM 5958 C C . ILE A 1 9 ? 8.383 -16.432 -14.649 1.00 30.12 9 ILE P C 12
ATOM 5959 O O . ILE A 1 9 ? 7.144 -16.391 -14.680 1.00 12.23 9 ILE P O 12
ATOM 5975 N N . THR A 1 10 ? 9.062 -17.510 -14.796 1.00 2.31 10 THR P N 12
ATOM 5976 C CA . THR A 1 10 ? 8.420 -18.772 -15.019 1.00 32.30 10 THR P CA 12
ATOM 5977 C C . THR A 1 10 ? 7.754 -19.246 -13.731 1.00 71.42 10 THR P C 12
ATOM 5978 O O . THR A 1 10 ? 8.254 -19.010 -12.630 1.00 71.41 10 THR P O 12
ATOM 5989 N N . THR A 1 11 ? 6.647 -19.877 -13.885 1.00 61.41 11 THR P N 12
ATOM 5990 C CA . THR A 1 11 ? 5.917 -20.437 -12.812 1.00 21.42 11 THR P CA 12
ATOM 5991 C C . THR A 1 11 ? 5.817 -21.923 -13.071 1.00 44.31 11 THR P C 12
ATOM 5992 O O . THR A 1 11 ? 5.738 -22.343 -14.232 1.00 35.33 11 THR P O 12
ATOM 6003 N N . CYS A 1 12 ? 5.869 -22.716 -12.050 1.00 43.14 12 CYS P N 12
ATOM 6004 C CA . CYS A 1 12 ? 5.715 -24.133 -12.243 1.00 62.22 12 CYS P CA 12
ATOM 6005 C C . CYS A 1 12 ? 4.244 -24.420 -12.492 1.00 65.12 12 CYS P C 12
ATOM 6006 O O . CYS A 1 12 ? 3.430 -24.267 -11.594 1.00 4.33 12 CYS P O 12
ATOM 6013 N N . CYS A 1 13 ? 3.909 -24.690 -13.756 1.00 5.13 13 CYS P N 12
ATOM 6014 C CA . CYS A 1 13 ? 2.542 -25.039 -14.194 1.00 71.14 13 CYS P CA 12
ATOM 6015 C C . CYS A 1 13 ? 1.525 -23.928 -13.901 1.00 4.32 13 CYS P C 12
ATOM 6016 O O . CYS A 1 13 ? 0.322 -24.182 -13.738 1.00 42.31 13 CYS P O 12
ATOM 6023 N N . GLY A 1 14 ? 2.009 -22.691 -13.870 1.00 1.34 14 GLY P N 12
ATOM 6024 C CA . GLY A 1 14 ? 1.144 -21.555 -13.643 1.00 63.42 14 GLY P CA 12
ATOM 6025 C C . GLY A 1 14 ? 0.845 -21.327 -12.182 1.00 55.23 14 GLY P C 12
ATOM 6026 O O . GLY A 1 14 ? -0.104 -20.613 -11.835 1.00 22.31 14 GLY P O 12
ATOM 6030 N N . TYR A 1 15 ? 1.622 -21.938 -11.312 1.00 73.21 15 TYR P N 12
ATOM 6031 C CA . TYR A 1 15 ? 1.399 -21.777 -9.899 1.00 23.40 15 TYR P CA 12
ATOM 6032 C C . TYR A 1 15 ? 2.143 -20.593 -9.329 1.00 53.02 15 TYR P C 12
ATOM 6033 O O . TYR A 1 15 ? 1.629 -19.475 -9.324 1.00 35.55 15 TYR P O 12
ATOM 6051 N N . ASN A 1 16 ? 3.342 -20.804 -8.898 1.00 0.42 16 ASN P N 12
ATOM 6052 C CA . ASN A 1 16 ? 4.132 -19.731 -8.330 1.00 4.01 16 ASN P CA 12
ATOM 6053 C C . ASN A 1 16 ? 5.456 -19.596 -9.045 1.00 53.32 16 ASN P C 12
ATOM 6054 O O . ASN A 1 16 ? 6.025 -20.590 -9.485 1.00 64.11 16 ASN P O 12
ATOM 6080 N N . GLY A 1 18 ? 8.246 -18.756 -7.790 1.00 42.14 18 GLY P N 12
ATOM 6081 C CA . GLY A 1 18 ? 9.361 -19.139 -6.947 1.00 53.44 18 GLY P CA 12
ATOM 6082 C C . GLY A 1 18 ? 9.794 -20.559 -7.238 1.00 72.44 18 GLY P C 12
ATOM 6083 O O . GLY A 1 18 ? 10.863 -20.996 -6.826 1.00 72.11 18 GLY P O 12
ATOM 6087 N N . THR A 1 19 ? 8.965 -21.261 -7.966 1.00 21.50 19 THR P N 12
ATOM 6088 C CA . THR A 1 19 ? 9.213 -22.619 -8.351 1.00 1.30 19 THR P CA 12
ATOM 6089 C C . THR A 1 19 ? 9.078 -22.753 -9.860 1.00 24.44 19 THR P C 12
ATOM 6090 O O . THR A 1 19 ? 8.252 -22.074 -10.478 1.00 10.14 19 THR P O 12
ATOM 6101 N N . MET A 1 20 ? 9.874 -23.600 -10.457 1.00 5.34 20 MET P N 12
ATOM 6102 C CA . MET A 1 20 ? 9.887 -23.743 -11.898 1.00 3.35 20 MET P CA 12
ATOM 6103 C C . MET A 1 20 ? 9.949 -25.171 -12.306 1.00 30.13 20 MET P C 12
ATOM 6104 O O . MET A 1 20 ? 10.535 -26.014 -11.622 1.00 54.21 20 MET P O 12
ATOM 6118 N N . CYS A 1 21 ? 9.369 -25.421 -13.425 1.00 11.33 21 CYS P N 12
ATOM 6119 C CA . CYS A 1 21 ? 9.318 -26.708 -14.045 1.00 20.11 21 CYS P CA 12
ATOM 6120 C C . CYS A 1 21 ? 8.918 -26.479 -15.490 1.00 71.32 21 CYS P C 12
ATOM 6121 O O . CYS A 1 21 ? 8.249 -25.470 -15.784 1.00 3.22 21 CYS P O 12
ATOM 6143 N N . SER A 1 23 ? 6.977 -26.691 -19.027 1.00 64.23 23 SER P N 12
ATOM 6144 C CA . SER A 1 23 ? 5.575 -26.785 -19.386 1.00 4.13 23 SER P CA 12
ATOM 6145 C C . SER A 1 23 ? 5.238 -28.225 -19.818 1.00 11.23 23 SER P C 12
ATOM 6146 O O . SER A 1 23 ? 4.092 -28.673 -19.713 1.00 33.50 23 SER P O 12
ATOM 6154 N N . CYS A 1 24 ? 6.270 -28.956 -20.253 1.00 44.43 24 CYS P N 12
ATOM 6155 C CA . CYS A 1 24 ? 6.151 -30.353 -20.624 1.00 21.14 24 CYS P CA 12
ATOM 6156 C C . CYS A 1 24 ? 5.772 -31.205 -19.418 1.00 53.13 24 CYS P C 12
ATOM 6157 O O . CYS A 1 24 ? 5.205 -32.254 -19.564 1.00 4.15 24 CYS P O 12
ATOM 6164 N N . MET A 1 25 ? 6.052 -30.726 -18.219 1.00 15.52 25 MET P N 12
ATOM 6165 C CA . MET A 1 25 ? 5.690 -31.476 -17.021 1.00 31.25 25 MET P CA 12
ATOM 6166 C C . MET A 1 25 ? 4.244 -31.207 -16.679 1.00 23.44 25 MET P C 12
ATOM 6167 O O . MET A 1 25 ? 3.574 -32.005 -16.033 1.00 52.30 25 MET P O 12
ATOM 6181 N N . CYS A 1 26 ? 3.764 -30.098 -17.163 1.00 43.21 26 CYS P N 12
ATOM 6182 C CA . CYS A 1 26 ? 2.428 -29.652 -16.890 1.00 34.22 26 CYS P CA 12
ATOM 6183 C C . CYS A 1 26 ? 1.438 -30.293 -17.860 1.00 72.40 26 CYS P C 12
ATOM 6184 O O . CYS A 1 26 ? 0.381 -30.760 -17.458 1.00 41.20 26 CYS P O 12
ATOM 6191 N N . THR A 1 27 ? 1.774 -30.326 -19.136 1.00 64.14 27 THR P N 12
ATOM 6192 C CA . THR A 1 27 ? 0.887 -30.935 -20.106 1.00 14.43 27 THR P CA 12
ATOM 6193 C C . THR A 1 27 ? 1.248 -32.399 -20.318 1.00 63.44 27 THR P C 12
ATOM 6194 O O . THR A 1 27 ? 0.457 -33.176 -20.855 1.00 13.00 27 THR P O 12
ATOM 6205 N N . ASN A 1 28 ? 2.454 -32.759 -19.881 1.00 23.51 28 ASN P N 12
ATOM 6206 C CA . ASN A 1 28 ? 3.031 -34.111 -20.013 1.00 50.01 28 ASN P CA 12
ATOM 6207 C C . ASN A 1 28 ? 3.461 -34.396 -21.439 1.00 24.21 28 ASN P C 12
ATOM 6208 O O . ASN A 1 28 ? 3.824 -35.513 -21.781 1.00 3.50 28 ASN P O 12
ATOM 6219 N N . THR A 1 29 ? 3.476 -33.353 -22.253 1.00 54.41 29 THR P N 12
ATOM 6220 C CA . THR A 1 29 ? 3.872 -33.446 -23.636 1.00 53.11 29 THR P CA 12
ATOM 6221 C C . THR A 1 29 ? 4.901 -32.367 -23.962 1.00 53.11 29 THR P C 12
ATOM 6222 O O . THR A 1 29 ? 4.646 -31.173 -23.752 1.00 33.15 29 THR P O 12
ATOM 6233 N N . CYS A 1 30 ? 6.052 -32.772 -24.439 1.00 14.10 30 CYS P N 12
ATOM 6234 C CA . CYS A 1 30 ? 7.124 -31.834 -24.781 1.00 65.24 30 CYS P CA 12
ATOM 6235 C C . CYS A 1 30 ? 6.974 -31.342 -26.210 1.00 42.14 30 CYS P C 12
ATOM 6236 O O . CYS A 1 30 ? 6.164 -31.889 -26.994 1.00 3.31 30 CYS P O 12
ATOM 6361 N N . ALA A 1 1 ? -2.614 -2.937 -0.971 1.00 72.11 1 ALA P N 13
ATOM 6362 C CA . ALA A 1 1 ? -1.269 -2.607 -1.393 1.00 70.33 1 ALA P CA 13
ATOM 6363 C C . ALA A 1 1 ? -1.099 -2.925 -2.875 1.00 40.44 1 ALA P C 13
ATOM 6364 O O . ALA A 1 1 ? -1.744 -3.860 -3.386 1.00 20.33 1 ALA P O 13
ATOM 6386 N N . TRP A 1 3 ? 0.439 -4.424 -6.208 1.00 62.32 3 TRP P N 13
ATOM 6387 C CA . TRP A 1 3 ? 1.067 -5.679 -6.481 1.00 35.11 3 TRP P CA 13
ATOM 6388 C C . TRP A 1 3 ? 2.288 -5.445 -7.336 1.00 53.44 3 TRP P C 13
ATOM 6389 O O . TRP A 1 3 ? 2.175 -5.117 -8.528 1.00 0.42 3 TRP P O 13
ATOM 6410 N N . LEU A 1 4 ? 3.436 -5.560 -6.725 1.00 45.32 4 LEU P N 13
ATOM 6411 C CA . LEU A 1 4 ? 4.679 -5.409 -7.423 1.00 32.01 4 LEU P CA 13
ATOM 6412 C C . LEU A 1 4 ? 4.988 -6.719 -8.098 1.00 42.02 4 LEU P C 13
ATOM 6413 O O . LEU A 1 4 ? 5.002 -7.782 -7.448 1.00 2.44 4 LEU P O 13
ATOM 6429 N N . VAL A 1 5 ? 5.223 -6.667 -9.367 1.00 31.32 5 VAL P N 13
ATOM 6430 C CA . VAL A 1 5 ? 5.399 -7.869 -10.138 1.00 4.31 5 VAL P CA 13
ATOM 6431 C C . VAL A 1 5 ? 6.838 -8.363 -10.119 1.00 11.32 5 VAL P C 13
ATOM 6432 O O . VAL A 1 5 ? 7.797 -7.559 -10.059 1.00 41.04 5 VAL P O 13
ATOM 6445 N N . PRO A 1 6 ? 7.024 -9.695 -10.145 1.00 50.31 6 PRO P N 13
ATOM 6446 C CA . PRO A 1 6 ? 8.340 -10.287 -10.222 1.00 75.12 6 PRO P CA 13
ATOM 6447 C C . PRO A 1 6 ? 8.897 -10.130 -11.625 1.00 22.52 6 PRO P C 13
ATOM 6448 O O . PRO A 1 6 ? 8.248 -9.571 -12.494 1.00 21.23 6 PRO P O 13
ATOM 6459 N N . SER A 1 7 ? 10.075 -10.592 -11.839 1.00 44.05 7 SER P N 13
ATOM 6460 C CA . SER A 1 7 ? 10.722 -10.478 -13.120 1.00 53.14 7 SER P CA 13
ATOM 6461 C C . SER A 1 7 ? 10.363 -11.653 -14.019 1.00 73.44 7 SER P C 13
ATOM 6462 O O . SER A 1 7 ? 9.368 -12.359 -13.765 1.00 33.22 7 SER P O 13
ATOM 6469 N N . GLN A 1 8 ? 11.124 -11.841 -15.090 1.00 74.03 8 GLN P N 13
ATOM 6470 C CA . GLN A 1 8 ? 10.925 -12.979 -15.962 1.00 14.14 8 GLN P CA 13
ATOM 6471 C C . GLN A 1 8 ? 11.314 -14.273 -15.246 1.00 54.22 8 GLN P C 13
ATOM 6472 O O . GLN A 1 8 ? 12.498 -14.587 -15.068 1.00 52.52 8 GLN P O 13
ATOM 6486 N N . ILE A 1 9 ? 10.331 -14.974 -14.764 1.00 51.55 9 ILE P N 13
ATOM 6487 C CA . ILE A 1 9 ? 10.541 -16.200 -14.062 1.00 12.25 9 ILE P CA 13
ATOM 6488 C C . ILE A 1 9 ? 9.510 -17.181 -14.562 1.00 52.30 9 ILE P C 13
ATOM 6489 O O . ILE A 1 9 ? 8.387 -16.787 -14.909 1.00 22.14 9 ILE P O 13
ATOM 6505 N N . THR A 1 10 ? 9.871 -18.408 -14.635 1.00 15.31 10 THR P N 13
ATOM 6506 C CA . THR A 1 10 ? 8.962 -19.408 -15.050 1.00 3.20 10 THR P CA 13
ATOM 6507 C C . THR A 1 10 ? 8.257 -19.914 -13.820 1.00 23.31 10 THR P C 13
ATOM 6508 O O . THR A 1 10 ? 8.868 -20.089 -12.765 1.00 35.13 10 THR P O 13
ATOM 6519 N N . THR A 1 11 ? 7.020 -20.119 -13.950 1.00 45.04 11 THR P N 13
ATOM 6520 C CA . THR A 1 11 ? 6.215 -20.575 -12.894 1.00 40.41 11 THR P CA 13
ATOM 6521 C C . THR A 1 11 ? 5.966 -22.035 -13.118 1.00 50.00 11 THR P C 13
ATOM 6522 O O . THR A 1 11 ? 5.820 -22.469 -14.270 1.00 22.31 11 THR P O 13
ATOM 6533 N N . CYS A 1 12 ? 5.965 -22.801 -12.081 1.00 14.34 12 CYS P N 13
ATOM 6534 C CA . CYS A 1 12 ? 5.705 -24.196 -12.228 1.00 73.31 12 CYS P CA 13
ATOM 6535 C C . CYS A 1 12 ? 4.231 -24.372 -12.527 1.00 12.05 12 CYS P C 13
ATOM 6536 O O . CYS A 1 12 ? 3.399 -24.111 -11.682 1.00 4.34 12 CYS P O 13
ATOM 6543 N N . CYS A 1 13 ? 3.930 -24.656 -13.790 1.00 23.31 13 CYS P N 13
ATOM 6544 C CA . CYS A 1 13 ? 2.573 -24.923 -14.283 1.00 72.50 13 CYS P CA 13
ATOM 6545 C C . CYS A 1 13 ? 1.679 -23.689 -14.210 1.00 61.31 13 CYS P C 13
ATOM 6546 O O . CYS A 1 13 ? 0.447 -23.785 -14.317 1.00 22.12 13 CYS P O 13
ATOM 6553 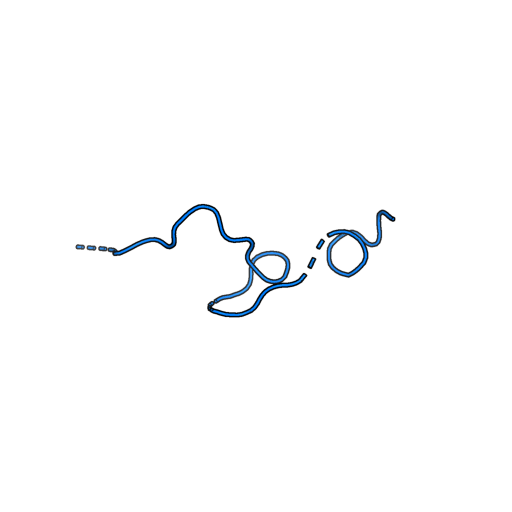N N . GLY A 1 14 ? 2.291 -22.531 -14.094 1.00 70.34 14 GLY P N 13
ATOM 6554 C CA . GLY A 1 14 ? 1.542 -21.307 -13.990 1.00 54.01 14 GLY P CA 13
ATOM 6555 C C . GLY A 1 14 ? 1.130 -21.005 -12.567 1.00 31.22 14 GLY P C 13
ATOM 6556 O O . GLY A 1 14 ? 0.293 -20.126 -12.329 1.00 40.34 14 GLY P O 13
ATOM 6560 N N . TYR A 1 15 ? 1.709 -21.723 -11.616 1.00 32.12 15 TYR P N 13
ATOM 6561 C CA . TYR A 1 15 ? 1.364 -21.543 -10.218 1.00 1.23 15 TYR P CA 13
ATOM 6562 C C . TYR A 1 15 ? 2.098 -20.365 -9.608 1.00 64.23 15 TYR P C 13
ATOM 6563 O O . TYR A 1 15 ? 1.607 -19.245 -9.618 1.00 53.34 15 TYR P O 13
ATOM 6581 N N . ASN A 1 16 ? 3.265 -20.620 -9.126 1.00 40.44 16 ASN P N 13
ATOM 6582 C CA . ASN A 1 16 ? 4.103 -19.612 -8.514 1.00 31.34 16 ASN P CA 13
ATOM 6583 C C . ASN A 1 16 ? 5.457 -19.681 -9.136 1.00 50.54 16 ASN P C 13
ATOM 6584 O O . ASN A 1 16 ? 5.882 -20.756 -9.555 1.00 2.34 16 ASN P O 13
ATOM 6610 N N . GLY A 1 18 ? 8.212 -19.167 -7.606 1.00 71.40 18 GLY P N 13
ATOM 6611 C CA . GLY A 1 18 ? 9.138 -19.753 -6.660 1.00 64.33 18 GLY P CA 13
ATOM 6612 C C . GLY A 1 18 ? 9.412 -21.201 -6.991 1.00 65.25 18 GLY P C 13
ATOM 6613 O O . GLY A 1 18 ? 10.455 -21.753 -6.626 1.00 42.45 18 GLY P O 13
ATOM 6617 N N . THR A 1 19 ? 8.483 -21.802 -7.678 1.00 4.05 19 THR P N 13
ATOM 6618 C CA . THR A 1 19 ? 8.626 -23.128 -8.150 1.00 50.13 19 THR P CA 13
ATOM 6619 C C . THR A 1 19 ? 8.755 -23.087 -9.657 1.00 33.42 19 THR P C 13
ATOM 6620 O O . THR A 1 19 ? 8.112 -22.274 -10.318 1.00 45.32 19 THR P O 13
ATOM 6631 N N . MET A 1 20 ? 9.567 -23.923 -10.195 1.00 64.14 20 MET P N 13
ATOM 6632 C CA . MET A 1 20 ? 9.829 -23.900 -11.601 1.00 64.01 20 MET P CA 13
ATOM 6633 C C . MET A 1 20 ? 9.766 -25.296 -12.153 1.00 73.04 20 MET P C 13
ATOM 6634 O O . MET A 1 20 ? 10.271 -26.236 -11.536 1.00 3.10 20 MET P O 13
ATOM 6648 N N . CYS A 1 21 ? 9.115 -25.434 -13.273 1.00 1.21 21 CYS P N 13
ATOM 6649 C CA . CYS A 1 21 ? 9.045 -26.675 -13.978 1.00 44.50 21 CYS P CA 13
ATOM 6650 C C . CYS A 1 21 ? 8.649 -26.371 -15.413 1.00 61.42 21 CYS P C 13
ATOM 6651 O O . CYS A 1 21 ? 7.894 -25.408 -15.658 1.00 53.32 21 CYS P O 13
ATOM 6673 N N . SER A 1 23 ? 7.022 -26.754 -19.265 1.00 25.35 23 SER P N 13
ATOM 6674 C CA . SER A 1 23 ? 5.679 -26.977 -19.778 1.00 1.14 23 SER P CA 13
ATOM 6675 C C . SER A 1 23 ? 5.401 -28.480 -20.018 1.00 64.32 23 SER P C 13
ATOM 6676 O O . SER A 1 23 ? 4.287 -28.973 -19.761 1.00 3.45 23 SER P O 13
ATOM 6684 N N . CYS A 1 24 ? 6.431 -29.200 -20.449 1.00 53.10 24 CYS P N 13
ATOM 6685 C CA . CYS A 1 24 ? 6.388 -30.648 -20.673 1.00 40.14 24 CYS P CA 13
ATOM 6686 C C . CYS A 1 24 ? 5.991 -31.416 -19.398 1.00 42.45 24 CYS P C 13
ATOM 6687 O O . CYS A 1 24 ? 5.422 -32.511 -19.463 1.00 72.35 24 CYS P O 13
ATOM 6694 N N . MET A 1 25 ? 6.220 -30.821 -18.244 1.00 31.04 25 MET P N 13
ATOM 6695 C CA . MET A 1 25 ? 5.881 -31.468 -16.989 1.00 20.33 25 MET P CA 13
ATOM 6696 C C . MET A 1 25 ? 4.500 -31.044 -16.521 1.00 35.23 25 MET P C 13
ATOM 6697 O O . MET A 1 25 ? 3.947 -31.616 -15.584 1.00 60.22 25 MET P O 13
ATOM 6711 N N . CYS A 1 26 ? 3.937 -30.067 -17.166 1.00 54.03 26 CYS P N 13
ATOM 6712 C CA . CYS A 1 26 ? 2.652 -29.555 -16.752 1.00 74.43 26 CYS P CA 13
ATOM 6713 C C . CYS A 1 26 ? 1.540 -29.992 -17.669 1.00 22.33 26 CYS P C 13
ATOM 6714 O O . CYS A 1 26 ? 0.569 -30.604 -17.225 1.00 41.40 26 CYS P O 13
ATOM 6721 N N . THR A 1 27 ? 1.684 -29.727 -18.939 1.00 30.24 27 THR P N 13
ATOM 6722 C CA . THR A 1 27 ? 0.645 -30.040 -19.876 1.00 53.03 27 THR P CA 13
ATOM 6723 C C . THR A 1 27 ? 0.925 -31.339 -20.611 1.00 12.24 27 THR P C 13
ATOM 6724 O O . THR A 1 27 ? 0.174 -31.723 -21.515 1.00 42.34 27 THR P O 13
ATOM 6735 N N . ASN A 1 28 ? 2.049 -31.990 -20.231 1.00 50.31 28 ASN P N 13
ATOM 6736 C CA . ASN A 1 28 ? 2.487 -33.319 -20.747 1.00 23.44 28 ASN P CA 13
ATOM 6737 C C . ASN A 1 28 ? 2.961 -33.243 -22.214 1.00 24.42 28 ASN P C 13
ATOM 6738 O O . ASN A 1 28 ? 3.455 -34.213 -22.790 1.00 13.42 28 ASN P O 13
ATOM 6749 N N . THR A 1 29 ? 2.821 -32.092 -22.788 1.00 22.10 29 THR P N 13
ATOM 6750 C CA . THR A 1 29 ? 3.231 -31.824 -24.123 1.00 21.44 29 THR P CA 13
ATOM 6751 C C . THR A 1 29 ? 4.676 -31.355 -24.121 1.00 72.53 29 THR P C 13
ATOM 6752 O O . THR A 1 29 ? 5.031 -30.417 -23.412 1.00 25.53 29 THR P O 13
ATOM 6763 N N . CYS A 1 30 ? 5.507 -32.027 -24.851 1.00 74.44 30 CYS P N 13
ATOM 6764 C CA . CYS A 1 30 ? 6.915 -31.722 -24.862 1.00 52.22 30 CYS P CA 13
ATOM 6765 C C . CYS A 1 30 ? 7.378 -31.364 -26.265 1.00 31.24 30 CYS P C 13
ATOM 6766 O O . CYS A 1 30 ? 6.555 -31.291 -27.204 1.00 43.30 30 CYS P O 13
ATOM 6891 N N . ALA A 1 1 ? -1.465 -0.470 -1.603 1.00 45.43 1 ALA P N 14
ATOM 6892 C CA . ALA A 1 1 ? -0.554 -0.996 -2.600 1.00 24.42 1 ALA P CA 14
ATOM 6893 C C . ALA A 1 1 ? -0.887 -2.464 -2.869 1.00 30.54 1 ALA P C 14
ATOM 6894 O O . ALA A 1 1 ? -1.369 -3.169 -1.959 1.00 34.12 1 ALA P O 14
ATOM 6916 N N . TRP A 1 3 ? 0.074 -6.502 -4.470 1.00 3.42 3 TRP P N 14
ATOM 6917 C CA . TRP A 1 3 ? 1.131 -7.475 -4.321 1.00 30.21 3 TRP P CA 14
ATOM 6918 C C . TRP A 1 3 ? 2.245 -7.106 -5.280 1.00 12.14 3 TRP P C 14
ATOM 6919 O O . TRP A 1 3 ? 1.998 -6.875 -6.473 1.00 74.32 3 TRP P O 14
ATOM 6940 N N . LEU A 1 4 ? 3.439 -7.009 -4.772 1.00 55.24 4 LEU P N 14
ATOM 6941 C CA . LEU A 1 4 ? 4.573 -6.656 -5.587 1.00 73.34 4 LEU P CA 14
ATOM 6942 C C . LEU A 1 4 ? 5.103 -7.909 -6.235 1.00 24.43 4 LEU P C 14
ATOM 6943 O O . LEU A 1 4 ? 5.496 -8.856 -5.548 1.00 65.53 4 LEU P O 14
ATOM 6959 N N . VAL A 1 5 ? 5.099 -7.934 -7.535 1.00 11.01 5 VAL P N 14
ATOM 6960 C CA . VAL A 1 5 ? 5.456 -9.124 -8.264 1.00 61.30 5 VAL P CA 14
ATOM 6961 C C . VAL A 1 5 ? 6.838 -9.008 -8.901 1.00 44.41 5 VAL P C 14
ATOM 6962 O O . VAL A 1 5 ? 7.354 -7.888 -9.124 1.00 63.32 5 VAL P O 14
ATOM 6975 N N . PRO A 1 6 ? 7.489 -10.156 -9.153 1.00 40.23 6 PRO P N 14
ATOM 6976 C CA . PRO A 1 6 ? 8.721 -10.197 -9.920 1.00 3.02 6 PRO P CA 14
ATOM 6977 C C . PRO A 1 6 ? 8.392 -10.045 -11.411 1.00 20.24 6 PRO P C 14
ATOM 6978 O O . PRO A 1 6 ? 7.275 -9.671 -11.769 1.00 62.12 6 PRO P O 14
ATOM 6989 N N . SER A 1 7 ? 9.322 -10.290 -12.262 1.00 53.30 7 SER P N 14
ATOM 6990 C CA . SER A 1 7 ? 9.076 -10.181 -13.674 1.00 11.30 7 SER P CA 14
ATOM 6991 C C . SER A 1 7 ? 8.554 -11.488 -14.259 1.00 24.15 7 SER P C 14
ATOM 6992 O O . SER A 1 7 ? 8.100 -12.369 -13.523 1.00 52.32 7 SER P O 14
ATOM 6999 N N . GLN A 1 8 ? 8.554 -11.571 -15.575 1.00 13.50 8 GLN P N 14
ATOM 7000 C CA . GLN A 1 8 ? 8.109 -12.750 -16.287 1.00 51.22 8 GLN P CA 14
ATOM 7001 C C . GLN A 1 8 ? 8.982 -13.976 -15.987 1.00 54.11 8 GLN P C 14
ATOM 7002 O O . GLN A 1 8 ? 10.096 -14.142 -16.508 1.00 51.45 8 GLN P O 14
ATOM 7016 N N . ILE A 1 9 ? 8.499 -14.786 -15.098 1.00 54.32 9 ILE P N 14
ATOM 7017 C CA . ILE A 1 9 ? 9.148 -16.004 -14.742 1.00 34.22 9 ILE P CA 14
ATOM 7018 C C . ILE A 1 9 ? 8.164 -17.102 -15.017 1.00 35.14 9 ILE P C 14
ATOM 7019 O O . ILE A 1 9 ? 6.942 -16.902 -14.860 1.00 23.31 9 ILE P O 14
ATOM 7035 N N . THR A 1 10 ? 8.648 -18.218 -15.447 1.00 53.13 10 THR P N 14
ATOM 7036 C CA . THR A 1 10 ? 7.804 -19.315 -15.750 1.00 74.13 10 THR P CA 14
ATOM 7037 C C . THR A 1 10 ? 7.375 -19.945 -14.467 1.00 73.42 10 THR P C 14
ATOM 7038 O O . THR A 1 10 ? 8.198 -20.298 -13.624 1.00 21.11 10 THR P O 14
ATOM 7049 N N . THR A 1 11 ? 6.132 -20.071 -14.326 1.00 53.31 11 THR P N 14
ATOM 7050 C CA . THR A 1 11 ? 5.567 -20.618 -13.164 1.00 45.14 11 THR P CA 14
ATOM 7051 C C . THR A 1 11 ? 5.608 -22.121 -13.259 1.00 33.41 11 THR P C 14
ATOM 7052 O O . THR A 1 11 ? 5.521 -22.685 -14.363 1.00 72.13 11 THR P O 14
ATOM 7063 N N . CYS A 1 12 ? 5.789 -22.770 -12.152 1.00 62.23 12 CYS P N 14
ATOM 7064 C CA . CYS A 1 12 ? 5.718 -24.196 -12.138 1.00 12.12 12 CYS P CA 14
ATOM 7065 C C . CYS A 1 12 ? 4.274 -24.604 -12.311 1.00 70.25 12 CYS P C 14
ATOM 7066 O O . CYS A 1 12 ? 3.505 -24.557 -11.373 1.00 43.20 12 CYS P O 14
ATOM 7073 N N . CYS A 1 13 ? 3.894 -24.839 -13.561 1.00 60.11 13 CYS P N 14
ATOM 7074 C CA . CYS A 1 13 ? 2.567 -25.337 -13.933 1.00 52.43 13 CYS P CA 14
ATOM 7075 C C . CYS A 1 13 ? 1.445 -24.374 -13.548 1.00 34.02 13 CYS P C 14
ATOM 7076 O O . CYS A 1 13 ? 0.300 -24.783 -13.301 1.00 22.45 13 CYS P O 14
ATOM 7083 N N . GLY A 1 14 ? 1.766 -23.090 -13.557 1.00 53.21 14 GLY P N 14
ATOM 7084 C CA . GLY A 1 14 ? 0.790 -22.070 -13.263 1.00 53.31 14 GLY P CA 14
ATOM 7085 C C . GLY A 1 14 ? 0.578 -21.858 -11.783 1.00 41.31 14 GLY P C 14
ATOM 7086 O O . GLY A 1 14 ? -0.421 -21.271 -11.377 1.00 42.52 14 GLY P O 14
ATOM 7090 N N . TYR A 1 15 ? 1.496 -22.347 -10.972 1.00 25.12 15 TYR P N 14
ATOM 7091 C CA . TYR A 1 15 ? 1.391 -22.174 -9.533 1.00 3.43 15 TYR P CA 14
ATOM 7092 C C . TYR A 1 15 ? 2.008 -20.879 -9.069 1.00 15.03 15 TYR P C 14
ATOM 7093 O O . TYR A 1 15 ? 1.319 -19.873 -8.903 1.00 21.20 15 TYR P O 14
ATOM 7111 N N . ASN A 1 16 ? 3.287 -20.896 -8.892 1.00 42.11 16 ASN P N 14
ATOM 7112 C CA . ASN A 1 16 ? 4.029 -19.746 -8.425 1.00 44.51 16 ASN P CA 14
ATOM 7113 C C . ASN A 1 16 ? 5.205 -19.542 -9.332 1.00 71.13 16 ASN P C 14
ATOM 7114 O O . ASN A 1 16 ? 5.697 -20.504 -9.918 1.00 55.34 16 ASN P O 14
ATOM 7140 N N . GLY A 1 18 ? 7.972 -18.474 -8.168 1.00 11.23 18 GLY P N 14
ATOM 7141 C CA . GLY A 1 18 ? 9.138 -18.727 -7.342 1.00 73.31 18 GLY P CA 14
ATOM 7142 C C . GLY A 1 18 ? 9.715 -20.091 -7.648 1.00 24.22 18 GLY P C 14
ATOM 7143 O O . GLY A 1 18 ? 10.880 -20.381 -7.357 1.00 25.44 18 GLY P O 14
ATOM 7147 N N . THR A 1 19 ? 8.898 -20.913 -8.257 1.00 54.51 19 THR P N 14
ATOM 7148 C CA . THR A 1 19 ? 9.256 -22.239 -8.638 1.00 14.35 19 THR P CA 14
ATOM 7149 C C . THR A 1 19 ? 9.086 -22.375 -10.143 1.00 63.14 19 THR P C 14
ATOM 7150 O O . THR A 1 19 ? 8.158 -21.797 -10.719 1.00 30.33 19 THR P O 14
ATOM 7161 N N . MET A 1 20 ? 9.947 -23.121 -10.780 1.00 64.10 20 MET P N 14
ATOM 7162 C CA . MET A 1 20 ? 9.856 -23.272 -12.213 1.00 43.10 20 MET P CA 14
ATOM 7163 C C . MET A 1 20 ? 9.925 -24.724 -12.593 1.00 75.22 20 MET P C 14
ATOM 7164 O O . MET A 1 20 ? 10.835 -25.445 -12.184 1.00 11.34 20 MET P O 14
ATOM 7178 N N . CYS A 1 21 ? 8.971 -25.145 -13.351 1.00 2.32 21 CYS P N 14
ATOM 7179 C CA . CYS A 1 21 ? 8.921 -26.483 -13.859 1.00 72.31 21 CYS P CA 14
ATOM 7180 C C . CYS A 1 21 ? 8.758 -26.377 -15.354 1.00 43.22 21 CYS P C 14
ATOM 7181 O O . CYS A 1 21 ? 8.076 -25.454 -15.817 1.00 60.22 21 CYS P O 14
ATOM 7203 N N . SER A 1 23 ? 7.735 -26.693 -19.242 1.00 51.31 23 SER P N 14
ATOM 7204 C CA . SER A 1 23 ? 6.465 -26.648 -19.925 1.00 35.34 23 SER P CA 14
ATOM 7205 C C . SER A 1 23 ? 5.899 -28.066 -20.122 1.00 22.50 23 SER P C 14
ATOM 7206 O O . SER A 1 23 ? 4.739 -28.322 -19.789 1.00 74.11 23 SER P O 14
ATOM 7214 N N . CYS A 1 24 ? 6.745 -29.001 -20.563 1.00 64.24 24 CYS P N 14
ATOM 7215 C CA . CYS A 1 24 ? 6.324 -30.385 -20.821 1.00 73.43 24 CYS P CA 14
ATOM 7216 C C . CYS A 1 24 ? 5.839 -31.093 -19.544 1.00 13.15 24 CYS P C 14
ATOM 7217 O O . CYS A 1 24 ? 5.028 -32.013 -19.609 1.00 2.50 24 CYS P O 14
ATOM 7224 N N . MET A 1 25 ? 6.288 -30.639 -18.380 1.00 12.32 25 MET P N 14
ATOM 7225 C CA . MET A 1 25 ? 5.834 -31.235 -17.117 1.00 72.14 25 MET P CA 14
ATOM 7226 C C . MET A 1 25 ? 4.411 -30.830 -16.837 1.00 41.01 25 MET P C 14
ATOM 7227 O O . MET A 1 25 ? 3.620 -31.602 -16.289 1.00 52.41 25 MET P O 14
ATOM 7241 N N . CYS A 1 26 ? 4.086 -29.652 -17.265 1.00 11.35 26 CYS P N 14
ATOM 7242 C CA . CYS A 1 26 ? 2.808 -29.058 -17.015 1.00 32.41 26 CYS P CA 14
ATOM 7243 C C . CYS A 1 26 ? 1.798 -29.430 -18.101 1.00 23.23 26 CYS P C 14
ATOM 7244 O O . CYS A 1 26 ? 0.677 -29.840 -17.803 1.00 74.44 26 CYS P O 14
ATOM 7251 N N . THR A 1 27 ? 2.208 -29.346 -19.351 1.00 24.44 27 THR P N 14
ATOM 7252 C CA . THR A 1 27 ? 1.335 -29.658 -20.457 1.00 31.33 27 THR P CA 14
ATOM 7253 C C . THR A 1 27 ? 1.165 -31.167 -20.584 1.00 11.03 27 THR P C 14
ATOM 7254 O O . THR A 1 27 ? 0.083 -31.657 -20.886 1.00 72.11 27 THR P O 14
ATOM 7265 N N . ASN A 1 28 ? 2.264 -31.882 -20.289 1.00 21.01 28 ASN P N 14
ATOM 7266 C CA . ASN A 1 28 ? 2.394 -33.355 -20.408 1.00 33.51 28 ASN P CA 14
ATOM 7267 C C . ASN A 1 28 ? 2.707 -33.729 -21.838 1.00 13.00 28 ASN P C 14
ATOM 7268 O O . ASN A 1 28 ? 2.714 -34.914 -22.208 1.00 72.15 28 ASN P O 14
ATOM 7279 N N . THR A 1 29 ? 3.009 -32.719 -22.633 1.00 72.22 29 THR P N 14
ATOM 7280 C CA . THR A 1 29 ? 3.350 -32.894 -24.015 1.00 52.23 29 THR P CA 14
ATOM 7281 C C . THR A 1 29 ? 4.634 -32.150 -24.335 1.00 60.23 29 THR P C 14
ATOM 7282 O O . THR A 1 29 ? 4.677 -30.917 -24.269 1.00 23.33 29 THR P O 14
ATOM 7293 N N . CYS A 1 30 ? 5.677 -32.879 -24.630 1.00 44.12 30 CYS P N 14
ATOM 7294 C CA . CYS A 1 30 ? 6.940 -32.260 -25.010 1.00 21.55 30 CYS P CA 14
ATOM 7295 C C . CYS A 1 30 ? 6.901 -31.849 -26.481 1.00 74.50 30 CYS P C 14
ATOM 7296 O O . CYS A 1 30 ? 5.883 -32.082 -27.187 1.00 32.13 30 CYS P O 14
ATOM 7421 N N . ALA A 1 1 ? -2.832 -1.455 -1.346 1.00 0.00 1 ALA P N 15
ATOM 7422 C CA . ALA A 1 1 ? -1.488 -1.651 -0.828 1.00 71.14 1 ALA P CA 15
ATOM 7423 C C . ALA A 1 1 ? -0.504 -1.918 -1.970 1.00 32.43 1 ALA P C 15
ATOM 7424 O O . ALA A 1 1 ? -0.798 -2.721 -2.869 1.00 3.31 1 ALA P O 15
ATOM 7446 N N . TRP A 1 3 ? 2.196 -3.597 -3.789 1.00 43.01 3 TRP P N 15
ATOM 7447 C CA . TRP A 1 3 ? 2.785 -4.892 -3.801 1.00 53.33 3 TRP P CA 15
ATOM 7448 C C . TRP A 1 3 ? 3.873 -4.944 -4.851 1.00 1.34 3 TRP P C 15
ATOM 7449 O O . TRP A 1 3 ? 3.611 -4.738 -6.048 1.00 51.01 3 TRP P O 15
ATOM 7470 N N . LEU A 1 4 ? 5.081 -5.174 -4.417 1.00 42.31 4 LEU P N 15
ATOM 7471 C CA . LEU A 1 4 ? 6.185 -5.336 -5.324 1.00 22.31 4 LEU P CA 15
ATOM 7472 C C . LEU A 1 4 ? 6.176 -6.749 -5.844 1.00 3.21 4 LEU P C 15
ATOM 7473 O O . LEU A 1 4 ? 6.494 -7.699 -5.119 1.00 72.32 4 LEU P O 15
ATOM 7489 N N . VAL A 1 5 ? 5.758 -6.892 -7.069 1.00 53.00 5 VAL P N 15
ATOM 7490 C CA . VAL A 1 5 ? 5.658 -8.191 -7.693 1.00 10.40 5 VAL P CA 15
ATOM 7491 C C . VAL A 1 5 ? 7.044 -8.708 -8.081 1.00 30.55 5 VAL P C 15
ATOM 7492 O O . VAL A 1 5 ? 8.006 -7.911 -8.218 1.00 45.23 5 VAL P O 15
ATOM 7505 N N . PRO A 1 6 ? 7.189 -10.034 -8.239 1.00 22.33 6 PRO P N 15
ATOM 7506 C CA . PRO A 1 6 ? 8.419 -10.626 -8.719 1.00 31.20 6 PRO P CA 15
ATOM 7507 C C . PRO A 1 6 ? 8.659 -10.270 -10.186 1.00 43.15 6 PRO P C 15
ATOM 7508 O O . PRO A 1 6 ? 7.857 -9.587 -10.811 1.00 73.14 6 PRO P O 15
ATOM 7519 N N . SER A 1 7 ? 9.753 -10.692 -10.701 1.00 5.32 7 SER P N 15
ATOM 7520 C CA . SER A 1 7 ? 10.126 -10.425 -12.071 1.00 12.42 7 SER P CA 15
ATOM 7521 C C . SER A 1 7 ? 9.560 -11.515 -12.968 1.00 4.41 7 SER P C 15
ATOM 7522 O O . SER A 1 7 ? 8.610 -12.209 -12.574 1.00 23.14 7 SER P O 15
ATOM 7529 N N . GLN A 1 8 ? 10.100 -11.671 -14.165 1.00 52.03 8 GLN P N 15
ATOM 7530 C CA . GLN A 1 8 ? 9.664 -12.753 -15.003 1.00 70.13 8 GLN P CA 15
ATOM 7531 C C . GLN A 1 8 ? 10.252 -14.067 -14.491 1.00 33.34 8 GLN P C 15
ATOM 7532 O O . GLN A 1 8 ? 11.413 -14.425 -14.750 1.00 20.54 8 GLN P O 15
ATOM 7546 N N . ILE A 1 9 ? 9.486 -14.704 -13.666 1.00 50.45 9 ILE P N 15
ATOM 7547 C CA . ILE A 1 9 ? 9.848 -15.942 -13.061 1.00 14.23 9 ILE P CA 15
ATOM 7548 C C . ILE A 1 9 ? 8.780 -16.913 -13.437 1.00 12.41 9 ILE P C 15
ATOM 7549 O O . ILE A 1 9 ? 7.586 -16.560 -13.451 1.00 45.44 9 ILE P O 15
ATOM 7565 N N . THR A 1 10 ? 9.161 -18.082 -13.738 1.00 40.42 10 THR P N 15
ATOM 7566 C CA . THR A 1 10 ? 8.230 -19.059 -14.152 1.00 63.14 10 THR P CA 15
ATOM 7567 C C . THR A 1 10 ? 7.908 -19.927 -12.976 1.00 11.44 10 THR P C 15
ATOM 7568 O O . THR A 1 10 ? 8.793 -20.442 -12.301 1.00 63.24 10 THR P O 15
ATOM 7579 N N . THR A 1 11 ? 6.680 -20.067 -12.749 1.00 2.24 11 THR P N 15
ATOM 7580 C CA . THR A 1 11 ? 6.188 -20.858 -11.698 1.00 3.12 11 THR P CA 15
ATOM 7581 C C . THR A 1 11 ? 5.966 -22.256 -12.234 1.00 71.41 11 THR P C 15
ATOM 7582 O O . THR A 1 11 ? 5.638 -22.419 -13.416 1.00 15.41 11 THR P O 15
ATOM 7593 N N . CYS A 1 12 ? 6.209 -23.256 -11.424 1.00 12.43 12 CYS P N 15
ATOM 7594 C CA . CYS A 1 12 ? 5.970 -24.625 -11.828 1.00 52.33 12 CYS P CA 15
ATOM 7595 C C . CYS A 1 12 ? 4.500 -24.809 -12.040 1.00 3.22 12 CYS P C 15
ATOM 7596 O O . CYS A 1 12 ? 3.763 -24.873 -11.088 1.00 1.15 12 CYS P O 15
ATOM 7603 N N . CYS A 1 13 ? 4.071 -24.733 -13.298 1.00 43.21 13 CYS P N 15
ATOM 7604 C CA . CYS A 1 13 ? 2.677 -24.957 -13.693 1.00 25.51 13 CYS P CA 15
ATOM 7605 C C . CYS A 1 13 ? 1.717 -23.952 -13.025 1.00 2.15 13 CYS P C 15
ATOM 7606 O O . CYS A 1 13 ? 0.512 -24.194 -12.921 1.00 73.04 13 CYS P O 15
ATOM 7613 N N . GLY A 1 14 ? 2.248 -22.811 -12.627 1.00 25.23 14 GLY P N 15
ATOM 7614 C CA . GLY A 1 14 ? 1.438 -21.803 -11.984 1.00 50.41 14 GLY P CA 15
ATOM 7615 C C . GLY A 1 14 ? 1.279 -22.021 -10.485 1.00 72.34 14 GLY P C 15
ATOM 7616 O O . GLY A 1 14 ? 0.353 -21.480 -9.877 1.00 21.25 14 GLY P O 15
ATOM 7620 N N . TYR A 1 15 ? 2.141 -22.831 -9.890 1.00 32.35 15 TYR P N 15
ATOM 7621 C CA . TYR A 1 15 ? 2.083 -23.051 -8.447 1.00 14.15 15 TYR P CA 15
ATOM 7622 C C . TYR A 1 15 ? 2.832 -21.970 -7.690 1.00 31.13 15 TYR P C 15
ATOM 7623 O O . TYR A 1 15 ? 2.265 -20.959 -7.295 1.00 45.31 15 TYR P O 15
ATOM 7641 N N . ASN A 1 16 ? 4.104 -22.163 -7.546 1.00 21.43 16 ASN P N 15
ATOM 7642 C CA . ASN A 1 16 ? 4.945 -21.257 -6.786 1.00 62.33 16 ASN P CA 15
ATOM 7643 C C . ASN A 1 16 ? 6.085 -20.803 -7.633 1.00 23.14 16 ASN P C 15
ATOM 7644 O O . ASN A 1 16 ? 6.458 -21.493 -8.571 1.00 0.13 16 ASN P O 15
ATOM 7670 N N . GLY A 1 18 ? 9.112 -20.371 -6.508 1.00 1.00 18 GLY P N 15
ATOM 7671 C CA . GLY A 1 18 ? 10.282 -21.095 -6.061 1.00 54.54 18 GLY P CA 15
ATOM 7672 C C . GLY A 1 18 ? 10.408 -22.443 -6.736 1.00 32.14 18 GLY P C 15
ATOM 7673 O O . GLY A 1 18 ? 11.402 -23.139 -6.571 1.00 75.21 18 GLY P O 15
ATOM 7677 N N . THR A 1 19 ? 9.392 -22.821 -7.464 1.00 53.34 19 THR P N 15
ATOM 7678 C CA . THR A 1 19 ? 9.406 -24.019 -8.230 1.00 4.23 19 THR P CA 15
ATOM 7679 C C . THR A 1 19 ? 9.276 -23.634 -9.687 1.00 40.00 19 THR P C 15
ATOM 7680 O O . THR A 1 19 ? 8.557 -22.692 -10.013 1.00 61.50 19 THR P O 15
ATOM 7691 N N . MET A 1 20 ? 9.956 -24.314 -10.555 1.00 5.01 20 MET P N 15
ATOM 7692 C CA . MET A 1 20 ? 9.907 -23.955 -11.949 1.00 64.13 20 MET P CA 15
ATOM 7693 C C . MET A 1 20 ? 9.801 -25.186 -12.800 1.00 73.41 20 MET P C 15
ATOM 7694 O O . MET A 1 20 ? 10.613 -26.102 -12.687 1.00 52.24 20 MET P O 15
ATOM 7708 N N . CYS A 1 21 ? 8.794 -25.222 -13.627 1.00 70.52 21 CYS P N 15
ATOM 7709 C CA . CYS A 1 21 ? 8.557 -26.348 -14.493 1.00 1.00 21 CYS P CA 15
ATOM 7710 C C . CY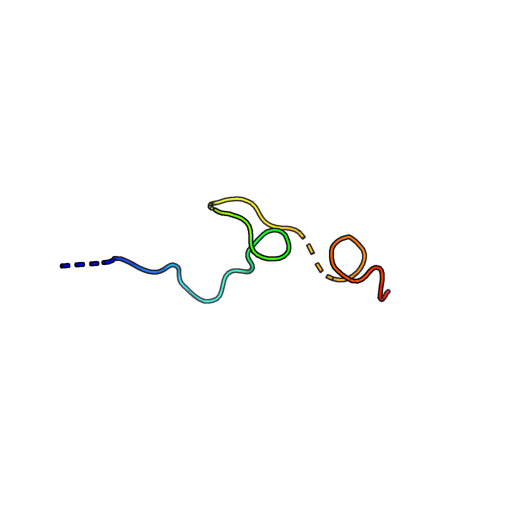S A 1 21 ? 8.110 -25.844 -15.840 1.00 50.54 21 CYS P C 15
ATOM 7711 O O . CYS A 1 21 ? 7.192 -25.024 -15.905 1.00 74.11 21 CYS P O 15
ATOM 7733 N N . SER A 1 23 ? 6.405 -25.971 -19.688 1.00 42.55 23 SER P N 15
ATOM 7734 C CA . SER A 1 23 ? 5.070 -26.396 -20.113 1.00 10.51 23 SER P CA 15
ATOM 7735 C C . SER A 1 23 ? 4.994 -27.914 -20.324 1.00 63.34 23 SER P C 15
ATOM 7736 O O . SER A 1 23 ? 3.995 -28.533 -19.990 1.00 61.23 23 SER P O 15
ATOM 7744 N N . CYS A 1 24 ? 6.092 -28.500 -20.803 1.00 42.21 24 CYS P N 15
ATOM 7745 C CA . CYS A 1 24 ? 6.220 -29.955 -21.000 1.00 15.44 24 CYS P CA 15
ATOM 7746 C C . CYS A 1 24 ? 5.966 -30.735 -19.704 1.00 23.14 24 CYS P C 15
ATOM 7747 O O . CYS A 1 24 ? 5.530 -31.874 -19.740 1.00 13.24 24 CYS P O 15
ATOM 7754 N N . MET A 1 25 ? 6.183 -30.105 -18.571 1.00 74.34 25 MET P N 15
ATOM 7755 C CA . MET A 1 25 ? 5.971 -30.763 -17.295 1.00 42.34 25 MET P CA 15
ATOM 7756 C C . MET A 1 25 ? 4.526 -30.594 -16.853 1.00 11.44 25 MET P C 15
ATOM 7757 O O . MET A 1 25 ? 4.004 -31.385 -16.083 1.00 72.24 25 MET P O 15
ATOM 7771 N N . CYS A 1 26 ? 3.878 -29.584 -17.378 1.00 52.42 26 CYS P N 15
ATOM 7772 C CA . CYS A 1 26 ? 2.516 -29.269 -17.005 1.00 61.51 26 CYS P CA 15
ATOM 7773 C C . CYS A 1 26 ? 1.522 -30.003 -17.906 1.00 21.04 26 CYS P C 15
ATOM 7774 O O . CYS A 1 26 ? 0.471 -30.461 -17.453 1.00 61.32 26 CYS P O 15
ATOM 7781 N N . THR A 1 27 ? 1.865 -30.139 -19.177 1.00 63.33 27 THR P N 15
ATOM 7782 C CA . THR A 1 27 ? 1.060 -30.900 -20.105 1.00 4.45 27 THR P CA 15
ATOM 7783 C C . THR A 1 27 ? 1.468 -32.362 -19.999 1.00 30.22 27 THR P C 15
ATOM 7784 O O . THR A 1 27 ? 0.712 -33.287 -20.347 1.00 3.25 27 THR P O 15
ATOM 7795 N N . ASN A 1 28 ? 2.671 -32.527 -19.483 1.00 23.20 28 ASN P N 15
ATOM 7796 C CA . ASN A 1 28 ? 3.319 -33.793 -19.227 1.00 31.21 28 ASN P CA 15
ATOM 7797 C C . ASN A 1 28 ? 3.521 -34.596 -20.500 1.00 52.15 28 ASN P C 15
ATOM 7798 O O . ASN A 1 28 ? 2.861 -35.616 -20.726 1.00 21.53 28 ASN P O 15
ATOM 7809 N N . THR A 1 29 ? 4.332 -33.999 -21.372 1.00 73.35 29 THR P N 15
ATOM 7810 C CA . THR A 1 29 ? 4.837 -34.524 -22.665 1.00 41.02 29 THR P CA 15
ATOM 7811 C C . THR A 1 29 ? 5.449 -33.385 -23.470 1.00 12.20 29 THR P C 15
ATOM 7812 O O . THR A 1 29 ? 4.839 -32.314 -23.604 1.00 13.23 29 THR P O 15
ATOM 7823 N N . CYS A 1 30 ? 6.655 -33.582 -23.954 1.00 71.12 30 CYS P N 15
ATOM 7824 C CA . CYS A 1 30 ? 7.338 -32.565 -24.757 1.00 10.35 30 CYS P CA 15
ATOM 7825 C C . CYS A 1 30 ? 6.992 -32.712 -26.238 1.00 2.24 30 CYS P C 15
ATOM 7826 O O . CYS A 1 30 ? 5.803 -32.890 -26.616 1.00 4.21 30 CYS P O 15
ATOM 7951 N N . ALA A 1 1 ? 2.983 3.306 -6.351 1.00 52.24 1 ALA P N 16
ATOM 7952 C CA . ALA A 1 1 ? 4.290 3.100 -5.752 1.00 41.51 1 ALA P CA 16
ATOM 7953 C C . ALA A 1 1 ? 5.092 2.082 -6.576 1.00 43.12 1 ALA P C 16
ATOM 7954 O O . ALA A 1 1 ? 4.496 1.184 -7.206 1.00 74.43 1 ALA P O 16
ATOM 7976 N N . TRP A 1 3 ? 7.302 -1.090 -7.168 1.00 55.44 3 TRP P N 16
ATOM 7977 C CA . TRP A 1 3 ? 7.449 -2.374 -6.549 1.00 34.25 3 TRP P CA 16
ATOM 7978 C C . TRP A 1 3 ? 8.822 -2.904 -6.859 1.00 42.14 3 TRP P C 16
ATOM 7979 O O . TRP A 1 3 ? 9.287 -2.782 -7.993 1.00 11.04 3 TRP P O 16
ATOM 8000 N N . LEU A 1 4 ? 9.487 -3.450 -5.860 1.00 22.34 4 LEU P N 16
ATOM 8001 C CA . LEU A 1 4 ? 10.791 -4.037 -6.067 1.00 61.13 4 LEU P CA 16
ATOM 8002 C C . LEU A 1 4 ? 10.605 -5.389 -6.700 1.00 10.23 4 LEU P C 16
ATOM 8003 O O . LEU A 1 4 ? 10.426 -6.405 -6.017 1.00 4.32 4 LEU P O 16
ATOM 8019 N N . VAL A 1 5 ? 10.570 -5.377 -8.002 1.00 4.45 5 VAL P N 16
ATOM 8020 C CA . VAL A 1 5 ? 10.282 -6.547 -8.785 1.00 60.22 5 VAL P CA 16
ATOM 8021 C C . VAL A 1 5 ? 11.383 -7.601 -8.708 1.00 71.43 5 VAL P C 16
ATOM 8022 O O . VAL A 1 5 ? 12.597 -7.279 -8.702 1.00 1.11 5 VAL P O 16
ATOM 8035 N N . PRO A 1 6 ? 10.983 -8.872 -8.609 1.00 3.34 6 PRO P N 16
ATOM 8036 C CA . PRO A 1 6 ? 11.908 -9.979 -8.661 1.00 75.43 6 PRO P CA 16
ATOM 8037 C C . PRO A 1 6 ? 12.380 -10.197 -10.092 1.00 51.34 6 PRO P C 16
ATOM 8038 O O . PRO A 1 6 ? 11.952 -9.497 -11.029 1.00 70.34 6 PRO P O 16
ATOM 8049 N N . SER A 1 7 ? 13.262 -11.110 -10.267 1.00 51.33 7 SER P N 16
ATOM 8050 C CA . SER A 1 7 ? 13.792 -11.415 -11.561 1.00 14.55 7 SER P CA 16
ATOM 8051 C C . SER A 1 7 ? 12.819 -12.309 -12.324 1.00 14.43 7 SER P C 16
ATOM 8052 O O . SER A 1 7 ? 11.691 -12.542 -11.856 1.00 53.12 7 SER P O 16
ATOM 8059 N N . GLN A 1 8 ? 13.202 -12.771 -13.499 1.00 42.15 8 GLN P N 16
ATOM 8060 C CA . GLN A 1 8 ? 12.320 -13.591 -14.301 1.00 13.45 8 GLN P CA 16
ATOM 8061 C C . GLN A 1 8 ? 12.132 -15.002 -13.732 1.00 22.11 8 GLN P C 16
ATOM 8062 O O . GLN A 1 8 ? 12.773 -15.978 -14.144 1.00 33.32 8 GLN P O 16
ATOM 8076 N N . ILE A 1 9 ? 11.301 -15.073 -12.732 1.00 75.12 9 ILE P N 16
ATOM 8077 C CA . ILE A 1 9 ? 10.981 -16.298 -12.085 1.00 55.35 9 ILE P CA 16
ATOM 8078 C C . ILE A 1 9 ? 9.688 -16.787 -12.677 1.00 21.03 9 ILE P C 16
ATOM 8079 O O . ILE A 1 9 ? 8.785 -15.992 -12.985 1.00 41.52 9 ILE P O 16
ATOM 8095 N N . THR A 1 10 ? 9.604 -18.041 -12.871 1.00 11.43 10 THR P N 16
ATOM 8096 C CA . THR A 1 10 ? 8.454 -18.636 -13.459 1.00 14.14 10 THR P CA 16
ATOM 8097 C C . THR A 1 10 ? 7.746 -19.428 -12.386 1.00 65.34 10 THR P C 16
ATOM 8098 O O . THR A 1 10 ? 8.334 -19.725 -11.351 1.00 13.10 10 THR P O 16
ATOM 8109 N N . THR A 1 11 ? 6.524 -19.734 -12.608 1.00 54.44 11 THR P N 16
ATOM 8110 C CA . THR A 1 11 ? 5.794 -20.541 -11.725 1.00 53.32 11 THR P CA 16
ATOM 8111 C C . THR A 1 11 ? 5.737 -21.941 -12.317 1.00 63.21 11 THR P C 16
ATOM 8112 O O . THR A 1 11 ? 5.783 -22.096 -13.542 1.00 51.23 11 THR P O 16
ATOM 8123 N N . CYS A 1 12 ? 5.702 -22.942 -11.497 1.00 73.35 12 CYS P N 16
ATOM 8124 C CA . CYS A 1 12 ? 5.611 -24.285 -11.995 1.00 30.51 12 CYS P CA 16
ATOM 8125 C C . CYS A 1 12 ? 4.179 -24.557 -12.399 1.00 71.44 12 CYS P C 16
ATOM 8126 O O . CYS A 1 12 ? 3.303 -24.686 -11.550 1.00 12.04 12 CYS P O 16
ATOM 8133 N N . CYS A 1 13 ? 3.937 -24.511 -13.707 1.00 53.13 13 CYS P N 16
ATOM 8134 C CA . CYS A 1 13 ? 2.626 -24.757 -14.320 1.00 3.34 13 CYS P CA 16
ATOM 8135 C C . CYS A 1 13 ? 1.638 -23.661 -13.940 1.00 20.22 13 CYS P C 16
ATOM 8136 O O . CYS A 1 13 ? 0.428 -23.850 -14.001 1.00 21.01 13 CYS P O 16
ATOM 8143 N N . GLY A 1 14 ? 2.158 -22.505 -13.578 1.00 12.55 14 GLY P N 16
ATOM 8144 C CA . GLY A 1 14 ? 1.311 -21.406 -13.179 1.00 43.41 14 GLY P CA 16
ATOM 8145 C C . GLY A 1 14 ? 0.910 -21.474 -11.718 1.00 11.15 14 GLY P C 16
ATOM 8146 O O . GLY A 1 14 ? 0.046 -20.724 -11.279 1.00 23.44 14 GLY P O 16
ATOM 8150 N N . TYR A 1 15 ? 1.531 -22.364 -10.962 1.00 53.01 15 TYR P N 16
ATOM 8151 C CA . TYR A 1 15 ? 1.182 -22.529 -9.562 1.00 55.22 15 TYR P CA 16
ATOM 8152 C C . TYR A 1 15 ? 2.000 -21.646 -8.629 1.00 63.34 15 TYR P C 16
ATOM 8153 O O . TYR A 1 15 ? 1.568 -20.561 -8.252 1.00 3.31 15 TYR P O 16
ATOM 8171 N N . ASN A 1 16 ? 3.158 -22.104 -8.281 1.00 55.13 16 ASN P N 16
ATOM 8172 C CA . ASN A 1 16 ? 4.049 -21.415 -7.358 1.00 74.34 16 ASN P CA 16
ATOM 8173 C C . ASN A 1 16 ? 5.336 -21.082 -8.048 1.00 3.45 16 ASN P C 16
ATOM 8174 O O . ASN A 1 16 ? 5.816 -21.863 -8.856 1.00 64.32 16 ASN P O 16
ATOM 8200 N N . GLY A 1 18 ? 8.127 -20.638 -6.388 1.00 3.43 18 GLY P N 16
ATOM 8201 C CA . GLY A 1 18 ? 9.192 -21.291 -5.661 1.00 0.33 18 GLY P CA 16
ATOM 8202 C C . GLY A 1 18 ? 9.663 -22.496 -6.428 1.00 64.44 18 GLY P C 16
ATOM 8203 O O . GLY A 1 18 ? 10.834 -22.884 -6.370 1.00 61.33 18 GLY P O 16
ATOM 8207 N N . THR A 1 19 ? 8.765 -23.041 -7.193 1.00 53.33 19 THR P N 16
ATOM 8208 C CA . THR A 1 19 ? 9.031 -24.160 -8.013 1.00 25.03 19 THR P CA 16
ATOM 8209 C C . THR A 1 19 ? 8.995 -23.738 -9.479 1.00 45.23 19 THR P C 16
ATOM 8210 O O . THR A 1 19 ? 8.214 -22.879 -9.868 1.00 3.42 19 THR P O 16
ATOM 8221 N N . MET A 1 20 ? 9.847 -24.310 -10.265 1.00 42.13 20 MET P N 16
ATOM 8222 C CA . MET A 1 20 ? 9.946 -23.994 -11.674 1.00 33.12 20 MET P CA 16
ATOM 8223 C C . MET A 1 20 ? 10.092 -25.239 -12.446 1.00 31.32 20 MET P C 16
ATOM 8224 O O . MET A 1 20 ? 11.028 -26.008 -12.235 1.00 2.41 20 MET P O 16
ATOM 8238 N N . CYS A 1 21 ? 9.198 -25.438 -13.323 1.00 40.51 21 CYS P N 16
ATOM 8239 C CA . CYS A 1 21 ? 9.189 -26.618 -14.125 1.00 61.15 21 CYS P CA 16
ATOM 8240 C C . CYS A 1 21 ? 8.829 -26.252 -15.554 1.00 43.33 21 CYS P C 16
ATOM 8241 O O . CYS A 1 21 ? 8.136 -25.239 -15.781 1.00 34.52 21 CYS P O 16
ATOM 8263 N N . SER A 1 23 ? 6.936 -26.560 -19.215 1.00 31.00 23 SER P N 16
ATOM 8264 C CA . SER A 1 23 ? 5.537 -26.798 -19.565 1.00 43.53 23 SER P CA 16
ATOM 8265 C C . SER A 1 23 ? 5.285 -28.281 -19.896 1.00 12.53 23 SER P C 16
ATOM 8266 O O . SER A 1 23 ? 4.194 -28.793 -19.651 1.00 52.12 23 SER P O 16
ATOM 8274 N N . CYS A 1 24 ? 6.302 -28.976 -20.408 1.00 13.32 24 CYS P N 16
ATOM 8275 C CA . CYS A 1 24 ? 6.189 -30.413 -20.696 1.00 62.14 24 CYS P CA 16
ATOM 8276 C C . CYS A 1 24 ? 5.881 -31.205 -19.418 1.00 61.33 24 CYS P C 16
ATOM 8277 O O . CYS A 1 24 ? 5.198 -32.210 -19.452 1.00 72.35 24 CYS P O 16
ATOM 8284 N N . MET A 1 25 ? 6.311 -30.689 -18.276 1.00 23.51 25 MET P N 16
ATOM 8285 C CA . MET A 1 25 ? 6.081 -31.365 -17.005 1.00 11.32 25 MET P CA 16
ATOM 8286 C C . MET A 1 25 ? 4.665 -31.093 -16.516 1.00 11.31 25 MET P C 16
ATOM 8287 O O . MET A 1 25 ? 4.194 -31.695 -15.552 1.00 51.42 25 MET P O 16
ATOM 8301 N N . CYS A 1 26 ? 4.003 -30.190 -17.187 1.00 52.21 26 CYS P N 16
ATOM 8302 C CA . CYS A 1 26 ? 2.657 -29.795 -16.842 1.00 12.10 26 CYS P CA 16
ATOM 8303 C C . CYS A 1 26 ? 1.658 -30.514 -17.738 1.00 60.21 26 CYS P C 16
ATOM 8304 O O . CYS A 1 26 ? 0.705 -31.117 -17.271 1.00 2.53 26 CYS P O 16
ATOM 8311 N N . THR A 1 27 ? 1.906 -30.470 -19.024 1.00 53.52 27 THR P N 16
ATOM 8312 C CA . THR A 1 27 ? 0.995 -31.007 -20.006 1.00 44.32 27 THR P CA 16
ATOM 8313 C C . THR A 1 27 ? 1.287 -32.470 -20.309 1.00 2.04 27 THR P C 16
ATOM 8314 O O . THR A 1 27 ? 0.458 -33.167 -20.911 1.00 24.24 27 THR P O 16
ATOM 8325 N N . ASN A 1 28 ? 2.486 -32.911 -19.913 1.00 2.45 28 ASN P N 16
ATOM 8326 C CA . ASN A 1 28 ? 3.025 -34.261 -20.194 1.00 21.10 28 ASN P CA 16
ATOM 8327 C C . ASN A 1 28 ? 3.333 -34.381 -21.675 1.00 63.35 28 ASN P C 16
ATOM 8328 O O . ASN A 1 28 ? 3.567 -35.470 -22.210 1.00 62.21 28 ASN P O 16
ATOM 8339 N N . THR A 1 29 ? 3.379 -33.241 -22.330 1.00 3.21 29 THR P N 16
ATOM 8340 C CA . THR A 1 29 ? 3.603 -33.174 -23.732 1.00 5.55 29 THR P CA 16
ATOM 8341 C C . THR A 1 29 ? 4.736 -32.181 -24.018 1.00 51.15 29 THR P C 16
ATOM 8342 O O . THR A 1 29 ? 4.596 -30.982 -23.785 1.00 44.03 29 THR P O 16
ATOM 8353 N N . CYS A 1 30 ? 5.861 -32.691 -24.448 1.00 30.02 30 CYS P N 16
ATOM 8354 C CA . CYS A 1 30 ? 7.005 -31.850 -24.798 1.00 15.12 30 CYS P CA 16
ATOM 8355 C C . CYS A 1 30 ? 6.854 -31.239 -26.189 1.00 24.14 30 CYS P C 16
ATOM 8356 O O . CYS A 1 30 ? 5.775 -31.341 -26.826 1.00 14.33 30 CYS P O 16
ATOM 8481 N N . ALA A 1 1 ? -5.769 -4.761 -3.374 1.00 64.24 1 ALA P N 17
ATOM 8482 C CA . ALA A 1 1 ? -4.343 -4.639 -3.071 1.00 53.25 1 ALA P CA 17
ATOM 8483 C C . ALA A 1 1 ? -3.498 -5.033 -4.289 1.00 62.30 1 ALA P C 17
ATOM 8484 O O . ALA A 1 1 ? -3.877 -5.959 -5.035 1.00 32.01 1 ALA P O 17
ATOM 8506 N N . TRP A 1 3 ? -0.935 -6.670 -6.740 1.00 62.44 3 TRP P N 17
ATOM 8507 C CA . TRP A 1 3 ? -0.326 -7.946 -6.877 1.00 31.25 3 TRP P CA 17
ATOM 8508 C C . TRP A 1 3 ? 1.066 -7.711 -7.405 1.00 73.22 3 TRP P C 17
ATOM 8509 O O . TRP A 1 3 ? 1.239 -7.120 -8.489 1.00 35.23 3 TRP P O 17
ATOM 8530 N N . LEU A 1 4 ? 2.037 -8.128 -6.662 1.00 34.04 4 LEU P N 17
ATOM 8531 C CA . LEU A 1 4 ? 3.408 -7.904 -7.002 1.00 0.42 4 LEU P CA 17
ATOM 8532 C C . LEU A 1 4 ? 3.858 -8.933 -7.993 1.00 31.24 4 LEU P C 17
ATOM 8533 O O . LEU A 1 4 ? 4.107 -10.089 -7.642 1.00 1.20 4 LEU P O 17
ATOM 8549 N N . VAL A 1 5 ? 3.918 -8.539 -9.233 1.00 21.32 5 VAL P N 17
ATOM 8550 C CA . VAL A 1 5 ? 4.355 -9.433 -10.260 1.00 54.23 5 VAL P CA 17
ATOM 8551 C C . VAL A 1 5 ? 5.864 -9.548 -10.238 1.00 43.53 5 VAL P C 17
ATOM 8552 O O . VAL A 1 5 ? 6.579 -8.537 -10.118 1.00 3.32 5 VAL P O 17
ATOM 8565 N N . PRO A 1 6 ? 6.380 -10.768 -10.290 1.00 51.11 6 PRO P N 17
ATOM 8566 C CA . PRO A 1 6 ? 7.806 -10.995 -10.316 1.00 30.14 6 PRO P CA 17
ATOM 8567 C C . PRO A 1 6 ? 8.379 -10.647 -11.683 1.00 72.34 6 PRO P C 17
ATOM 8568 O O . PRO A 1 6 ? 7.688 -10.107 -12.552 1.00 13.31 6 PRO P O 17
ATOM 8579 N N . SER A 1 7 ? 9.619 -10.915 -11.860 1.00 42.42 7 SER P N 17
ATOM 8580 C CA . SER A 1 7 ? 10.277 -10.669 -13.106 1.00 74.14 7 SER P CA 17
ATOM 8581 C C . SER A 1 7 ? 9.956 -11.825 -14.069 1.00 23.41 7 SER P C 17
ATOM 8582 O O . SER A 1 7 ? 8.947 -12.548 -13.888 1.00 21.34 7 SER P O 17
ATOM 8589 N N . GLN A 1 8 ? 10.762 -12.014 -15.074 1.00 40.34 8 GLN P N 17
ATOM 8590 C CA . GLN A 1 8 ? 10.546 -13.114 -15.996 1.00 55.34 8 GLN P CA 17
ATOM 8591 C C . GLN A 1 8 ? 11.075 -14.433 -15.425 1.00 11.33 8 GLN P C 17
ATOM 8592 O O . GLN A 1 8 ? 12.133 -14.955 -15.818 1.00 21.31 8 GLN P O 17
ATOM 8606 N N . ILE A 1 9 ? 10.351 -14.923 -14.459 1.00 11.45 9 ILE P N 17
ATOM 8607 C CA . ILE A 1 9 ? 10.697 -16.112 -13.737 1.00 24.21 9 ILE P CA 17
ATOM 8608 C C . ILE A 1 9 ? 9.719 -17.194 -14.133 1.00 75.53 9 ILE P C 17
ATOM 8609 O O . ILE A 1 9 ? 8.569 -16.899 -14.459 1.00 22.41 9 ILE P O 17
ATOM 8625 N N . THR A 1 10 ? 10.156 -18.410 -14.122 1.00 72.44 10 THR P N 17
ATOM 8626 C CA . THR A 1 10 ? 9.320 -19.503 -14.495 1.00 35.23 10 THR P CA 17
ATOM 8627 C C . THR A 1 10 ? 8.483 -19.902 -13.294 1.00 65.31 10 THR P C 17
ATOM 8628 O O . THR A 1 10 ? 8.935 -19.794 -12.158 1.00 22.34 10 THR P O 17
ATOM 8639 N N . THR A 1 11 ? 7.292 -20.307 -13.538 1.00 73.13 11 THR P N 17
ATOM 8640 C CA . THR A 1 11 ? 6.461 -20.825 -12.515 1.00 25.03 11 THR P CA 17
ATOM 8641 C C . THR A 1 11 ? 6.444 -22.315 -12.682 1.00 63.40 11 THR P C 17
ATOM 8642 O O . THR A 1 11 ? 6.846 -22.840 -13.736 1.00 4.21 11 THR P O 17
ATOM 8653 N N . CYS A 1 12 ? 6.070 -23.008 -11.694 1.00 72.45 12 CYS P N 17
ATOM 8654 C CA . CYS A 1 12 ? 5.872 -24.389 -11.864 1.00 24.50 12 CYS P CA 17
ATOM 8655 C C . CYS A 1 12 ? 4.476 -24.590 -12.349 1.00 34.13 12 CYS P C 17
ATOM 8656 O O . CYS A 1 12 ? 3.543 -24.412 -11.601 1.00 10.25 12 CYS P O 17
ATOM 8663 N N . CYS A 1 13 ? 4.342 -24.789 -13.659 1.00 73.00 13 CYS P N 17
ATOM 8664 C CA . CYS A 1 13 ? 3.059 -25.111 -14.289 1.00 4.12 13 CYS P CA 17
ATOM 8665 C C . CYS A 1 13 ? 2.035 -23.998 -14.155 1.00 31.41 13 CYS P C 17
ATOM 8666 O O . CYS A 1 13 ? 0.833 -24.242 -14.194 1.00 32.02 13 CYS P O 17
ATOM 8673 N N . GLY A 1 14 ? 2.507 -22.773 -14.040 1.00 44.01 14 GLY P N 17
ATOM 8674 C CA . GLY A 1 14 ? 1.610 -21.650 -13.934 1.00 52.44 14 GLY P CA 17
ATOM 8675 C C . GLY A 1 14 ? 1.089 -21.453 -12.535 1.00 5.12 14 GLY P C 17
ATOM 8676 O O . GLY A 1 14 ? 0.111 -20.746 -12.335 1.00 0.52 14 GLY P O 17
ATOM 8680 N N . TYR A 1 15 ? 1.724 -22.074 -11.559 1.00 12.34 15 TYR P N 17
ATOM 8681 C CA . TYR A 1 15 ? 1.274 -21.935 -10.198 1.00 0.41 15 TYR P CA 17
ATOM 8682 C C . TYR A 1 15 ? 2.061 -20.865 -9.476 1.00 62.02 15 TYR P C 17
ATOM 8683 O O . TYR A 1 15 ? 1.662 -19.693 -9.431 1.00 12.24 15 TYR P O 17
ATOM 8701 N N . ASN A 1 16 ? 3.174 -21.257 -8.948 1.00 20.34 16 ASN P N 17
ATOM 8702 C CA . ASN A 1 16 ? 4.026 -20.395 -8.187 1.00 32.22 16 ASN P CA 17
ATOM 8703 C C . ASN A 1 16 ? 5.374 -20.325 -8.845 1.00 53.20 16 ASN P C 17
ATOM 8704 O O . ASN A 1 16 ? 5.868 -21.332 -9.365 1.00 72.33 16 ASN P O 17
ATOM 8730 N N . GLY A 1 18 ? 7.989 -19.766 -7.193 1.00 40.44 18 GLY P N 17
ATOM 8731 C CA . GLY A 1 18 ? 8.941 -20.268 -6.213 1.00 71.00 18 GLY P CA 17
ATOM 8732 C C . GLY A 1 18 ? 9.493 -21.612 -6.636 1.00 70.51 18 GLY P C 17
ATOM 8733 O O . GLY A 1 18 ? 10.494 -22.092 -6.103 1.00 0.33 18 GLY P O 17
ATOM 8737 N N . THR A 1 19 ? 8.820 -22.206 -7.577 1.00 21.41 19 THR P N 17
ATOM 8738 C CA . THR A 1 19 ? 9.181 -23.445 -8.183 1.00 31.33 19 THR P CA 17
ATOM 8739 C C . THR A 1 19 ? 9.126 -23.243 -9.676 1.00 1.41 19 THR P C 17
ATOM 8740 O O . THR A 1 19 ? 8.480 -22.301 -10.141 1.00 14.35 19 THR P O 17
ATOM 8751 N N . MET A 1 20 ? 9.786 -24.070 -10.434 1.00 33.33 20 MET P N 17
ATOM 8752 C CA . MET A 1 20 ? 9.770 -23.904 -11.864 1.00 52.24 20 MET P CA 17
ATOM 8753 C C . MET A 1 20 ? 9.538 -25.200 -12.519 1.00 53.10 20 MET P C 17
ATOM 8754 O O . MET A 1 20 ? 10.191 -26.178 -12.231 1.00 35.12 20 MET P O 17
ATOM 8768 N N . CYS A 1 21 ? 8.621 -25.203 -13.392 1.00 74.31 21 CYS P N 17
ATOM 8769 C CA . CYS A 1 21 ? 8.273 -26.394 -14.135 1.00 45.23 21 CYS P CA 17
ATOM 8770 C C . CYS A 1 21 ? 7.942 -26.020 -15.558 1.00 45.14 21 CYS P C 17
ATOM 8771 O O . CYS A 1 21 ? 7.028 -25.221 -15.790 1.00 65.22 21 CYS P O 17
ATOM 8793 N N . SER A 1 23 ? 6.629 -26.356 -19.462 1.00 43.14 23 SER P N 17
ATOM 8794 C CA . SER A 1 23 ? 5.374 -26.779 -20.067 1.00 63.42 23 SER P CA 17
ATOM 8795 C C . SER A 1 23 ? 5.283 -28.305 -20.245 1.00 42.51 23 SER P C 17
ATOM 8796 O O . SER A 1 23 ? 4.243 -28.895 -19.983 1.00 50.44 23 SER P O 17
ATOM 8804 N N . CYS A 1 24 ? 6.386 -28.924 -20.626 1.00 52.23 24 CYS P N 17
ATOM 8805 C CA . CYS A 1 24 ? 6.487 -30.386 -20.787 1.00 3.34 24 CYS P CA 17
ATOM 8806 C C . CYS A 1 24 ? 6.010 -31.140 -19.529 1.00 61.32 24 CYS P C 17
ATOM 8807 O O . CYS A 1 24 ? 5.325 -32.157 -19.619 1.00 21.31 24 CYS P O 17
ATOM 8814 N N . MET A 1 25 ? 6.279 -30.570 -18.376 1.00 45.43 25 MET P N 17
ATOM 8815 C CA . MET A 1 25 ? 5.984 -31.210 -17.100 1.00 74.31 25 MET P CA 17
ATOM 8816 C C . MET A 1 25 ? 4.649 -30.735 -16.570 1.00 42.10 25 MET P C 17
ATOM 8817 O O . MET A 1 25 ? 4.260 -31.047 -15.444 1.00 42.31 25 MET P O 17
ATOM 8831 N N . CYS A 1 26 ? 3.967 -29.972 -17.367 1.00 12.45 26 CYS P N 17
ATOM 8832 C CA . CYS A 1 26 ? 2.725 -29.377 -16.960 1.00 21.11 26 CYS P CA 17
ATOM 8833 C C . CYS A 1 26 ? 1.575 -29.779 -17.868 1.00 13.02 26 CYS P C 17
ATOM 8834 O O . CYS A 1 26 ? 0.531 -30.223 -17.398 1.00 43.12 26 CYS P O 17
ATOM 8841 N N . THR A 1 27 ? 1.762 -29.653 -19.164 1.00 72.12 27 THR P N 17
ATOM 8842 C CA . THR A 1 27 ? 0.720 -29.984 -20.099 1.00 72.31 27 THR P CA 17
ATOM 8843 C C . THR A 1 27 ? 0.894 -31.407 -20.589 1.00 22.13 27 THR P C 17
ATOM 8844 O O . THR A 1 27 ? 0.046 -31.947 -21.294 1.00 41.44 27 THR P O 17
ATOM 8855 N N . ASN A 1 28 ? 2.030 -32.013 -20.194 1.00 43.32 28 ASN P N 17
ATOM 8856 C CA . ASN A 1 28 ? 2.431 -33.391 -20.558 1.00 55.13 28 ASN P CA 17
ATOM 8857 C C . ASN A 1 28 ? 2.849 -33.477 -22.021 1.00 33.53 28 ASN P C 17
ATOM 8858 O O . ASN A 1 28 ? 3.224 -34.541 -22.508 1.00 1.01 28 ASN P O 17
ATOM 8869 N N . THR A 1 29 ? 2.808 -32.357 -22.712 1.00 2.11 29 THR P N 17
ATOM 8870 C CA . THR A 1 29 ? 3.194 -32.304 -24.096 1.00 4.24 29 THR P CA 17
ATOM 8871 C C . THR A 1 29 ? 4.560 -31.687 -24.221 1.00 62.21 29 THR P C 17
ATOM 8872 O O . THR A 1 29 ? 4.758 -30.502 -23.899 1.00 11.31 29 THR P O 17
ATOM 8883 N N . CYS A 1 30 ? 5.490 -32.474 -24.642 1.00 40.24 30 CYS P N 17
ATOM 8884 C CA . CYS A 1 30 ? 6.862 -32.060 -24.741 1.00 41.24 30 CYS P CA 17
ATOM 8885 C C . CYS A 1 30 ? 7.288 -32.032 -26.191 1.00 11.30 30 CYS P C 17
ATOM 8886 O O . CYS A 1 30 ? 6.507 -32.418 -27.091 1.00 40.54 30 CYS P O 17
ATOM 9011 N N . ALA A 1 1 ? -1.583 -2.801 -5.452 1.00 72.22 1 ALA P N 18
ATOM 9012 C CA . ALA A 1 1 ? -0.254 -3.099 -4.937 1.00 74.41 1 ALA P CA 18
ATOM 9013 C C . ALA A 1 1 ? 0.623 -3.684 -6.046 1.00 13.41 1 ALA P C 18
ATOM 9014 O O . ALA A 1 1 ? 0.179 -4.602 -6.769 1.00 33.54 1 ALA P O 18
ATOM 9036 N N . TRP A 1 3 ? 3.350 -5.918 -7.779 1.00 11.20 3 TRP P N 18
ATOM 9037 C CA . TRP A 1 3 ? 3.920 -7.205 -7.542 1.00 60.14 3 TRP P CA 18
ATOM 9038 C C . TRP A 1 3 ? 5.337 -7.187 -8.038 1.00 30.03 3 TRP P C 18
ATOM 9039 O O . TRP A 1 3 ? 5.589 -6.827 -9.193 1.00 64.22 3 TRP P O 18
ATOM 9060 N N . LEU A 1 4 ? 6.255 -7.492 -7.168 1.00 33.23 4 LEU P N 18
ATOM 9061 C CA . LEU A 1 4 ? 7.653 -7.552 -7.520 1.00 54.23 4 LEU P CA 18
ATOM 9062 C C . LEU A 1 4 ? 7.889 -8.764 -8.386 1.00 74.21 4 LEU P C 18
ATOM 9063 O O . LEU A 1 4 ? 7.904 -9.905 -7.910 1.00 41.41 4 LEU P O 18
ATOM 9079 N N . VAL A 1 5 ? 8.040 -8.519 -9.656 1.00 12.23 5 VAL P N 18
ATOM 9080 C CA . VAL A 1 5 ? 8.128 -9.572 -10.627 1.00 12.23 5 VAL P CA 18
ATOM 9081 C C . VAL A 1 5 ? 9.544 -10.118 -10.756 1.00 1.52 5 VAL P C 18
ATOM 9082 O O . VAL A 1 5 ? 10.528 -9.350 -10.771 1.00 44.20 5 VAL P O 18
ATOM 9095 N N . PRO A 1 6 ? 9.666 -11.450 -10.840 1.00 44.11 6 PRO P N 18
ATOM 9096 C CA . PRO A 1 6 ? 10.952 -12.114 -10.962 1.00 44.52 6 PRO P CA 18
ATOM 9097 C C . PRO A 1 6 ? 11.580 -11.896 -12.321 1.00 43.42 6 PRO P C 18
ATOM 9098 O O . PRO A 1 6 ? 10.967 -11.321 -13.235 1.00 73.20 6 PRO P O 18
ATOM 9109 N N . SER A 1 7 ? 12.783 -12.324 -12.445 1.00 34.13 7 SER P N 18
ATOM 9110 C CA . SER A 1 7 ? 13.530 -12.222 -13.650 1.00 61.31 7 SER P CA 18
ATOM 9111 C C . SER A 1 7 ? 13.228 -13.431 -14.545 1.00 54.41 7 SER P C 18
ATOM 9112 O O . SER A 1 7 ? 12.136 -14.008 -14.444 1.00 44.12 7 SER P O 18
ATOM 9119 N N . GLN A 1 8 ? 14.140 -13.792 -15.449 1.00 24.34 8 GLN P N 18
ATOM 9120 C CA . GLN A 1 8 ? 13.921 -14.950 -16.295 1.00 1.31 8 GLN P CA 18
ATOM 9121 C C . GLN A 1 8 ? 13.804 -16.265 -15.519 1.00 32.11 8 GLN P C 18
ATOM 9122 O O . GLN A 1 8 ? 14.784 -16.862 -15.105 1.00 1.14 8 GLN P O 18
ATOM 9136 N N . ILE A 1 9 ? 12.580 -16.620 -15.226 1.00 64.44 9 ILE P N 18
ATOM 9137 C CA . ILE A 1 9 ? 12.222 -17.859 -14.597 1.00 24.43 9 ILE P CA 18
ATOM 9138 C C . ILE A 1 9 ? 10.958 -18.318 -15.300 1.00 60.15 9 ILE P C 18
ATOM 9139 O O . ILE A 1 9 ? 10.227 -17.489 -15.846 1.00 41.01 9 ILE P O 18
ATOM 9155 N N . THR A 1 10 ? 10.746 -19.586 -15.370 1.00 24.31 10 THR P N 18
ATOM 9156 C CA . THR A 1 10 ? 9.529 -20.107 -15.927 1.00 21.42 10 THR P CA 18
ATOM 9157 C C . THR A 1 10 ? 8.605 -20.397 -14.754 1.00 65.42 10 THR P C 18
ATOM 9158 O O . THR A 1 10 ? 9.085 -20.756 -13.678 1.00 43.55 10 THR P O 18
ATOM 9169 N N . THR A 1 11 ? 7.323 -20.258 -14.936 1.00 22.23 11 THR P N 18
ATOM 9170 C CA . THR A 1 11 ? 6.423 -20.546 -13.866 1.00 52.32 11 THR P CA 18
ATOM 9171 C C . THR A 1 11 ? 6.113 -22.020 -13.903 1.00 5.21 11 THR P C 18
ATOM 9172 O O . THR A 1 11 ? 6.051 -22.618 -14.991 1.00 72.10 11 THR P O 18
ATOM 9183 N N . CYS A 1 12 ? 5.942 -22.614 -12.766 1.00 34.44 12 CYS P N 18
ATOM 9184 C CA . CYS A 1 12 ? 5.696 -24.015 -12.718 1.00 20.23 12 CYS P CA 18
ATOM 9185 C C . CYS A 1 12 ? 4.245 -24.269 -13.052 1.00 74.20 12 CYS P C 18
ATOM 9186 O O . CYS A 1 12 ? 3.367 -23.983 -12.252 1.00 12.23 12 CYS P O 18
ATOM 9193 N N . CYS A 1 13 ? 4.008 -24.658 -14.306 1.00 33.11 13 CYS P N 18
ATOM 9194 C CA . CYS A 1 13 ? 2.678 -25.031 -14.823 1.00 42.44 13 CYS P CA 18
ATOM 9195 C C . CYS A 1 13 ? 1.753 -23.821 -14.897 1.00 40.15 13 CYS P C 18
ATOM 9196 O O . CYS A 1 13 ? 0.516 -23.948 -14.938 1.00 13.12 13 CYS P O 18
ATOM 9203 N N . GLY A 1 14 ? 2.359 -22.646 -14.953 1.00 21.43 14 GLY P N 18
ATOM 9204 C CA . GLY A 1 14 ? 1.608 -21.418 -14.995 1.00 24.12 14 GLY P CA 18
ATOM 9205 C C . GLY A 1 14 ? 1.094 -21.037 -13.628 1.00 72.12 14 GLY P C 18
ATOM 9206 O O . GLY A 1 14 ? 0.061 -20.384 -13.501 1.00 21.23 14 GLY P O 18
ATOM 9210 N N . TYR A 1 15 ? 1.774 -21.493 -12.599 1.00 10.15 15 TYR P N 18
ATOM 9211 C CA . TYR A 1 15 ? 1.383 -21.177 -11.251 1.00 22.24 15 TYR P CA 18
ATOM 9212 C C . TYR A 1 15 ? 2.228 -20.095 -10.636 1.00 32.14 15 TYR P C 18
ATOM 9213 O O . TYR A 1 15 ? 2.014 -18.918 -10.880 1.00 42.23 15 TYR P O 18
ATOM 9231 N N . ASN A 1 16 ? 3.213 -20.496 -9.886 1.00 3.13 16 ASN P N 18
ATOM 9232 C CA . ASN A 1 16 ? 4.036 -19.562 -9.150 1.00 4.41 16 ASN P CA 18
ATOM 9233 C C . ASN A 1 16 ? 5.292 -19.271 -9.910 1.00 1.13 16 ASN P C 18
ATOM 9234 O O . ASN A 1 16 ? 5.818 -20.146 -10.607 1.00 74.14 16 ASN P O 18
ATOM 9260 N N . GLY A 1 18 ? 8.013 -18.390 -8.333 1.00 41.15 18 GLY P N 18
ATOM 9261 C CA . GLY A 1 18 ? 9.105 -18.757 -7.462 1.00 61.15 18 GLY P CA 18
ATOM 9262 C C . GLY A 1 18 ? 9.474 -20.199 -7.631 1.00 52.33 18 GLY P C 18
ATOM 9263 O O . GLY A 1 18 ? 10.499 -20.662 -7.128 1.00 3.12 18 GLY P O 18
ATOM 9267 N N . THR A 1 19 ? 8.653 -20.907 -8.339 1.00 34.02 19 THR P N 18
ATOM 9268 C CA . THR A 1 19 ? 8.870 -22.298 -8.584 1.00 41.02 19 THR P CA 18
ATOM 9269 C C . THR A 1 19 ? 8.871 -22.574 -10.063 1.00 61.23 19 THR P C 18
ATOM 9270 O O . THR A 1 19 ? 8.060 -22.027 -10.803 1.00 33.31 19 THR P O 18
ATOM 9281 N N . MET A 1 20 ? 9.760 -23.424 -10.488 1.00 41.05 20 MET P N 18
ATOM 9282 C CA . MET A 1 20 ? 9.953 -23.685 -11.885 1.00 72.44 20 MET P CA 18
ATOM 9283 C C . MET A 1 20 ? 9.964 -25.178 -12.124 1.00 44.51 20 MET P C 18
ATOM 9284 O O . MET A 1 20 ? 10.501 -25.945 -11.324 1.00 73.43 20 MET P O 18
ATOM 9298 N N . CYS A 1 21 ? 9.326 -25.568 -13.180 1.00 51.01 21 CYS P N 18
ATOM 9299 C CA . CYS A 1 21 ? 9.286 -26.911 -13.650 1.00 34.25 21 CYS P CA 18
ATOM 9300 C C . CYS A 1 21 ? 9.017 -26.790 -15.134 1.00 53.31 21 CYS P C 18
ATOM 9301 O O . CYS A 1 21 ? 8.457 -25.754 -15.559 1.00 23.50 21 CYS P O 18
ATOM 9323 N N . SER A 1 23 ? 7.311 -27.104 -18.765 1.00 34.11 23 SER P N 18
ATOM 9324 C CA . SER A 1 23 ? 5.934 -27.106 -19.203 1.00 74.02 23 SER P CA 18
ATOM 9325 C C . SER A 1 23 ? 5.522 -28.525 -19.610 1.00 52.33 23 SER P C 18
ATOM 9326 O O . SER A 1 23 ? 4.368 -28.929 -19.429 1.00 53.11 23 SER P O 18
ATOM 9334 N N . CYS A 1 24 ? 6.507 -29.297 -20.063 1.00 23.34 24 CYS P N 18
ATOM 9335 C CA . CYS A 1 24 ? 6.291 -30.648 -20.518 1.00 42.04 24 CYS P CA 18
ATOM 9336 C C . CYS A 1 24 ? 5.830 -31.564 -19.381 1.00 63.43 24 CYS P C 18
ATOM 9337 O O . CYS A 1 24 ? 5.153 -32.554 -19.620 1.00 12.11 24 CYS P O 18
ATOM 9344 N N . MET A 1 25 ? 6.150 -31.227 -18.138 1.00 33.24 25 MET P N 18
ATOM 9345 C CA . MET A 1 25 ? 5.714 -32.064 -17.044 1.00 31.20 25 MET P CA 18
ATOM 9346 C C . MET A 1 25 ? 4.322 -31.684 -16.586 1.00 71.51 25 MET P C 18
ATOM 9347 O O . MET A 1 25 ? 3.641 -32.448 -15.912 1.00 24.02 25 MET P O 18
ATOM 9361 N N . CYS A 1 26 ? 3.893 -30.522 -17.004 1.00 65.51 26 CYS P N 18
ATOM 9362 C CA . CYS A 1 26 ? 2.607 -29.989 -16.628 1.00 21.32 26 CYS P CA 18
ATOM 9363 C C . CYS A 1 26 ? 1.520 -30.499 -17.564 1.00 72.01 26 CYS P C 18
ATOM 9364 O O . CYS A 1 26 ? 0.466 -30.979 -17.122 1.00 54.10 26 CYS P O 18
ATOM 9371 N N . THR A 1 27 ? 1.770 -30.403 -18.846 1.00 3.45 27 THR P N 18
ATOM 9372 C CA . THR A 1 27 ? 0.818 -30.834 -19.836 1.00 62.42 27 THR P CA 18
ATOM 9373 C C . THR A 1 27 ? 1.059 -32.273 -20.246 1.00 74.55 27 THR P C 18
ATOM 9374 O O . THR A 1 27 ? 0.179 -32.921 -20.810 1.00 71.21 27 THR P O 18
ATOM 9385 N N . ASN A 1 28 ? 2.261 -32.758 -19.950 1.00 40.53 28 ASN P N 18
ATOM 9386 C CA . ASN A 1 28 ? 2.725 -34.102 -20.337 1.00 35.22 28 ASN P CA 18
ATOM 9387 C C . ASN A 1 28 ? 2.983 -34.159 -21.835 1.00 12.03 28 ASN P C 18
ATOM 9388 O O . ASN A 1 28 ? 3.141 -35.228 -22.425 1.00 22.55 28 ASN P O 18
ATOM 9399 N N . THR A 1 29 ? 3.079 -32.982 -22.421 1.00 14.01 29 THR P N 18
ATOM 9400 C CA . THR A 1 29 ? 3.389 -32.807 -23.802 1.00 11.01 29 THR P CA 18
ATOM 9401 C C . THR A 1 29 ? 4.459 -31.720 -23.878 1.00 32.45 29 THR P C 18
ATOM 9402 O O . THR A 1 29 ? 4.226 -30.585 -23.456 1.00 44.35 29 THR P O 18
ATOM 9413 N N . CYS A 1 30 ? 5.628 -32.075 -24.334 1.00 71.04 30 CYS P N 18
ATOM 9414 C CA . CYS A 1 30 ? 6.720 -31.125 -24.439 1.00 13.41 30 CYS P CA 18
ATOM 9415 C C . CYS A 1 30 ? 6.454 -30.122 -25.549 1.00 34.53 30 CYS P C 18
ATOM 9416 O O . CYS A 1 30 ? 5.910 -30.482 -26.613 1.00 12.21 30 CYS P O 18
ATOM 9541 N N . ALA A 1 1 ? -9.150 -5.328 -1.851 1.00 0.34 1 ALA P N 19
ATOM 9542 C CA . ALA A 1 1 ? -7.728 -5.638 -1.896 1.00 65.44 1 ALA P CA 19
ATOM 9543 C C . ALA A 1 1 ? -7.317 -6.041 -3.314 1.00 60.12 1 ALA P C 19
ATOM 9544 O O . ALA A 1 1 ? -8.070 -6.733 -4.009 1.00 73.23 1 ALA P O 19
ATOM 9566 N N . TRP A 1 3 ? -4.165 -7.431 -6.192 1.00 33.12 3 TRP P N 19
ATOM 9567 C CA . TRP A 1 3 ? -3.362 -8.604 -6.330 1.00 34.11 3 TRP P CA 19
ATOM 9568 C C . TRP A 1 3 ? -1.915 -8.206 -6.156 1.00 31.34 3 TRP P C 19
ATOM 9569 O O . TRP A 1 3 ? -1.453 -7.226 -6.763 1.00 21.42 3 TRP P O 19
ATOM 9590 N N . LEU A 1 4 ? -1.213 -8.893 -5.287 1.00 55.23 4 LEU P N 19
ATOM 9591 C CA . LEU A 1 4 ? 0.182 -8.590 -5.080 1.00 72.03 4 LEU P CA 19
ATOM 9592 C C . LEU A 1 4 ? 1.045 -9.363 -6.075 1.00 42.35 4 LEU P C 19
ATOM 9593 O O . LEU A 1 4 ? 1.323 -10.558 -5.908 1.00 12.35 4 LEU P O 19
ATOM 9609 N N . VAL A 1 5 ? 1.434 -8.685 -7.123 1.00 62.25 5 VAL P N 19
ATOM 9610 C CA . VAL A 1 5 ? 2.176 -9.292 -8.211 1.00 71.20 5 VAL P CA 19
ATOM 9611 C C . VAL A 1 5 ? 3.637 -9.553 -7.843 1.00 23.34 5 VAL P C 19
ATOM 9612 O O . VAL A 1 5 ? 4.276 -8.746 -7.149 1.00 43.52 5 VAL P O 19
ATOM 9625 N N . PRO A 1 6 ? 4.162 -10.712 -8.251 1.00 23.12 6 PRO P N 19
ATOM 9626 C CA . PRO A 1 6 ? 5.559 -11.047 -8.056 1.00 62.30 6 PRO P CA 19
ATOM 9627 C C . PRO A 1 6 ? 6.446 -10.411 -9.135 1.00 53.41 6 PRO P C 19
ATOM 9628 O O . PRO A 1 6 ? 5.991 -9.601 -9.941 1.00 50.43 6 PRO P O 19
ATOM 9639 N N . SER A 1 7 ? 7.687 -10.760 -9.116 1.00 20.30 7 SER P N 19
ATOM 9640 C CA . SER A 1 7 ? 8.672 -10.286 -10.054 1.00 3.25 7 SER P CA 19
ATOM 9641 C C . SER A 1 7 ? 8.746 -11.190 -11.284 1.00 31.02 7 SER P C 19
ATOM 9642 O O . SER A 1 7 ? 7.779 -11.913 -11.582 1.00 52.32 7 SER P O 19
ATOM 9649 N N . GLN A 1 8 ? 9.862 -11.124 -12.022 1.00 15.14 8 GLN P N 19
ATOM 9650 C CA . GLN A 1 8 ? 10.074 -11.985 -13.177 1.00 31.21 8 GLN P CA 19
ATOM 9651 C C . GLN A 1 8 ? 10.315 -13.442 -12.748 1.00 54.13 8 GLN P C 19
ATOM 9652 O O . GLN A 1 8 ? 11.445 -13.932 -12.663 1.00 30.51 8 GLN P O 19
ATOM 9666 N N . ILE A 1 9 ? 9.240 -14.086 -12.393 1.00 74.43 9 ILE P N 19
ATOM 9667 C CA . ILE A 1 9 ? 9.243 -15.429 -11.896 1.00 23.13 9 ILE P CA 19
ATOM 9668 C C . ILE A 1 9 ? 8.062 -16.136 -12.537 1.00 33.24 9 ILE P C 19
ATOM 9669 O O . ILE A 1 9 ? 7.062 -15.486 -12.863 1.00 73.44 9 ILE P O 19
ATOM 9685 N N . THR A 1 10 ? 8.160 -17.413 -12.740 1.00 61.51 10 THR P N 19
ATOM 9686 C CA . THR A 1 10 ? 7.073 -18.163 -13.305 1.00 23.04 10 THR P CA 19
ATOM 9687 C C . THR A 1 10 ? 6.615 -19.166 -12.268 1.00 44.22 10 THR P C 19
ATOM 9688 O O . THR A 1 10 ? 7.354 -19.464 -11.335 1.00 74.34 10 THR P O 19
ATOM 9699 N N . THR A 1 11 ? 5.424 -19.658 -12.408 1.00 71.23 11 THR P N 19
ATOM 9700 C CA . THR A 1 11 ? 4.926 -20.643 -11.531 1.00 51.35 11 THR P CA 19
ATOM 9701 C C . THR A 1 11 ? 5.208 -22.010 -12.107 1.00 1.43 11 THR P C 19
ATOM 9702 O O . THR A 1 11 ? 5.331 -22.163 -13.324 1.00 13.44 11 THR P O 19
ATOM 9713 N N . CYS A 1 12 ? 5.344 -22.978 -11.272 1.00 65.41 12 CYS P N 19
ATOM 9714 C CA . CYS A 1 12 ? 5.450 -24.319 -11.738 1.00 12.23 12 CYS P CA 19
ATOM 9715 C C . CYS A 1 12 ? 4.074 -24.810 -12.068 1.00 70.41 12 CYS P C 19
ATOM 9716 O O . CYS A 1 12 ? 3.276 -25.040 -11.176 1.00 43.42 12 CYS P O 19
ATOM 9723 N N . CYS A 1 13 ? 3.758 -24.805 -13.356 1.00 51.21 13 CYS P N 19
ATOM 9724 C CA . CYS A 1 13 ? 2.514 -25.368 -13.892 1.00 23.04 13 CYS P CA 19
ATOM 9725 C C . CYS A 1 13 ? 1.278 -24.641 -13.347 1.00 3.55 13 CYS P C 19
ATOM 9726 O O . CYS A 1 13 ? 0.197 -25.210 -13.239 1.00 31.54 13 CYS P O 19
ATOM 9733 N N . GLY A 1 14 ? 1.445 -23.366 -13.050 1.00 30.00 14 GLY P N 19
ATOM 9734 C CA . GLY A 1 14 ? 0.365 -22.559 -12.527 1.00 12.00 14 GLY P CA 19
ATOM 9735 C C . GLY A 1 14 ? 0.154 -22.727 -11.034 1.00 71.33 14 GLY P C 19
ATOM 9736 O O . GLY A 1 14 ? -0.861 -22.275 -10.494 1.00 64.15 14 GLY P O 19
ATOM 9740 N N . TYR A 1 15 ? 1.092 -23.362 -10.358 1.00 75.32 15 TYR P N 19
ATOM 9741 C CA . TYR A 1 15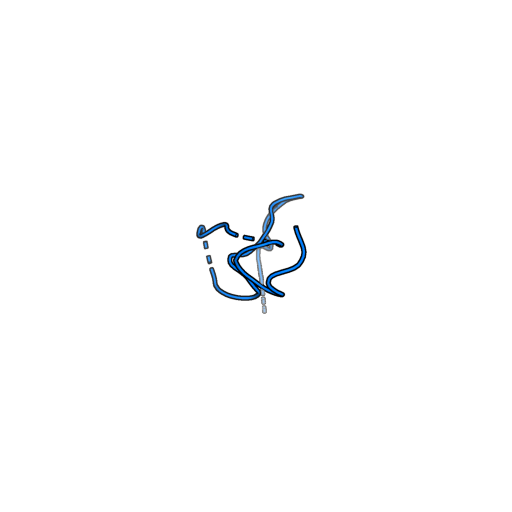 ? 0.966 -23.570 -8.932 1.00 74.35 15 TYR P CA 19
ATOM 9742 C C . TYR A 1 15 ? 1.617 -22.471 -8.128 1.00 61.41 15 TYR P C 19
ATOM 9743 O O . TYR A 1 15 ? 1.007 -21.437 -7.865 1.00 2.10 15 TYR P O 19
ATOM 9761 N N . ASN A 1 16 ? 2.845 -22.666 -7.784 1.00 64.14 16 ASN P N 19
ATOM 9762 C CA . ASN A 1 16 ? 3.572 -21.725 -6.976 1.00 3.13 16 ASN P CA 19
ATOM 9763 C C . ASN A 1 16 ? 4.713 -21.176 -7.780 1.00 34.21 16 ASN P C 19
ATOM 9764 O O . ASN A 1 16 ? 5.306 -21.902 -8.575 1.00 31.14 16 ASN P O 19
ATOM 9790 N N . GLY A 1 18 ? 7.379 -20.251 -6.376 1.00 0.03 18 GLY P N 19
ATOM 9791 C CA . GLY A 1 18 ? 8.564 -20.682 -5.655 1.00 54.33 18 GLY P CA 19
ATOM 9792 C C . GLY A 1 18 ? 9.289 -21.769 -6.408 1.00 42.05 18 GLY P C 19
ATOM 9793 O O . GLY A 1 18 ? 10.466 -22.017 -6.185 1.00 5.12 18 GLY P O 19
ATOM 9797 N N . THR A 1 19 ? 8.575 -22.403 -7.295 1.00 24.21 19 THR P N 19
ATOM 9798 C CA . THR A 1 19 ? 9.094 -23.424 -8.128 1.00 54.12 19 THR P CA 19
ATOM 9799 C C . THR A 1 19 ? 8.769 -23.108 -9.575 1.00 65.32 19 THR P C 19
ATOM 9800 O O . THR A 1 19 ? 7.780 -22.443 -9.859 1.00 14.13 19 THR P O 19
ATOM 9811 N N . MET A 1 20 ? 9.607 -23.536 -10.458 1.00 72.02 20 MET P N 19
ATOM 9812 C CA . MET A 1 20 ? 9.400 -23.392 -11.878 1.00 31.22 20 MET P CA 19
ATOM 9813 C C . MET A 1 20 ? 9.645 -24.737 -12.517 1.00 10.23 20 MET P C 19
ATOM 9814 O O . MET A 1 20 ? 10.571 -25.448 -12.122 1.00 33.44 20 MET P O 19
ATOM 9828 N N . CYS A 1 21 ? 8.834 -25.094 -13.468 1.00 20.41 21 CYS P N 19
ATOM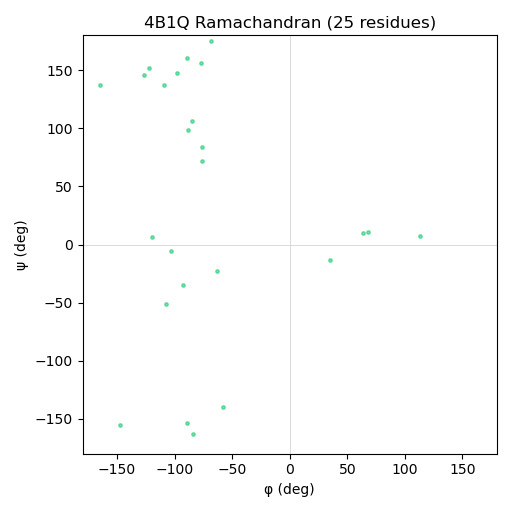 9829 C CA . CYS A 1 21 ? 8.926 -26.383 -14.118 1.00 23.43 21 CYS P CA 19
ATOM 9830 C C . CYS A 1 21 ? 8.777 -26.186 -15.612 1.00 71.45 21 CYS P C 19
ATOM 9831 O O . CYS A 1 21 ? 8.092 -25.247 -16.033 1.00 22.01 21 CYS P O 19
ATOM 9853 N N . SER A 1 23 ? 7.827 -26.752 -19.691 1.00 31.55 23 SER P N 19
ATOM 9854 C CA .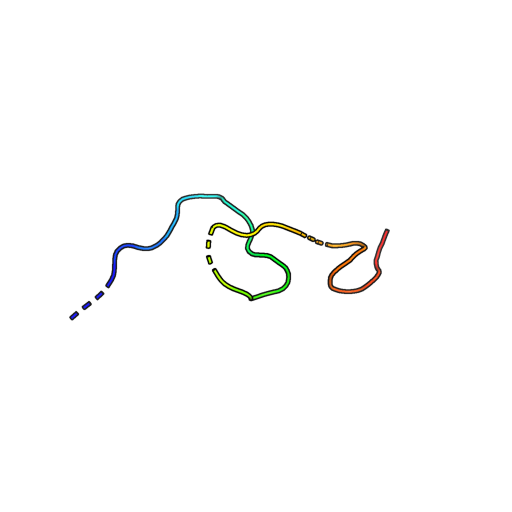 SER A 1 23 ? 6.573 -26.833 -20.403 1.00 54.53 23 SER P CA 19
ATOM 9855 C C . SER A 1 23 ? 6.023 -28.260 -20.431 1.00 54.12 23 SER P C 19
ATOM 9856 O O . SER A 1 23 ? 4.854 -28.483 -20.121 1.00 64.44 23 SER P O 19
ATOM 9864 N N . CYS A 1 24 ? 6.885 -29.241 -20.691 1.00 20.51 24 CYS P N 19
ATOM 9865 C CA . CYS A 1 24 ? 6.417 -30.619 -20.830 1.00 61.34 24 CYS P CA 19
ATOM 9866 C C . CYS A 1 24 ? 6.024 -31.224 -19.472 1.00 53.50 24 CYS P C 19
ATOM 9867 O O . CYS A 1 24 ? 5.403 -32.273 -19.402 1.00 35.03 24 CYS P O 19
ATOM 9874 N N . MET A 1 25 ? 6.355 -30.549 -18.398 1.00 2.22 25 MET P N 19
ATOM 9875 C CA . MET A 1 25 ? 5.960 -31.020 -17.084 1.00 13.20 25 MET P CA 19
ATOM 9876 C C . MET A 1 25 ? 4.623 -30.431 -16.712 1.00 1.45 25 MET P C 19
ATOM 9877 O O . MET A 1 25 ? 3.876 -31.004 -15.927 1.00 12.21 25 MET P O 19
ATOM 9891 N N . CYS A 1 26 ? 4.310 -29.316 -17.314 1.00 31.23 26 CYS P N 19
ATOM 9892 C CA . CYS A 1 26 ? 3.107 -28.598 -16.995 1.00 14.31 26 CYS P CA 19
ATOM 9893 C C . CYS A 1 26 ? 1.972 -28.927 -17.942 1.00 22.02 26 CYS P C 19
ATOM 9894 O O . CYS A 1 26 ? 0.930 -29.433 -17.512 1.00 32.31 26 CYS P O 19
ATOM 9901 N N . THR A 1 27 ? 2.166 -28.693 -19.227 1.00 3.21 27 THR P N 19
ATOM 9902 C CA . THR A 1 27 ? 1.137 -28.996 -20.196 1.00 22.11 27 THR P CA 19
ATOM 9903 C C . THR A 1 27 ? 1.198 -30.472 -20.555 1.00 34.50 27 THR P C 19
ATOM 9904 O O . THR A 1 27 ? 0.278 -31.018 -21.173 1.00 3.51 27 THR P O 19
ATOM 9915 N N . ASN A 1 28 ? 2.321 -31.104 -20.156 1.00 12.51 28 ASN P N 19
ATOM 9916 C CA . ASN A 1 28 ? 2.604 -32.535 -20.356 1.00 20.23 28 ASN P CA 19
ATOM 9917 C C . ASN A 1 28 ? 2.899 -32.875 -21.808 1.00 52.44 28 ASN P C 19
ATOM 9918 O O . ASN A 1 28 ? 3.081 -34.042 -22.175 1.00 12.41 28 ASN P O 19
ATOM 9929 N N . THR A 1 29 ? 3.002 -31.855 -22.614 1.00 43.25 29 THR P N 19
ATOM 9930 C CA . THR A 1 29 ? 3.293 -31.991 -24.001 1.00 55.44 29 THR P CA 19
ATOM 9931 C C . THR A 1 29 ? 4.758 -31.660 -24.295 1.00 1.33 29 THR P C 19
ATOM 9932 O O . THR A 1 29 ? 5.237 -30.550 -24.011 1.00 24.32 29 THR P O 19
ATOM 9943 N N . CYS A 1 30 ? 5.473 -32.627 -24.803 1.00 44.54 30 CYS P N 19
ATOM 9944 C CA . CYS A 1 30 ? 6.865 -32.432 -2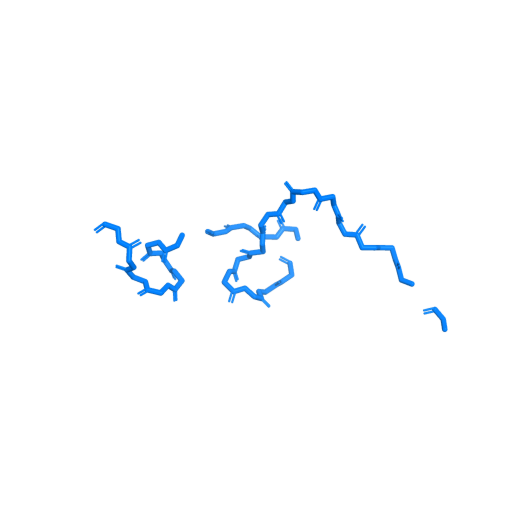5.203 1.00 32.22 30 CYS P CA 19
ATOM 9945 C C . CYS A 1 30 ? 6.941 -32.077 -26.682 1.00 44.22 30 CYS P C 19
ATOM 9946 O O . CYS A 1 30 ? 6.049 -31.375 -27.225 1.00 73.41 30 CYS P O 19
ATOM 10071 N N . ALA A 1 1 ? -6.860 -5.162 -9.794 1.00 12.34 1 ALA P N 20
ATOM 10072 C CA . ALA A 1 1 ? -6.155 -4.550 -8.678 1.00 4.34 1 ALA P CA 20
ATOM 10073 C C . ALA A 1 1 ? -4.686 -4.337 -9.043 1.00 64.20 1 ALA P C 20
ATOM 10074 O O . ALA A 1 1 ? -4.134 -5.109 -9.853 1.00 4.21 1 ALA P O 20
ATOM 10096 N N . TRP A 1 3 ? -0.916 -4.646 -9.068 1.00 12.14 3 TRP P N 20
ATOM 10097 C CA . TRP A 1 3 ? -0.073 -5.753 -8.731 1.00 72.24 3 TRP P CA 20
ATOM 10098 C C . TRP A 1 3 ? 1.378 -5.314 -8.814 1.00 15.24 3 TRP P C 20
ATOM 10099 O O . TRP A 1 3 ? 1.747 -4.556 -9.721 1.00 21.21 3 TRP P O 20
ATOM 10120 N N . LEU A 1 4 ? 2.177 -5.707 -7.844 1.00 2.52 4 LEU P N 20
ATOM 10121 C CA . LEU A 1 4 ? 3.612 -5.493 -7.923 1.00 0.41 4 LEU P CA 20
ATOM 10122 C C . LEU A 1 4 ? 4.185 -6.571 -8.845 1.00 11.14 4 LEU P C 20
ATOM 10123 O O . LEU A 1 4 ? 4.414 -7.724 -8.450 1.00 11.42 4 LEU P O 20
ATOM 10139 N N . VAL A 1 5 ? 4.333 -6.202 -10.084 1.00 33.23 5 VAL P N 20
ATOM 10140 C CA . VAL A 1 5 ? 4.631 -7.133 -11.152 1.00 63.32 5 VAL P CA 20
ATOM 10141 C C . VAL A 1 5 ? 6.049 -7.716 -11.132 1.00 12.31 5 VAL P C 20
ATOM 10142 O O . VAL A 1 5 ? 7.060 -6.980 -11.057 1.00 40.12 5 VAL P O 20
ATOM 10155 N N . PRO A 1 6 ? 6.139 -9.059 -11.179 1.00 34.25 6 PRO P N 20
ATOM 10156 C CA . PRO A 1 6 ? 7.399 -9.755 -11.278 1.00 65.03 6 PRO P CA 20
ATOM 10157 C C . PRO A 1 6 ? 7.862 -9.786 -12.727 1.00 14.31 6 PRO P C 20
ATOM 10158 O O . PRO A 1 6 ? 7.160 -9.322 -13.623 1.00 45.01 6 PRO P O 20
ATOM 10169 N N . SER A 1 7 ? 9.018 -10.293 -12.950 1.00 53.25 7 SER P N 20
ATOM 10170 C CA . SER A 1 7 ? 9.591 -10.372 -14.276 1.00 21.11 7 SER P CA 20
ATOM 10171 C C . SER A 1 7 ? 9.158 -11.666 -14.946 1.00 72.12 7 SER P C 20
ATOM 10172 O O . SER A 1 7 ? 8.160 -12.265 -14.523 1.00 62.01 7 SER P O 20
ATOM 10179 N N . GLN A 1 8 ? 9.859 -12.103 -15.988 1.00 14.44 8 GLN P N 20
ATOM 10180 C CA . GLN A 1 8 ? 9.488 -13.339 -16.631 1.00 34.13 8 GLN P CA 20
ATOM 10181 C C . GLN A 1 8 ? 9.901 -14.530 -15.785 1.00 52.44 8 GLN P C 20
ATOM 10182 O O . GLN A 1 8 ? 11.016 -15.059 -15.884 1.00 73.13 8 GLN P O 20
ATOM 10196 N N . ILE A 1 9 ? 9.037 -14.857 -14.883 1.00 62.34 9 ILE P N 20
ATOM 10197 C CA . ILE A 1 9 ? 9.205 -15.942 -13.990 1.00 71.12 9 ILE P CA 20
ATOM 10198 C C . ILE A 1 9 ? 7.940 -16.730 -14.093 1.00 14.32 9 ILE P C 20
ATOM 10199 O O . ILE A 1 9 ? 6.843 -16.152 -14.144 1.00 22.55 9 ILE P O 20
ATOM 10215 N N . THR A 1 10 ? 8.070 -17.979 -14.148 1.00 31.21 10 THR P N 20
ATOM 10216 C CA . THR A 1 10 ? 6.953 -18.824 -14.324 1.00 53.51 10 THR P CA 20
ATOM 10217 C C . THR A 1 10 ? 6.668 -19.528 -13.014 1.00 71.53 10 THR P C 20
ATOM 10218 O O . THR A 1 10 ? 7.555 -19.685 -12.172 1.00 43.54 10 THR P O 20
ATOM 10229 N N . THR A 1 11 ? 5.465 -19.879 -12.825 1.00 54.43 11 THR P N 20
ATOM 10230 C CA . THR A 1 11 ? 5.082 -20.673 -11.733 1.00 20.44 11 THR P CA 20
ATOM 10231 C C . THR A 1 11 ? 5.166 -22.108 -12.200 1.00 35.13 11 THR P C 20
ATOM 10232 O O . THR A 1 11 ? 4.959 -22.375 -13.379 1.00 21.12 11 THR P O 20
ATOM 10243 N N . CYS A 1 12 ? 5.513 -23.016 -11.337 1.00 75.31 12 CYS P N 20
ATOM 10244 C CA . CYS A 1 12 ? 5.570 -24.400 -11.733 1.00 22.52 12 CYS P CA 20
ATOM 10245 C C . CYS A 1 12 ? 4.179 -24.918 -11.981 1.00 3.13 12 CYS P C 20
ATOM 10246 O O . CYS A 1 12 ? 3.439 -25.166 -11.050 1.00 72.53 12 CYS P O 20
ATOM 10253 N N . CYS A 1 13 ? 3.792 -24.924 -13.252 1.00 4.35 13 CYS P N 20
ATOM 10254 C CA . CYS A 1 13 ? 2.516 -25.456 -13.720 1.00 75.05 13 CYS P CA 20
ATOM 10255 C C . CYS A 1 13 ? 1.347 -24.658 -13.151 1.00 51.10 13 CYS P C 20
ATOM 10256 O O . CYS A 1 13 ? 0.211 -25.145 -13.045 1.00 62.14 13 CYS P O 20
ATOM 10263 N N . GLY A 1 14 ? 1.631 -23.399 -12.837 1.00 73.11 14 GLY P N 20
ATOM 10264 C CA . GLY A 1 14 ? 0.631 -22.510 -12.316 1.00 23.30 14 GLY P CA 20
ATOM 10265 C C . GLY A 1 14 ? 0.575 -22.494 -10.800 1.00 70.12 14 GLY P C 20
ATOM 10266 O O . GLY A 1 14 ? -0.278 -21.819 -10.220 1.00 32.41 14 GLY P O 20
ATOM 10270 N N . TYR A 1 15 ? 1.486 -23.197 -10.150 1.00 63.51 15 TYR P N 20
ATOM 10271 C CA . TYR A 1 15 ? 1.459 -23.303 -8.701 1.00 20.41 15 TYR P CA 20
ATOM 10272 C C . TYR A 1 15 ? 2.209 -22.191 -7.984 1.00 0.03 15 TYR P C 20
ATOM 10273 O O . TYR A 1 15 ? 1.673 -21.102 -7.763 1.00 51.21 15 TYR P O 20
ATOM 10291 N N . ASN A 1 16 ? 3.434 -22.442 -7.656 1.00 40.21 16 ASN P N 20
ATOM 10292 C CA . ASN A 1 16 ? 4.218 -21.500 -6.887 1.00 53.02 16 ASN P CA 20
ATOM 10293 C C . ASN A 1 16 ? 5.181 -20.776 -7.789 1.00 1.25 16 ASN P C 20
ATOM 10294 O O . ASN A 1 16 ? 5.708 -21.366 -8.728 1.00 43.34 16 ASN P O 20
ATOM 10320 N N . GLY A 1 18 ? 8.059 -19.490 -6.845 1.00 61.13 18 GLY P N 20
ATOM 10321 C CA . GLY A 1 18 ? 9.437 -19.681 -6.425 1.00 60.31 18 GLY P CA 20
ATOM 10322 C C . GLY A 1 18 ? 10.045 -20.922 -7.032 1.00 21.44 18 GLY P C 20
ATOM 10323 O O . GLY A 1 18 ? 11.225 -21.233 -6.817 1.00 2.23 18 GLY P O 20
ATOM 10327 N N . THR A 1 19 ? 9.247 -21.630 -7.776 1.00 65.35 19 THR P N 20
ATOM 10328 C CA . THR A 1 19 ? 9.654 -22.827 -8.432 1.00 54.52 19 THR P CA 20
ATOM 10329 C C . THR A 1 19 ? 9.108 -22.841 -9.838 1.00 72.32 19 THR P C 20
ATOM 10330 O O . THR A 1 19 ? 8.010 -22.355 -10.089 1.00 2.04 19 THR P O 20
ATOM 10341 N N . MET A 1 20 ? 9.876 -23.349 -10.742 1.00 62.12 20 MET P N 20
ATOM 10342 C CA . MET A 1 20 ? 9.507 -23.406 -12.122 1.00 44.23 20 MET P CA 20
ATOM 10343 C C . MET A 1 20 ? 9.594 -24.809 -12.615 1.00 15.43 20 MET P C 20
ATOM 10344 O O . MET A 1 20 ? 10.349 -25.636 -12.081 1.00 71.41 20 MET P O 20
ATOM 10358 N N . CYS A 1 21 ? 8.816 -25.080 -13.598 1.00 74.32 21 CYS P N 20
ATOM 10359 C CA . CYS A 1 21 ? 8.763 -26.358 -14.228 1.00 41.41 21 CYS P CA 20
ATOM 10360 C C . CYS A 1 21 ? 8.638 -26.146 -15.722 1.00 32.13 21 CYS P C 20
ATOM 10361 O O . CYS A 1 21 ? 7.965 -25.190 -16.156 1.00 73.14 21 CYS P O 20
ATOM 10383 N N . SER A 1 23 ? 7.859 -26.596 -19.837 1.00 50.35 23 SER P N 20
ATOM 10384 C CA . SER A 1 23 ? 6.626 -26.632 -20.583 1.00 34.11 23 SER P CA 20
ATOM 10385 C C . SER A 1 23 ? 6.055 -28.049 -20.679 1.00 73.15 23 SER P C 20
ATOM 10386 O O . SER A 1 23 ? 4.855 -28.242 -20.483 1.00 34.32 23 SER P O 20
ATOM 10394 N N . CYS A 1 24 ? 6.911 -29.046 -20.892 1.00 1.31 24 CYS P N 20
ATOM 10395 C CA . CYS A 1 24 ? 6.451 -30.427 -21.026 1.00 44.51 24 CYS P CA 20
ATOM 10396 C C . CYS A 1 24 ? 5.892 -30.948 -19.720 1.00 35.41 24 CYS P C 20
ATOM 10397 O O . CYS A 1 24 ? 4.937 -31.710 -19.712 1.00 21.33 24 CYS P O 20
ATOM 10404 N N . MET A 1 25 ? 6.423 -30.469 -18.614 1.00 12.31 25 MET P N 20
ATOM 10405 C CA . MET A 1 25 ? 5.964 -30.930 -17.317 1.00 10.40 25 MET P CA 20
ATOM 10406 C C . MET A 1 25 ? 4.613 -30.347 -16.979 1.00 73.23 25 MET P C 20
ATOM 10407 O O . MET A 1 25 ? 3.824 -30.959 -16.275 1.00 14.23 25 MET P O 20
ATOM 10421 N N . CYS A 1 26 ? 4.336 -29.191 -17.510 1.00 41.55 26 CYS P N 20
ATOM 10422 C CA . CYS A 1 26 ? 3.101 -28.517 -17.204 1.00 10.44 26 CYS P CA 20
ATOM 10423 C C . CYS A 1 26 ? 2.017 -28.762 -18.248 1.00 3.02 26 CYS P C 20
ATOM 10424 O O . CYS A 1 26 ? 0.855 -28.910 -17.905 1.00 32.12 26 CYS P O 20
ATOM 10431 N N . THR A 1 27 ? 2.382 -28.835 -19.507 1.00 2.02 27 THR P N 20
ATOM 10432 C CA . THR A 1 27 ? 1.385 -29.076 -20.535 1.00 5.33 27 THR P CA 20
ATOM 10433 C C . THR A 1 27 ? 1.177 -30.570 -20.758 1.00 10.34 27 THR P C 20
ATOM 10434 O O . THR A 1 27 ? 0.209 -30.982 -21.397 1.00 51.23 27 THR P O 20
ATOM 10445 N N . ASN A 1 28 ? 2.117 -31.374 -20.223 1.00 1.23 28 ASN P N 20
ATOM 10446 C CA . ASN A 1 28 ? 2.095 -32.854 -20.311 1.00 14.21 28 ASN P CA 20
ATOM 10447 C C . ASN A 1 28 ? 2.442 -33.328 -21.737 1.00 25.34 28 ASN P C 20
ATOM 10448 O O . ASN A 1 28 ? 2.449 -34.515 -22.051 1.00 33.34 28 ASN P O 20
ATOM 10459 N N . THR A 1 29 ? 2.800 -32.381 -22.576 1.00 73.24 29 THR P N 20
ATOM 10460 C CA . THR A 1 29 ? 3.171 -32.654 -23.934 1.00 75.25 29 THR P CA 20
ATOM 10461 C C . THR A 1 29 ? 4.568 -32.101 -24.233 1.00 73.22 29 THR P C 20
ATOM 10462 O O . THR A 1 29 ? 4.782 -30.875 -24.182 1.00 1.43 29 THR P O 20
ATOM 10473 N N . CYS A 1 30 ? 5.519 -32.985 -24.478 1.00 24.45 30 CYS P N 20
ATOM 10474 C CA . CYS A 1 30 ? 6.877 -32.562 -24.865 1.00 62.01 30 CYS P CA 20
ATOM 10475 C C . CYS A 1 30 ? 6.906 -32.172 -26.329 1.00 52.50 30 CYS P C 20
ATOM 10476 O O . CYS A 1 30 ? 5.956 -32.467 -27.081 1.00 13.12 30 CYS P O 20
#

Secondary structure (DSSP, 8-state):
-----SS---STT-------TTTT---